Protein AF-A0A495IZD0-F1 (afdb_monomer)

Solvent-accessible surface area (backbone atoms only — not comparable to full-atom values): 25865 Å² total; per-residue (Å²): 133,85,87,83,86,76,89,53,90,85,49,61,50,95,53,58,65,79,74,55,89,54,28,20,37,59,51,45,44,41,54,36,10,54,62,67,74,38,52,48,63,56,41,44,29,72,77,34,78,84,55,86,69,70,80,50,53,38,55,55,67,48,75,68,56,42,47,52,51,11,60,26,43,80,41,53,54,67,60,49,44,50,19,27,56,65,63,36,50,64,36,66,33,86,49,97,50,67,67,80,54,90,55,74,48,48,40,52,71,58,64,52,97,79,83,52,44,48,22,53,32,43,45,42,70,55,36,68,78,46,78,65,49,49,42,66,39,41,29,47,82,51,46,44,32,70,88,76,38,19,39,44,38,43,38,34,86,88,78,61,48,38,43,68,88,81,74,70,67,94,66,69,60,92,82,54,53,73,60,54,69,71,38,28,35,86,89,76,67,48,54,51,44,81,65,84,76,55,74,42,59,68,71,52,26,53,50,39,44,55,54,49,49,32,66,78,70,34,53,78,100,48,104,51,57,37,21,58,51,46,52,50,41,50,52,45,20,50,50,52,55,59,44,56,82,89,41,55,44,50,43,52,34,28,54,50,48,28,54,79,66,75,43,84,82,78,85,59,82,62,94,80,80,51,68,43,77,42,59,62,68,62,33,46,50,27,46,50,47,23,50,55,40,56,78,46,62,60,56,57,44,47,55,48,32,56,76,40,68,51,47,58,62,79,64,41,74,89,38,78,88,56,54,64,89,63,40,53,57,45,59,63,69,56,45,92,85,70,86,78,72,93,71,80,89,61,97,79,78,90,80,81,88,87,80,88,82,88,73,78,86,79,77,81,82,90,75,95,75,88,89,82,87,83,91,78,85,83,89,76,92,80,88,81,88,86,81,90,85,86,86,85,86,84,87,87,88,83,88,83,79,90,82,88,81,85,86,83,87,84,86,85,137

Secondary structure (DSSP, 8-state):
---TT---TTPPPTT--PPPTTB-HHHHHHHHHHHTT--HHHHHHHH-TT----TTHHHH--HHHHHHHHHHTT--HHHHHHHSGGGGBTTTB--S-TTTS--TTBPPSS--TTS------B-HHHHHHS-S-BGGGGBTT--B-TTT-BBPBSB-TTT-PBP-SS------GGG--HHHHHHB-TTT-SBTTSS-PPBPPHHHHHHHHHHHHHHHH--TTS---HHHHHHHHHHHHHHHT---GGGHHHHHHHHHHHHHTT-------SSS--GGGS-HHHHHHHHHHHHHHHHTTTHHHHHHHHHTT--HHHHHTT-TT--HHHHHHHHHHTSS------S---S---SSSS----PPPPPPP------------------------------------------------

Structure (mmCIF, N/CA/C/O backbone):
data_AF-A0A495IZD0-F1
#
_entry.id   AF-A0A495IZD0-F1
#
loop_
_atom_site.group_PDB
_atom_site.id
_atom_site.type_symbol
_atom_site.label_atom_id
_atom_site.label_alt_id
_atom_site.label_comp_id
_atom_site.label_asym_id
_atom_site.label_entity_id
_atom_site.label_seq_id
_atom_site.pdbx_PDB_ins_code
_atom_site.Cartn_x
_atom_site.Cartn_y
_atom_site.Cartn_z
_atom_site.occupancy
_atom_site.B_iso_or_equiv
_atom_site.auth_seq_id
_atom_site.auth_comp_id
_atom_site.auth_asym_id
_atom_site.auth_atom_id
_atom_site.pdbx_PDB_model_num
ATOM 1 N N . MET A 1 1 ? 32.804 5.665 -29.023 1.00 34.16 1 MET A N 1
ATOM 2 C CA . MET A 1 1 ? 31.844 5.917 -30.122 1.00 34.16 1 MET A CA 1
ATOM 3 C C . MET A 1 1 ? 31.108 7.207 -29.805 1.00 34.16 1 MET A C 1
ATOM 5 O O . MET A 1 1 ? 30.704 7.381 -28.666 1.00 34.16 1 MET A O 1
ATOM 9 N N . SER A 1 2 ? 31.042 8.136 -30.759 1.00 30.92 2 SER A N 1
ATOM 10 C CA . SER A 1 2 ? 30.521 9.497 -30.566 1.00 30.92 2 SER A CA 1
ATOM 11 C C . SER A 1 2 ? 29.000 9.501 -30.344 1.00 30.92 2 SER A C 1
ATOM 13 O O . SER A 1 2 ? 28.256 8.994 -31.181 1.00 30.92 2 SER A O 1
ATOM 15 N N . PHE A 1 3 ? 28.541 10.083 -29.231 1.00 41.56 3 PHE A N 1
ATOM 16 C CA . PHE A 1 3 ? 27.135 10.193 -28.796 1.00 41.56 3 PHE A CA 1
ATOM 17 C C . PHE A 1 3 ? 26.315 11.257 -29.569 1.00 41.56 3 PHE A C 1
ATOM 19 O O . PHE A 1 3 ? 25.365 11.831 -29.046 1.00 41.56 3 PHE A O 1
ATOM 26 N N . ALA A 1 4 ? 26.642 11.532 -30.833 1.00 39.19 4 ALA A N 1
ATOM 27 C CA . ALA A 1 4 ? 26.083 12.663 -31.584 1.00 39.19 4 ALA A CA 1
ATOM 28 C C . ALA A 1 4 ? 24.815 12.359 -32.425 1.00 39.19 4 ALA A C 1
ATOM 30 O O . ALA A 1 4 ? 24.493 13.124 -33.327 1.00 39.19 4 ALA A O 1
ATOM 31 N N . VAL A 1 5 ? 24.069 11.271 -32.177 1.00 43.81 5 VAL A N 1
ATOM 32 C CA . VAL A 1 5 ? 22.927 10.853 -33.048 1.00 43.81 5 VAL A CA 1
ATOM 33 C C . VAL A 1 5 ? 21.541 11.024 -32.396 1.00 43.81 5 VAL A C 1
ATOM 35 O O . VAL A 1 5 ? 20.517 10.542 -32.889 1.00 43.81 5 VAL A O 1
ATOM 38 N N . LEU A 1 6 ? 21.465 11.728 -31.272 1.00 47.47 6 LEU A N 1
ATOM 39 C CA . LEU A 1 6 ? 20.338 11.600 -30.349 1.00 47.47 6 LEU A CA 1
ATOM 40 C C . LEU A 1 6 ? 19.683 12.942 -29.963 1.00 47.47 6 LEU A C 1
ATOM 42 O O . LEU A 1 6 ? 19.176 13.082 -28.855 1.00 47.47 6 LEU A O 1
ATOM 46 N N . GLY A 1 7 ? 19.659 13.902 -30.894 1.00 44.44 7 GLY A N 1
ATOM 47 C CA . GLY A 1 7 ? 19.134 15.264 -30.706 1.00 44.44 7 GLY A CA 1
ATOM 48 C C . GLY A 1 7 ? 17.735 15.541 -31.271 1.00 44.44 7 GLY A C 1
ATOM 49 O O . GLY A 1 7 ? 17.506 16.636 -31.763 1.00 44.44 7 GLY A O 1
ATOM 50 N N . ASN A 1 8 ? 16.803 14.583 -31.258 1.00 56.03 8 ASN A N 1
ATOM 51 C CA . ASN A 1 8 ? 15.419 14.872 -31.652 1.00 56.03 8 ASN A CA 1
ATOM 52 C C . ASN A 1 8 ? 14.446 14.358 -30.583 1.00 56.03 8 ASN A C 1
ATOM 54 O O . ASN A 1 8 ? 14.420 13.159 -30.293 1.00 56.03 8 ASN A O 1
ATOM 58 N N . GLU A 1 9 ? 13.669 15.270 -29.993 1.00 54.59 9 GLU A N 1
ATOM 59 C CA . GLU A 1 9 ? 12.729 15.008 -28.890 1.00 54.59 9 GLU A CA 1
ATOM 60 C C . GLU A 1 9 ? 11.652 13.977 -29.271 1.00 54.59 9 GLU A C 1
ATOM 62 O O . GLU A 1 9 ? 11.168 13.236 -28.420 1.00 54.59 9 GLU A O 1
ATOM 67 N N . ASN A 1 10 ? 11.373 13.841 -30.573 1.00 58.25 10 ASN A N 1
ATOM 68 C CA . ASN A 1 10 ? 10.394 12.905 -31.134 1.00 58.25 10 ASN A CA 1
ATOM 69 C C . ASN A 1 10 ? 10.976 11.556 -31.583 1.00 58.25 10 ASN A C 1
ATOM 71 O O . ASN A 1 10 ? 10.277 10.753 -32.203 1.00 58.25 10 ASN A O 1
ATOM 75 N N . LYS A 1 11 ? 12.258 11.282 -31.319 1.00 79.00 11 LYS A N 1
ATOM 76 C CA . LYS A 1 11 ? 12.862 10.004 -31.704 1.00 79.00 11 LYS A CA 1
ATOM 77 C C . LYS A 1 11 ? 12.671 8.967 -30.601 1.00 79.00 11 LYS A C 1
ATOM 79 O O . LYS A 1 11 ? 13.042 9.198 -29.446 1.00 79.00 11 LYS A O 1
ATOM 84 N N . LEU A 1 12 ? 12.135 7.813 -30.997 1.00 89.50 12 LEU A N 1
ATOM 85 C CA . LEU A 1 12 ? 12.075 6.619 -30.160 1.00 89.50 12 LEU A CA 1
ATOM 86 C C . LEU A 1 12 ? 13.469 6.257 -29.641 1.00 89.50 12 LEU A C 1
ATOM 88 O O . LEU A 1 12 ? 14.461 6.328 -30.374 1.00 89.50 12 LEU A O 1
ATOM 92 N N . LEU A 1 13 ? 13.527 5.842 -28.380 1.00 91.06 13 LEU A N 1
ATOM 93 C CA . LEU A 1 13 ? 14.747 5.317 -27.780 1.00 91.06 13 LEU A CA 1
ATOM 94 C C . LEU A 1 13 ? 15.131 3.987 -28.456 1.00 91.06 13 LEU A C 1
ATOM 96 O O . LEU A 1 13 ? 14.278 3.125 -28.637 1.00 91.06 13 LEU A O 1
ATOM 100 N N . PRO A 1 14 ? 16.396 3.766 -28.836 1.00 87.88 14 PRO A N 1
ATOM 101 C CA . PRO A 1 14 ? 16.778 2.593 -29.626 1.00 87.88 14 PRO A CA 1
ATOM 102 C C . PRO A 1 14 ? 16.570 1.249 -28.903 1.00 87.88 14 PRO A C 1
ATOM 104 O O . PRO A 1 14 ? 16.382 0.238 -29.574 1.00 87.88 14 PRO A O 1
ATOM 107 N N . ALA A 1 15 ? 16.573 1.224 -27.564 1.00 88.19 15 ALA A N 1
ATOM 108 C CA . ALA A 1 15 ? 16.415 0.012 -26.754 1.00 88.19 15 ALA A CA 1
ATOM 109 C C . ALA A 1 15 ? 15.301 0.146 -25.692 1.00 88.19 15 ALA A C 1
ATOM 111 O O . ALA A 1 15 ? 15.447 -0.326 -24.557 1.00 88.19 15 ALA A O 1
ATOM 112 N N . PHE A 1 16 ? 14.191 0.827 -26.022 1.00 89.50 16 PHE A N 1
ATOM 113 C CA . PHE A 1 16 ? 13.062 0.938 -25.090 1.00 89.50 16 PHE A CA 1
ATOM 114 C C . PHE A 1 16 ? 12.436 -0.428 -24.783 1.00 89.50 16 PHE A C 1
ATOM 116 O O . PHE A 1 16 ? 12.411 -1.342 -25.605 1.00 89.50 16 PHE A O 1
ATOM 123 N N . CYS A 1 17 ? 11.870 -0.540 -23.587 1.00 92.06 17 CYS A N 1
ATOM 124 C CA . CYS A 1 17 ? 11.004 -1.640 -23.189 1.00 92.06 17 CYS A CA 1
ATOM 125 C C . CYS A 1 17 ? 9.710 -1.066 -22.610 1.00 92.06 17 CYS A C 1
ATOM 127 O O . CYS A 1 17 ? 9.705 0.051 -22.093 1.00 92.06 17 CYS A O 1
ATOM 129 N N . LYS A 1 18 ? 8.614 -1.822 -22.700 1.00 94.38 18 LYS A N 1
ATOM 130 C CA . LYS A 1 18 ? 7.341 -1.445 -22.077 1.00 94.38 18 LYS A CA 1
ATOM 131 C C . LYS A 1 18 ? 7.346 -1.758 -20.574 1.00 94.38 18 LYS A C 1
ATOM 133 O O . LYS A 1 18 ? 8.010 -2.726 -20.180 1.00 94.38 18 LYS A O 1
ATOM 138 N N . PRO A 1 19 ? 6.604 -0.991 -19.755 1.00 95.50 19 PRO A N 1
ATOM 139 C CA . PRO A 1 19 ? 6.399 -1.349 -18.358 1.00 95.50 19 PRO A CA 1
ATOM 140 C C . PRO A 1 19 ? 5.580 -2.642 -18.268 1.00 95.50 19 PRO A C 1
ATOM 142 O O . PRO A 1 19 ? 4.722 -2.902 -19.118 1.00 95.50 19 PRO A O 1
ATOM 145 N N . TYR A 1 20 ? 5.816 -3.457 -17.238 1.00 95.06 20 TYR A N 1
ATOM 146 C CA . TYR A 1 20 ? 4.837 -4.486 -16.874 1.00 95.06 20 TYR A CA 1
ATOM 147 C C . TYR A 1 20 ? 3.613 -3.844 -16.205 1.00 95.06 20 TYR A C 1
ATOM 149 O O . TYR A 1 20 ? 3.701 -2.750 -15.653 1.00 95.06 20 TYR A O 1
ATOM 157 N N . ALA A 1 21 ? 2.471 -4.539 -16.233 1.00 91.75 21 ALA A N 1
ATOM 158 C CA . ALA A 1 21 ? 1.171 -3.986 -15.832 1.00 91.75 21 ALA A CA 1
ATOM 159 C C . ALA A 1 21 ? 1.135 -3.389 -14.411 1.00 91.75 21 ALA A C 1
ATOM 161 O O . ALA A 1 21 ? 0.420 -2.423 -14.164 1.00 91.75 21 ALA A O 1
ATOM 162 N N . ASP A 1 22 ? 1.898 -3.954 -13.477 1.00 93.25 22 ASP A N 1
ATOM 163 C CA . ASP A 1 22 ? 1.957 -3.514 -12.084 1.00 93.25 22 ASP A CA 1
ATOM 164 C C . ASP A 1 22 ? 3.360 -3.075 -11.646 1.00 93.25 22 ASP A C 1
ATOM 166 O O . ASP A 1 22 ? 3.631 -2.960 -10.450 1.00 93.25 22 ASP A O 1
ATOM 170 N N . GLU A 1 23 ? 4.258 -2.830 -12.599 1.00 94.69 23 GLU A N 1
ATOM 171 C CA . GLU A 1 23 ? 5.623 -2.395 -12.330 1.00 94.69 23 GLU A CA 1
ATOM 172 C C . GLU A 1 23 ? 5.684 -0.939 -11.870 1.00 94.69 23 GLU A C 1
ATOM 174 O O . GLU A 1 23 ? 4.953 -0.070 -12.340 1.00 94.69 23 GLU A O 1
ATOM 179 N N . LEU A 1 24 ? 6.585 -0.672 -10.930 1.00 92.75 24 LEU A N 1
ATOM 180 C CA . LEU A 1 24 ? 6.862 0.669 -10.439 1.00 92.75 24 LEU A CA 1
ATOM 181 C C . LEU A 1 24 ? 7.704 1.468 -11.454 1.00 92.75 24 LEU A C 1
ATOM 183 O O . LEU A 1 24 ? 8.683 0.943 -11.986 1.00 92.75 24 LEU A O 1
ATOM 187 N N . LEU A 1 25 ? 7.373 2.744 -11.684 1.00 93.25 25 LEU A N 1
ATOM 188 C CA . LEU A 1 25 ? 8.052 3.618 -12.653 1.00 93.25 25 LEU A CA 1
ATOM 189 C C . LEU A 1 25 ? 9.579 3.632 -12.484 1.00 93.25 25 LEU A C 1
ATOM 191 O O . LEU A 1 25 ? 10.303 3.496 -13.465 1.00 93.25 25 LEU A O 1
ATOM 195 N N . SER A 1 26 ? 10.080 3.771 -11.260 1.00 89.56 26 SER A N 1
ATOM 196 C CA . SER A 1 26 ? 11.508 3.769 -10.952 1.00 89.56 26 SER A CA 1
ATOM 197 C C . SER A 1 26 ? 12.164 2.454 -11.367 1.00 89.56 26 SER A C 1
ATOM 199 O O . SER A 1 26 ? 13.195 2.482 -12.031 1.00 89.56 26 SER A O 1
ATOM 201 N N . CYS A 1 27 ? 11.527 1.312 -11.091 1.00 90.88 27 CYS A N 1
ATOM 202 C CA . CYS A 1 27 ? 11.996 -0.001 -11.537 1.00 90.88 27 CYS A CA 1
ATOM 203 C C . CYS A 1 27 ? 12.019 -0.116 -13.070 1.00 90.88 27 CYS A C 1
ATOM 205 O O . CYS A 1 27 ? 12.989 -0.622 -13.642 1.00 90.88 27 CYS A O 1
ATOM 207 N N . TRP A 1 28 ? 10.976 0.377 -13.741 1.00 94.31 28 TRP A N 1
ATOM 208 C CA . TRP A 1 28 ? 10.907 0.376 -15.201 1.00 94.31 28 TRP A CA 1
ATOM 209 C C . TRP A 1 28 ? 12.011 1.249 -15.819 1.00 94.31 28 TRP A C 1
ATOM 211 O O . TRP A 1 28 ? 12.716 0.805 -16.728 1.00 94.31 28 TRP A O 1
ATOM 221 N N . LEU A 1 29 ? 12.232 2.452 -15.282 1.00 92.06 29 LEU A N 1
ATOM 222 C CA . LEU A 1 29 ? 13.310 3.347 -15.710 1.00 92.06 29 LEU A CA 1
ATOM 223 C C . LEU A 1 29 ? 14.690 2.730 -15.473 1.00 92.06 29 LEU A C 1
ATOM 225 O O . LEU A 1 29 ? 15.549 2.842 -16.339 1.00 92.06 29 LEU A O 1
ATOM 229 N N . THR A 1 30 ? 14.898 2.023 -14.361 1.00 88.88 30 THR A N 1
ATOM 230 C CA . THR A 1 30 ? 16.152 1.305 -14.087 1.00 88.88 30 THR A CA 1
ATOM 231 C C . THR A 1 30 ? 16.415 0.199 -15.111 1.00 88.88 30 THR A C 1
ATOM 233 O O . THR A 1 30 ? 17.532 0.083 -15.616 1.00 88.88 30 THR A O 1
ATOM 236 N N . ARG A 1 31 ? 15.392 -0.575 -15.500 1.00 91.31 31 ARG A N 1
ATOM 237 C CA . ARG A 1 31 ? 15.513 -1.568 -16.584 1.00 91.31 31 ARG A CA 1
ATOM 238 C C . ARG A 1 31 ? 15.829 -0.925 -17.925 1.00 91.31 31 ARG A C 1
ATOM 240 O O . ARG A 1 31 ? 16.663 -1.425 -18.676 1.00 91.31 31 ARG A O 1
ATOM 247 N N . MET A 1 32 ? 15.152 0.175 -18.231 1.00 92.00 32 MET A N 1
ATOM 248 C CA . MET A 1 32 ? 15.373 0.911 -19.467 1.00 92.00 32 MET A CA 1
ATOM 249 C C . MET A 1 32 ? 16.785 1.496 -19.509 1.00 92.00 32 MET A C 1
ATOM 251 O O . MET A 1 32 ? 17.439 1.406 -20.541 1.00 92.00 32 MET A O 1
ATOM 255 N N . ALA A 1 33 ? 17.278 2.035 -18.395 1.00 89.56 33 ALA A N 1
ATOM 256 C CA . ALA A 1 33 ? 18.615 2.608 -18.297 1.00 89.56 33 ALA A CA 1
ATOM 257 C C . ALA A 1 33 ? 19.685 1.532 -18.504 1.00 89.56 33 ALA A C 1
ATOM 259 O O . ALA A 1 33 ? 20.574 1.706 -19.337 1.00 89.56 33 ALA A O 1
ATOM 260 N N . PHE A 1 34 ? 19.505 0.367 -17.873 1.00 89.19 34 PHE A N 1
ATOM 261 C CA . PHE A 1 34 ? 20.362 -0.798 -18.080 1.00 89.19 34 PHE A CA 1
ATOM 262 C C . PHE A 1 34 ? 20.438 -1.209 -19.561 1.00 89.19 34 PHE A C 1
ATOM 264 O O . PHE A 1 34 ? 21.530 -1.415 -20.083 1.00 89.19 34 PHE A O 1
ATOM 271 N N . ASN A 1 35 ? 19.305 -1.251 -20.276 1.00 89.75 35 ASN A N 1
ATOM 272 C CA . ASN A 1 35 ? 19.282 -1.561 -21.714 1.00 89.75 35 ASN A CA 1
ATOM 273 C C . ASN A 1 35 ? 20.049 -0.544 -22.581 1.00 89.75 35 ASN A C 1
ATOM 275 O O . ASN A 1 35 ? 20.450 -0.876 -23.695 1.00 89.75 35 ASN A O 1
ATOM 279 N N . HIS A 1 36 ? 20.242 0.683 -22.090 1.00 89.31 36 HIS A N 1
ATOM 280 C CA . HIS A 1 36 ? 20.999 1.739 -22.768 1.00 89.31 36 HIS A CA 1
ATOM 281 C C . HIS A 1 36 ? 22.446 1.859 -22.263 1.00 89.31 36 HIS A C 1
ATOM 283 O O . HIS A 1 36 ? 23.182 2.708 -22.761 1.00 89.31 36 HIS A O 1
ATOM 289 N N . GLY A 1 37 ? 22.864 1.033 -21.294 1.00 87.62 37 GLY A N 1
ATOM 290 C CA . GLY A 1 37 ? 24.174 1.154 -20.647 1.00 87.62 37 GLY A CA 1
ATOM 291 C C . GLY A 1 37 ? 24.342 2.461 -19.866 1.00 87.62 37 GLY A C 1
ATOM 292 O O . GLY A 1 37 ? 25.453 2.971 -19.771 1.00 87.62 37 GLY A O 1
ATOM 293 N N . LEU A 1 38 ? 23.237 3.018 -19.363 1.00 87.00 38 LEU A N 1
ATOM 294 C CA . LEU A 1 38 ? 23.184 4.265 -18.604 1.00 87.00 38 LEU A CA 1
ATOM 295 C C . LEU A 1 38 ? 22.745 3.986 -17.167 1.00 87.00 38 LEU A C 1
ATOM 297 O O . LEU A 1 38 ? 21.994 3.048 -16.892 1.00 87.00 38 LEU A O 1
ATOM 301 N N . THR A 1 39 ? 23.124 4.864 -16.247 1.00 83.94 39 THR A N 1
ATOM 302 C CA . THR A 1 39 ? 22.463 4.956 -14.943 1.00 83.94 39 THR A CA 1
ATOM 303 C C . THR A 1 39 ? 21.037 5.481 -15.099 1.00 83.94 39 THR A C 1
ATOM 305 O O . THR A 1 39 ? 20.719 6.224 -16.031 1.00 83.94 39 THR A O 1
ATOM 308 N N . THR A 1 40 ? 20.156 5.144 -14.149 1.00 84.69 40 THR A N 1
ATOM 309 C CA . THR A 1 40 ? 18.787 5.689 -14.113 1.00 84.69 40 THR A CA 1
ATOM 310 C C . THR A 1 40 ? 18.803 7.220 -14.161 1.00 84.69 40 THR A C 1
ATOM 312 O O . THR A 1 40 ? 17.993 7.824 -14.857 1.00 84.69 40 THR A O 1
ATOM 315 N N . LYS A 1 41 ? 19.756 7.859 -13.469 1.00 84.25 41 LYS A N 1
ATOM 316 C CA . LYS A 1 41 ? 19.914 9.317 -13.463 1.00 84.25 41 LYS A CA 1
ATOM 317 C C . LYS A 1 41 ? 20.267 9.861 -14.848 1.00 84.25 41 LYS A C 1
ATOM 319 O O . LYS A 1 41 ? 19.600 10.789 -15.295 1.00 84.25 41 LYS A O 1
ATOM 324 N N . GLU A 1 42 ? 21.260 9.282 -15.521 1.00 86.38 42 GLU A N 1
ATOM 325 C CA . GLU A 1 42 ? 21.672 9.699 -16.869 1.00 86.38 42 GLU A CA 1
ATOM 326 C C . GLU A 1 42 ? 20.549 9.502 -17.886 1.00 86.38 42 GLU A C 1
ATOM 328 O O . GLU A 1 42 ? 20.274 10.409 -18.669 1.00 86.38 42 GLU A O 1
ATOM 333 N N . LEU A 1 43 ? 19.843 8.363 -17.843 1.00 89.44 43 LEU A N 1
ATOM 334 C CA . LEU A 1 43 ? 18.681 8.149 -18.705 1.00 89.44 43 LEU A CA 1
ATOM 335 C C . LEU A 1 43 ? 17.609 9.215 -18.441 1.00 89.44 43 LEU A C 1
ATOM 337 O O . LEU A 1 43 ? 17.098 9.813 -19.384 1.00 89.44 43 LEU A O 1
ATOM 341 N N . CYS A 1 44 ? 17.278 9.483 -17.176 1.00 89.12 44 CYS A N 1
ATOM 342 C CA . CYS A 1 44 ? 16.293 10.504 -16.827 1.00 89.12 44 CYS A CA 1
ATOM 343 C C . CYS A 1 44 ? 16.719 11.902 -17.294 1.00 89.12 44 CYS A C 1
ATOM 345 O O . CYS A 1 44 ? 15.880 12.626 -17.812 1.00 89.12 44 CYS A O 1
ATOM 347 N N . GLN A 1 45 ? 17.994 12.277 -17.159 1.00 88.69 45 GLN A N 1
ATOM 348 C CA . GLN A 1 45 ? 18.523 13.554 -17.661 1.00 88.69 45 GLN A CA 1
ATOM 349 C C . GLN A 1 45 ? 18.503 13.624 -19.193 1.00 88.69 45 GLN A C 1
ATOM 351 O O . GLN A 1 45 ? 18.239 14.677 -19.765 1.00 88.69 45 GLN A O 1
ATOM 356 N N . TYR A 1 46 ? 18.726 12.497 -19.868 1.00 89.38 46 TYR A 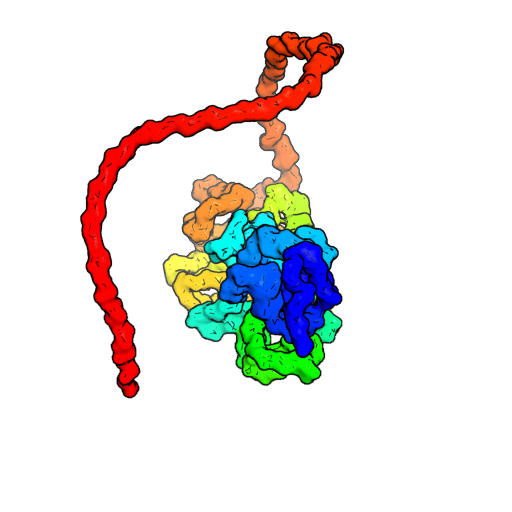N 1
ATOM 357 C CA . TYR A 1 46 ? 18.632 12.406 -21.321 1.00 89.38 46 TYR A CA 1
ATOM 358 C C . TYR A 1 46 ? 17.182 12.512 -21.829 1.00 89.38 46 TYR A C 1
ATOM 360 O O . TYR A 1 46 ? 16.924 13.104 -22.881 1.00 89.38 46 TYR A O 1
ATOM 368 N N . ILE A 1 47 ? 16.218 11.931 -21.106 1.00 90.94 47 ILE A N 1
ATOM 369 C CA . ILE A 1 47 ? 14.787 12.021 -21.434 1.00 90.94 47 ILE A CA 1
ATOM 370 C C . ILE A 1 47 ? 14.230 13.401 -21.071 1.00 90.94 47 ILE A C 1
ATOM 372 O O . ILE A 1 47 ? 13.442 13.960 -21.832 1.00 90.94 47 ILE A O 1
ATOM 376 N N . TRP A 1 48 ? 14.661 13.948 -19.939 1.00 90.88 48 TRP A N 1
ATOM 377 C CA . TRP A 1 48 ? 14.205 15.209 -19.372 1.00 90.88 48 TRP A CA 1
ATOM 378 C C . TRP A 1 48 ? 15.425 16.057 -18.974 1.00 90.88 48 TRP A C 1
ATOM 380 O O . TRP A 1 48 ? 15.918 15.927 -17.851 1.00 90.88 48 TRP A O 1
ATOM 390 N N . PRO A 1 49 ? 15.898 16.965 -19.849 1.00 84.56 49 PRO A N 1
ATOM 391 C CA . PRO A 1 49 ? 17.104 17.767 -19.598 1.00 84.56 49 PRO A CA 1
ATOM 392 C C . PRO A 1 49 ? 17.087 18.552 -18.277 1.00 84.56 49 PRO A C 1
ATOM 394 O O . PRO A 1 49 ? 18.123 18.734 -17.645 1.00 84.56 49 PRO A O 1
ATOM 397 N N . ASN A 1 50 ? 15.900 18.953 -17.811 1.00 80.75 50 ASN A N 1
ATOM 398 C CA . ASN A 1 50 ? 15.709 19.695 -16.560 1.00 80.75 50 ASN A CA 1
ATOM 399 C C . ASN A 1 50 ? 15.500 18.793 -15.325 1.00 80.75 50 ASN A C 1
ATOM 401 O O . ASN A 1 50 ? 15.124 19.279 -14.256 1.00 80.75 50 ASN A O 1
ATOM 405 N N . TYR A 1 51 ? 15.686 17.474 -15.440 1.00 79.06 51 TYR A N 1
ATOM 406 C CA . TYR A 1 51 ? 15.496 16.555 -14.322 1.00 79.06 51 TYR A CA 1
ATOM 407 C C . TYR A 1 51 ? 16.622 16.683 -13.293 1.00 79.06 51 TYR A C 1
ATOM 409 O O . TYR A 1 51 ? 17.767 16.297 -13.521 1.00 79.06 51 TYR A O 1
ATOM 417 N N . SER A 1 52 ? 16.268 17.171 -12.107 1.00 70.44 52 SER A N 1
ATOM 418 C CA . SER A 1 52 ? 17.200 17.441 -11.009 1.00 70.44 52 SER A CA 1
ATOM 419 C C . SER A 1 52 ? 17.517 16.229 -10.120 1.00 70.44 52 SER A C 1
ATOM 421 O O . SER A 1 52 ? 18.162 16.387 -9.085 1.00 70.44 52 SER A O 1
ATOM 423 N N . GLY A 1 53 ? 17.098 15.012 -10.495 1.00 66.75 53 GLY A N 1
ATOM 424 C CA . GLY A 1 53 ? 17.367 13.810 -9.694 1.00 66.75 53 GLY A CA 1
ATOM 425 C C . GLY A 1 53 ? 16.383 13.608 -8.540 1.00 66.75 53 GLY A C 1
ATOM 426 O O . GLY A 1 53 ? 16.799 13.327 -7.418 1.00 66.75 53 GLY A O 1
ATOM 427 N N . ASN A 1 54 ? 15.079 13.770 -8.790 1.00 66.81 54 ASN A N 1
ATOM 428 C CA . ASN A 1 54 ? 14.063 13.615 -7.750 1.00 66.81 54 ASN A CA 1
ATOM 429 C C . ASN A 1 54 ? 14.106 12.201 -7.119 1.00 66.81 54 ASN A C 1
ATOM 431 O O . ASN A 1 54 ? 13.936 11.208 -7.827 1.00 66.81 54 ASN A O 1
ATOM 435 N N . PRO A 1 55 ? 14.286 12.085 -5.791 1.00 64.88 55 PRO A N 1
ATOM 436 C CA . PRO A 1 55 ? 14.422 10.793 -5.127 1.00 64.88 55 PRO A CA 1
ATOM 437 C C . PRO A 1 55 ? 13.125 9.974 -5.032 1.00 64.88 55 PRO A C 1
ATOM 439 O O . PRO A 1 55 ? 13.178 8.847 -4.556 1.00 64.88 55 PRO A O 1
ATOM 442 N N . ASP A 1 56 ? 11.965 10.516 -5.412 1.00 79.25 56 ASP A N 1
ATOM 443 C CA . ASP A 1 56 ? 10.687 9.785 -5.428 1.00 79.25 56 ASP A CA 1
ATOM 444 C C . ASP A 1 56 ? 9.947 10.046 -6.747 1.00 79.25 56 ASP A C 1
ATOM 446 O O . ASP A 1 56 ? 8.846 10.609 -6.785 1.00 79.25 56 ASP A O 1
ATOM 450 N N . ILE A 1 57 ? 10.598 9.701 -7.864 1.00 83.75 57 ILE A N 1
ATOM 451 C CA . ILE A 1 57 ? 10.044 9.898 -9.212 1.00 83.75 57 ILE A CA 1
ATOM 452 C C . ILE A 1 57 ? 8.702 9.177 -9.402 1.00 83.75 57 ILE A C 1
ATOM 454 O O . ILE A 1 57 ? 7.819 9.694 -10.081 1.00 83.75 57 ILE A O 1
ATOM 458 N N . ASP A 1 58 ? 8.512 8.049 -8.713 1.00 87.50 58 ASP A N 1
ATOM 459 C CA . ASP A 1 58 ? 7.275 7.260 -8.702 1.00 87.50 58 ASP A CA 1
ATOM 460 C C . ASP A 1 58 ? 6.052 8.078 -8.300 1.00 87.50 58 ASP A C 1
ATOM 462 O O . ASP A 1 58 ? 4.933 7.811 -8.738 1.00 87.50 58 ASP A O 1
ATOM 466 N N . ARG A 1 59 ? 6.277 9.070 -7.441 1.00 83.56 59 ARG A N 1
ATOM 467 C CA . ARG A 1 59 ? 5.251 9.915 -6.848 1.00 83.56 59 ARG A CA 1
ATOM 468 C C . ARG A 1 59 ? 5.140 11.285 -7.515 1.00 83.56 59 ARG A C 1
ATOM 470 O O . ARG A 1 59 ? 4.066 11.879 -7.513 1.00 83.56 59 ARG A O 1
ATOM 477 N N . THR A 1 60 ? 6.254 11.823 -8.000 1.00 82.88 60 THR A N 1
ATOM 478 C CA . THR A 1 60 ? 6.414 13.264 -8.271 1.00 82.88 60 THR A CA 1
ATOM 479 C C . THR A 1 60 ? 6.552 13.621 -9.748 1.00 82.88 60 THR A C 1
ATOM 481 O O . THR A 1 60 ? 6.655 14.803 -10.081 1.00 82.88 60 THR A O 1
ATOM 484 N N . ILE A 1 61 ? 6.563 12.628 -10.640 1.00 87.56 61 ILE A N 1
ATOM 485 C CA . ILE A 1 61 ? 6.664 12.864 -12.080 1.00 87.56 61 ILE A CA 1
ATOM 486 C C . ILE A 1 61 ? 5.499 13.731 -12.595 1.00 87.56 61 ILE A C 1
ATOM 488 O O . ILE A 1 61 ? 4.339 13.539 -12.231 1.00 87.56 61 ILE A O 1
ATOM 492 N N . SER A 1 62 ? 5.812 14.714 -13.443 1.00 88.44 62 SER A N 1
ATOM 493 C CA . SER A 1 62 ? 4.820 15.628 -14.016 1.00 88.44 62 SER A CA 1
ATOM 494 C C . SER A 1 62 ? 4.111 15.005 -15.224 1.00 88.44 62 SER A C 1
ATOM 496 O O . SER A 1 62 ? 4.681 14.177 -15.935 1.00 88.44 62 SER A O 1
ATOM 498 N N . LYS A 1 63 ? 2.889 15.464 -15.530 1.00 89.62 63 LYS A N 1
ATOM 499 C CA . LYS A 1 63 ? 2.159 15.039 -16.742 1.00 89.62 63 LYS A CA 1
ATOM 500 C C . LYS A 1 63 ? 2.936 15.324 -18.034 1.00 89.62 63 LYS A C 1
ATOM 502 O O . LYS A 1 63 ? 2.895 14.523 -18.961 1.00 89.62 63 LYS A O 1
ATOM 507 N N . ALA A 1 64 ? 3.688 16.427 -18.076 1.00 90.25 64 ALA A N 1
ATOM 508 C CA . ALA A 1 64 ? 4.563 16.746 -19.203 1.00 90.25 64 ALA A CA 1
ATOM 509 C C . ALA A 1 64 ? 5.671 15.691 -19.373 1.00 90.25 64 ALA A C 1
ATOM 511 O O . ALA A 1 64 ? 5.885 15.184 -20.472 1.00 90.25 64 ALA A O 1
ATOM 512 N N . HIS A 1 65 ? 6.323 15.291 -18.276 1.00 91.88 65 HIS A N 1
ATOM 513 C CA . HIS A 1 65 ? 7.344 14.242 -18.302 1.00 91.88 65 HIS A CA 1
ATOM 514 C C . HIS A 1 65 ? 6.778 12.880 -18.718 1.00 91.88 65 HIS A C 1
ATOM 516 O O . HIS A 1 65 ? 7.423 12.169 -19.488 1.00 91.88 65 HIS A O 1
ATOM 522 N N . ILE A 1 66 ? 5.566 12.544 -18.267 1.00 93.50 66 ILE A N 1
ATOM 523 C CA . ILE A 1 66 ? 4.834 11.343 -18.692 1.00 93.50 66 ILE A CA 1
ATOM 524 C C . ILE A 1 66 ? 4.604 11.352 -20.208 1.00 93.50 66 ILE A C 1
ATOM 526 O O . ILE A 1 66 ? 4.883 10.350 -20.863 1.00 93.50 66 ILE A O 1
ATOM 530 N N . GLY A 1 67 ? 4.143 12.473 -20.774 1.00 93.81 67 GLY A N 1
ATOM 531 C CA . GLY A 1 67 ? 3.918 12.612 -22.217 1.00 93.81 67 GLY A CA 1
ATOM 532 C C . GLY A 1 67 ? 5.191 12.399 -23.039 1.00 93.81 67 GLY A C 1
ATOM 533 O O . GLY A 1 67 ? 5.181 11.638 -24.006 1.00 93.81 67 GLY A O 1
ATOM 534 N N . ILE A 1 68 ? 6.307 12.992 -22.602 1.00 93.38 68 ILE A N 1
ATOM 535 C CA . ILE A 1 68 ? 7.620 12.793 -23.231 1.00 93.38 68 ILE A CA 1
ATOM 536 C C . ILE A 1 68 ? 8.033 11.317 -23.150 1.00 93.38 68 ILE A C 1
ATOM 538 O O . ILE A 1 68 ? 8.408 10.721 -24.157 1.00 93.38 68 ILE A O 1
ATOM 542 N N . LEU A 1 69 ? 7.930 10.690 -21.975 1.00 94.44 69 LEU A N 1
ATOM 543 C CA . LEU A 1 69 ? 8.308 9.286 -21.802 1.00 94.44 69 LEU A CA 1
ATOM 544 C C . LEU A 1 69 ? 7.457 8.353 -22.668 1.00 94.44 69 LEU A C 1
ATOM 546 O O . LEU A 1 69 ? 8.001 7.448 -23.300 1.00 94.44 69 LEU A O 1
ATOM 550 N N . ALA A 1 70 ? 6.149 8.601 -22.748 1.00 94.94 70 ALA A N 1
ATOM 551 C CA . ALA A 1 70 ? 5.222 7.860 -23.597 1.00 94.94 70 ALA A CA 1
ATOM 552 C C . ALA A 1 70 ? 5.638 7.934 -25.076 1.00 94.94 70 ALA A C 1
ATOM 554 O O . ALA A 1 70 ? 5.807 6.898 -25.723 1.00 94.94 70 ALA A O 1
ATOM 555 N N . ALA A 1 71 ? 5.915 9.145 -25.574 1.00 92.88 71 ALA A N 1
ATOM 556 C CA . ALA A 1 71 ? 6.369 9.368 -26.945 1.00 92.88 71 ALA A CA 1
ATOM 557 C C . ALA A 1 71 ? 7.702 8.662 -27.242 1.00 92.88 71 ALA A C 1
ATOM 559 O O . ALA A 1 71 ? 7.847 8.028 -28.284 1.00 92.88 71 ALA A O 1
ATOM 560 N N . ARG A 1 72 ? 8.664 8.706 -26.311 1.00 92.50 72 ARG A N 1
ATOM 561 C CA . ARG A 1 72 ? 10.007 8.130 -26.505 1.00 92.50 72 ARG A CA 1
ATOM 562 C C . ARG A 1 72 ? 10.074 6.607 -26.346 1.00 92.50 72 ARG A C 1
ATOM 564 O O . ARG A 1 72 ? 11.050 5.999 -26.786 1.00 92.50 72 ARG A O 1
ATOM 571 N N . THR A 1 73 ? 9.052 5.989 -25.754 1.00 93.56 73 THR A N 1
ATOM 572 C CA . THR A 1 73 ? 8.981 4.536 -25.492 1.00 93.56 73 THR A CA 1
ATOM 573 C C . THR A 1 73 ? 7.881 3.823 -26.278 1.00 93.56 73 THR A C 1
ATOM 575 O O . THR A 1 73 ? 7.612 2.649 -26.024 1.00 93.56 73 THR A O 1
ATOM 578 N N . ASN A 1 74 ? 7.232 4.512 -27.224 1.00 92.50 74 ASN A N 1
ATOM 579 C CA . ASN A 1 74 ? 6.083 3.993 -27.972 1.00 92.50 74 ASN A CA 1
ATOM 580 C C . ASN A 1 74 ? 4.982 3.415 -27.054 1.00 92.50 74 ASN A C 1
ATOM 582 O O . ASN A 1 74 ? 4.395 2.359 -27.320 1.00 92.50 74 ASN A O 1
ATOM 586 N N . CYS A 1 75 ? 4.750 4.089 -25.929 1.00 94.31 75 CYS A N 1
ATOM 587 C CA . CYS A 1 75 ? 3.713 3.750 -24.966 1.00 94.31 75 CYS A CA 1
ATOM 588 C C . CYS A 1 75 ? 2.566 4.756 -25.071 1.00 94.31 75 CYS A C 1
ATOM 590 O O . CYS A 1 75 ? 2.754 5.922 -25.415 1.00 94.31 75 CYS A O 1
ATOM 592 N N . LYS A 1 76 ? 1.358 4.320 -24.729 1.00 94.81 76 LYS A N 1
ATOM 593 C CA . LYS A 1 76 ? 0.246 5.227 -24.453 1.00 94.81 76 LYS A CA 1
ATOM 594 C C . LYS A 1 76 ? 0.535 5.967 -23.148 1.00 94.81 76 LYS A C 1
ATOM 596 O O . LYS A 1 76 ? 1.106 5.391 -22.224 1.00 94.81 76 LYS A O 1
ATOM 601 N N . ILE A 1 77 ? 0.053 7.205 -23.031 1.00 94.94 77 ILE A N 1
ATOM 602 C CA . ILE A 1 77 ? 0.133 7.979 -21.778 1.00 94.94 77 ILE A CA 1
ATOM 603 C C . ILE A 1 77 ? -0.416 7.159 -20.601 1.00 94.94 77 ILE A C 1
ATOM 605 O O . ILE A 1 77 ? 0.247 7.060 -19.576 1.00 94.94 77 ILE A O 1
ATOM 609 N N . ALA A 1 78 ? -1.544 6.468 -20.795 1.00 93.56 78 ALA A N 1
ATOM 610 C CA . ALA A 1 78 ? -2.144 5.606 -19.778 1.00 93.56 78 ALA A CA 1
ATOM 611 C C . ALA A 1 78 ? -1.243 4.430 -19.334 1.00 93.56 78 ALA A C 1
ATOM 613 O O . ALA A 1 78 ? -1.272 4.060 -18.165 1.00 93.56 78 ALA A O 1
ATOM 614 N N . GLU A 1 79 ? -0.423 3.852 -20.226 1.00 94.62 79 GLU A N 1
ATOM 615 C CA . GLU A 1 79 ? 0.536 2.793 -19.856 1.00 94.62 79 GLU A CA 1
ATOM 616 C C . GLU A 1 79 ? 1.625 3.366 -18.931 1.00 94.62 79 GLU A C 1
ATOM 618 O O . GLU A 1 79 ? 1.961 2.759 -17.916 1.00 94.62 79 GLU A O 1
ATOM 623 N N . VAL A 1 80 ? 2.124 4.571 -19.227 1.00 95.25 80 VAL A N 1
ATOM 624 C CA . VAL A 1 80 ? 3.114 5.259 -18.384 1.00 95.25 80 VAL A CA 1
ATOM 625 C C . VAL A 1 80 ? 2.507 5.690 -17.049 1.00 95.25 80 VAL A C 1
ATOM 627 O O . VAL A 1 80 ? 3.100 5.433 -16.005 1.00 95.25 80 VAL A O 1
ATOM 630 N N . GLU A 1 81 ? 1.317 6.297 -17.062 1.00 93.19 81 GLU A N 1
ATOM 631 C CA . GLU A 1 81 ? 0.572 6.677 -15.852 1.00 93.19 81 GLU A CA 1
ATOM 632 C C . GLU A 1 81 ? 0.287 5.466 -14.959 1.00 93.19 81 GLU A C 1
ATOM 634 O O . GLU A 1 81 ? 0.353 5.571 -13.737 1.00 93.19 81 GLU A O 1
ATOM 639 N N . SER A 1 82 ? 0.034 4.293 -15.548 1.00 92.81 82 SER A N 1
ATOM 640 C CA . SER A 1 82 ? -0.183 3.062 -14.789 1.00 92.81 82 SER A CA 1
ATOM 641 C C . SER A 1 82 ? 1.060 2.589 -14.029 1.00 92.81 82 SER A C 1
ATOM 643 O O . SER A 1 82 ? 0.915 1.906 -13.021 1.00 92.81 82 SER A O 1
ATOM 645 N N . ALA A 1 83 ? 2.271 2.982 -14.431 1.00 94.50 83 ALA A N 1
ATOM 646 C CA . ALA A 1 83 ? 3.495 2.656 -13.696 1.00 94.50 83 ALA A CA 1
ATOM 647 C C . ALA A 1 83 ? 3.766 3.623 -12.524 1.00 94.50 83 ALA A C 1
ATOM 649 O O . ALA A 1 83 ? 4.571 3.329 -11.635 1.00 94.50 83 ALA A O 1
ATOM 650 N N . THR A 1 84 ? 3.104 4.785 -12.490 1.00 92.88 84 THR A N 1
ATOM 651 C CA . THR A 1 84 ? 3.294 5.795 -11.439 1.00 92.88 84 THR A CA 1
ATOM 652 C C . THR A 1 84 ? 2.348 5.559 -10.261 1.00 92.88 84 THR A C 1
ATOM 654 O O . THR A 1 84 ? 1.305 4.914 -10.373 1.00 92.88 84 THR A O 1
ATOM 657 N N . LEU A 1 85 ? 2.662 6.150 -9.107 1.00 90.81 85 LEU A N 1
ATOM 658 C CA . LEU A 1 85 ? 1.771 6.144 -7.946 1.00 90.81 85 LEU A CA 1
ATOM 659 C C . LEU A 1 85 ? 0.557 7.069 -8.116 1.00 90.81 85 LEU A C 1
ATOM 661 O O . LEU A 1 85 ? -0.390 6.954 -7.336 1.00 90.81 85 LEU A O 1
ATOM 665 N N . SER A 1 86 ? 0.539 7.948 -9.129 1.00 87.50 86 SER A N 1
ATOM 666 C CA . SER A 1 86 ? -0.635 8.783 -9.409 1.00 87.50 86 SER A CA 1
ATOM 667 C C . SER A 1 86 ? -1.824 7.963 -9.902 1.00 87.50 86 SER A C 1
ATOM 669 O O . SER A 1 86 ? -2.954 8.416 -9.772 1.00 87.50 86 SER A O 1
ATOM 671 N N . SER A 1 87 ? -1.619 6.728 -10.369 1.00 89.19 87 SER A N 1
ATOM 672 C CA . SER A 1 87 ? -2.733 5.832 -10.700 1.00 89.19 87 SER A CA 1
ATOM 673 C C . SER A 1 87 ? -3.608 5.464 -9.490 1.00 89.19 87 SER A C 1
ATOM 675 O O . SER A 1 87 ? -4.694 4.936 -9.674 1.00 89.19 87 SER A O 1
ATOM 677 N N . TYR A 1 88 ? -3.125 5.655 -8.255 1.00 90.62 88 TYR A N 1
ATOM 678 C CA . TYR A 1 88 ? -3.902 5.417 -7.029 1.00 90.62 88 TYR A CA 1
ATOM 679 C C . TYR A 1 88 ? -4.603 6.682 -6.508 1.00 90.62 88 TYR A C 1
ATOM 681 O O . TYR A 1 88 ? -5.195 6.668 -5.420 1.00 90.62 88 TYR A O 1
ATOM 689 N N . GLN A 1 89 ? -4.524 7.789 -7.251 1.00 87.00 89 GLN A N 1
ATOM 690 C CA . GLN A 1 89 ? -5.234 9.024 -6.942 1.00 87.00 89 GLN A CA 1
ATOM 691 C C . GLN A 1 89 ? -6.745 8.778 -6.925 1.00 87.00 89 GLN A C 1
ATOM 693 O O . GLN A 1 89 ? -7.264 8.099 -7.803 1.00 87.00 89 GLN A O 1
ATOM 698 N N . LEU A 1 90 ? -7.444 9.311 -5.917 1.00 84.19 90 LEU A N 1
ATOM 699 C CA . LEU A 1 90 ? -8.882 9.094 -5.687 1.00 84.19 90 LEU A CA 1
ATOM 700 C C . LEU A 1 90 ? -9.293 7.627 -5.436 1.00 84.19 90 LEU A C 1
ATOM 702 O O . LEU A 1 90 ? -10.481 7.345 -5.287 1.00 84.19 90 LEU A O 1
ATOM 706 N N . ILE A 1 91 ? -8.330 6.705 -5.327 1.00 88.06 91 ILE A N 1
ATOM 707 C CA . ILE A 1 91 ? -8.553 5.306 -4.937 1.00 88.06 91 ILE A CA 1
ATOM 708 C C . ILE A 1 91 ? -8.019 5.080 -3.526 1.00 88.06 91 ILE A C 1
ATOM 710 O O . ILE A 1 91 ? -8.773 4.737 -2.628 1.00 88.06 91 ILE A O 1
ATOM 714 N N . VAL A 1 92 ? -6.721 5.303 -3.309 1.00 85.19 92 VAL A N 1
ATOM 715 C CA . VAL A 1 92 ? -6.063 5.144 -1.996 1.00 85.19 92 VAL A CA 1
ATOM 716 C C . VAL A 1 92 ? -5.674 6.502 -1.406 1.00 85.19 92 VAL A C 1
ATOM 718 O O . VAL A 1 92 ? -5.599 6.658 -0.185 1.00 85.19 92 VAL A O 1
ATOM 721 N N . PHE A 1 93 ? -5.430 7.492 -2.268 1.00 82.81 93 PHE A N 1
ATOM 722 C CA . PHE A 1 93 ? -4.989 8.833 -1.891 1.00 82.81 93 PHE A CA 1
ATOM 723 C C . PHE A 1 93 ? -6.125 9.850 -2.010 1.00 82.81 93 PHE A C 1
ATOM 725 O O . PHE A 1 93 ? -6.818 9.899 -3.027 1.00 82.81 93 PHE A O 1
ATOM 732 N N . ASN A 1 94 ? -6.278 10.685 -0.978 1.00 70.50 94 ASN A N 1
ATOM 733 C CA . ASN A 1 94 ? -7.333 11.704 -0.902 1.00 70.50 94 ASN A CA 1
ATOM 734 C C . ASN A 1 94 ? -6.989 12.974 -1.688 1.00 70.50 94 ASN A C 1
ATOM 736 O O . ASN A 1 94 ? -7.873 13.732 -2.076 1.00 70.50 94 ASN A O 1
ATOM 740 N N . SER A 1 95 ? -5.701 13.274 -1.875 1.00 65.06 95 SER A N 1
ATOM 741 C CA . SER A 1 95 ? -5.327 14.543 -2.485 1.00 65.06 95 SER A CA 1
ATOM 742 C C . SER A 1 95 ? -5.369 14.474 -4.009 1.00 65.06 95 SER A C 1
ATOM 744 O O . SER A 1 95 ? -4.922 13.512 -4.633 1.00 65.06 95 SER A O 1
ATOM 746 N N . LEU A 1 96 ? -5.834 15.568 -4.619 1.00 60.28 96 LEU A N 1
ATOM 747 C CA . LEU A 1 96 ? -5.646 15.805 -6.050 1.00 60.28 96 LEU A CA 1
ATOM 748 C C . LEU A 1 96 ? -4.169 16.035 -6.417 1.00 60.28 96 LEU A C 1
ATOM 750 O O . LEU A 1 96 ? -3.830 16.118 -7.595 1.00 60.28 96 LEU A O 1
ATOM 754 N N . ASN A 1 97 ? -3.299 16.172 -5.411 1.00 55.84 97 ASN A N 1
ATOM 755 C CA . ASN A 1 97 ? -1.901 16.505 -5.585 1.00 55.84 97 ASN A CA 1
ATOM 756 C C . ASN A 1 97 ? -1.011 15.679 -4.648 1.00 55.84 97 ASN A C 1
ATOM 758 O O . ASN A 1 97 ? -0.442 16.172 -3.666 1.00 55.84 97 ASN A O 1
ATOM 762 N N . ILE A 1 98 ? -0.875 14.402 -5.013 1.00 59.53 98 ILE A N 1
ATOM 763 C CA . ILE A 1 98 ? -0.035 13.410 -4.333 1.00 59.53 98 ILE A CA 1
ATOM 764 C C . ILE A 1 98 ? 1.406 13.915 -4.183 1.00 59.53 98 ILE A C 1
ATOM 766 O O . ILE A 1 98 ? 2.093 13.499 -3.260 1.00 59.53 98 ILE A O 1
ATOM 770 N N . VAL A 1 99 ? 1.875 14.848 -5.016 1.00 55.00 99 VAL A N 1
ATOM 771 C CA . VAL A 1 99 ? 3.247 15.381 -5.006 1.00 55.00 99 VAL A CA 1
ATOM 772 C C . VAL A 1 99 ? 3.595 16.109 -3.699 1.00 55.00 99 VAL A C 1
ATOM 774 O O . VAL A 1 99 ? 4.709 15.943 -3.207 1.00 55.00 99 VAL A O 1
ATOM 777 N N . TYR A 1 100 ? 2.656 16.837 -3.078 1.00 45.06 100 TYR A N 1
ATOM 778 C CA . TYR A 1 100 ? 2.963 17.739 -1.949 1.00 45.06 100 TYR A CA 1
ATOM 779 C C . TYR A 1 100 ? 2.379 17.310 -0.586 1.00 45.06 100 TYR A C 1
ATOM 781 O O . TYR A 1 100 ? 2.784 17.844 0.445 1.00 45.06 100 TYR A O 1
ATOM 789 N N . GLY A 1 101 ? 1.457 16.339 -0.538 1.00 47.50 101 GLY A N 1
ATOM 790 C CA . GLY A 1 101 ? 0.795 15.905 0.706 1.00 47.50 101 GLY A CA 1
ATOM 791 C C . GLY A 1 101 ? 1.508 14.775 1.465 1.00 47.50 101 GLY A C 1
ATOM 792 O O . GLY A 1 101 ? 2.107 13.891 0.870 1.00 47.50 101 GLY A O 1
ATOM 793 N N . GLN A 1 102 ? 1.438 14.721 2.796 1.00 56.91 102 GLN A N 1
ATOM 794 C CA . GLN A 1 102 ? 1.820 13.501 3.527 1.00 56.91 102 GLN A CA 1
ATOM 795 C C . GLN A 1 102 ? 0.763 12.412 3.267 1.00 56.91 102 GLN A C 1
ATOM 797 O O . GLN A 1 102 ? -0.225 12.319 3.994 1.00 56.91 102 GLN A O 1
ATOM 802 N N . GLU A 1 103 ? 0.935 11.613 2.210 1.00 73.25 103 GLU A N 1
ATOM 803 C CA . GLU A 1 103 ? -0.011 10.538 1.903 1.00 73.25 103 GLU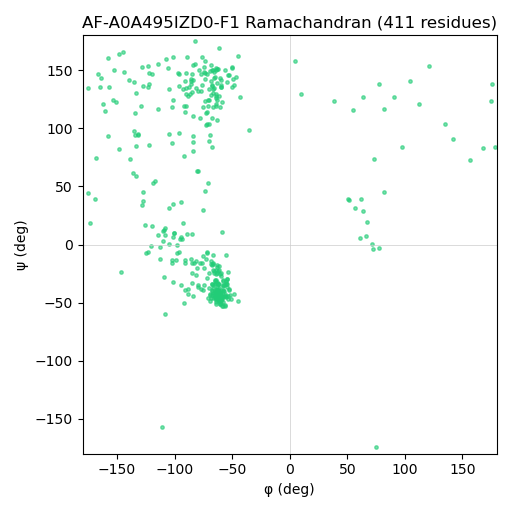 A CA 1
ATOM 804 C C . GLU A 1 103 ? 0.119 9.406 2.924 1.00 73.25 103 GLU A C 1
ATOM 806 O O . GLU A 1 103 ? 1.174 8.789 3.101 1.00 73.25 103 GLU A O 1
ATOM 811 N N . ARG A 1 104 ? -0.991 9.158 3.619 1.00 81.19 104 ARG A N 1
ATOM 812 C CA . ARG A 1 104 ? -1.076 8.313 4.817 1.00 81.19 104 ARG A CA 1
ATOM 813 C C . ARG A 1 104 ? -0.732 6.848 4.547 1.00 81.19 104 ARG A C 1
ATOM 815 O O . ARG A 1 104 ? -0.180 6.163 5.405 1.00 81.19 104 ARG A O 1
ATOM 822 N N . TRP A 1 105 ? -1.025 6.396 3.331 1.00 89.31 105 TRP A N 1
ATOM 823 C CA . TRP A 1 105 ? -0.797 5.031 2.873 1.00 89.31 105 TRP A CA 1
ATOM 824 C C . TRP A 1 105 ? 0.435 4.865 1.992 1.00 89.31 105 TRP A C 1
ATOM 826 O O . TRP A 1 105 ? 0.639 3.780 1.463 1.00 89.31 105 TRP A O 1
ATOM 836 N N . LEU A 1 106 ? 1.265 5.894 1.820 1.00 88.00 106 LEU A N 1
ATOM 837 C CA . LEU A 1 106 ? 2.478 5.784 1.019 1.00 88.00 106 LEU A CA 1
ATOM 838 C C . LEU A 1 106 ? 3.698 5.622 1.922 1.00 88.00 106 LEU A C 1
ATOM 840 O O . LEU A 1 106 ? 3.957 6.474 2.774 1.00 88.00 106 LEU A O 1
ATOM 844 N N . ILE A 1 107 ? 4.470 4.555 1.715 1.00 84.50 107 ILE A N 1
ATOM 845 C CA . ILE A 1 107 ? 5.746 4.379 2.409 1.00 84.50 107 ILE A CA 1
ATOM 846 C C . ILE A 1 107 ? 6.726 5.447 1.895 1.00 84.50 107 ILE A C 1
ATOM 848 O O . ILE A 1 107 ? 6.889 5.588 0.683 1.00 84.50 107 ILE A O 1
ATOM 852 N N . PRO A 1 108 ? 7.392 6.232 2.755 1.00 74.38 108 PRO A N 1
ATOM 853 C CA . PRO A 1 108 ? 8.383 7.205 2.299 1.00 74.38 108 PRO A CA 1
ATOM 854 C C . PRO A 1 108 ? 9.546 6.528 1.558 1.00 74.38 108 PRO A C 1
ATOM 856 O O . PRO A 1 108 ? 9.974 5.448 1.942 1.00 74.38 108 PRO A O 1
ATOM 859 N N . SER A 1 109 ? 10.079 7.156 0.505 1.00 68.31 109 SER A N 1
ATOM 860 C CA . SER A 1 109 ? 11.264 6.634 -0.211 1.00 68.31 109 SER A CA 1
ATOM 861 C C . SER A 1 109 ? 12.581 6.858 0.542 1.00 68.31 109 SER A C 1
ATOM 863 O O . SER A 1 109 ? 13.592 6.238 0.227 1.00 68.31 109 SER A O 1
ATOM 865 N N . LYS A 1 110 ? 12.590 7.747 1.545 1.00 60.94 110 LYS A N 1
ATOM 866 C CA . LYS A 1 110 ? 13.752 8.027 2.399 1.00 60.94 110 LYS A CA 1
ATOM 867 C C . LYS A 1 110 ? 13.446 7.714 3.859 1.00 60.94 110 LYS A C 1
ATOM 869 O O . LYS A 1 110 ? 12.333 7.931 4.334 1.00 60.94 110 LYS A O 1
ATOM 874 N N . LYS A 1 111 ? 14.490 7.268 4.563 1.00 52.31 111 LYS A N 1
ATOM 875 C CA . LYS A 1 111 ? 14.508 6.892 5.981 1.00 52.31 111 LYS A CA 1
ATOM 876 C C . LYS A 1 111 ? 13.741 7.893 6.857 1.00 52.31 111 LYS A C 1
ATOM 878 O O . LYS A 1 111 ? 14.045 9.087 6.861 1.00 52.31 111 LYS A O 1
ATOM 883 N N . ALA A 1 112 ? 12.798 7.398 7.659 1.00 47.41 112 ALA A N 1
ATOM 884 C CA . ALA A 1 112 ? 12.253 8.171 8.769 1.00 47.41 112 ALA A CA 1
ATOM 885 C C . ALA A 1 112 ? 13.359 8.406 9.818 1.00 47.41 112 ALA A C 1
ATOM 887 O O . ALA A 1 112 ? 14.172 7.521 10.085 1.00 47.41 112 ALA A O 1
ATOM 888 N N . ARG A 1 113 ? 13.385 9.587 10.455 1.00 41.12 113 ARG A N 1
ATOM 889 C CA . ARG A 1 113 ? 14.423 10.017 11.426 1.00 41.12 113 ARG A CA 1
ATOM 890 C C . ARG A 1 113 ? 14.649 9.063 12.622 1.00 41.12 113 ARG A C 1
ATOM 892 O O . ARG A 1 113 ? 15.610 9.248 13.356 1.00 41.12 113 ARG A O 1
ATOM 899 N N . ALA A 1 114 ? 13.807 8.046 12.818 1.00 46.03 114 ALA A N 1
ATOM 900 C CA . ALA A 1 114 ? 13.780 7.161 13.985 1.00 46.03 114 ALA A CA 1
ATOM 901 C C . ALA A 1 114 ? 14.361 5.747 13.745 1.00 46.03 114 ALA A C 1
ATOM 903 O O . ALA A 1 114 ? 13.914 4.780 14.352 1.00 46.03 114 ALA A O 1
ATOM 904 N N . GLY A 1 115 ? 15.350 5.595 12.859 1.00 41.59 115 GLY A N 1
ATOM 905 C CA . GLY A 1 115 ? 16.155 4.364 12.786 1.00 41.59 115 GLY A CA 1
ATOM 906 C C . GLY A 1 115 ? 15.506 3.152 12.102 1.00 41.59 115 GLY A C 1
ATOM 907 O O . GLY A 1 115 ? 16.193 2.154 11.909 1.00 41.59 115 GLY A O 1
ATOM 908 N N . HIS A 1 116 ? 14.246 3.238 11.667 1.00 44.44 116 HIS A N 1
ATOM 909 C CA . HIS A 1 116 ? 13.622 2.234 10.800 1.00 44.44 116 HIS A CA 1
ATOM 910 C C . HIS A 1 116 ? 13.805 2.621 9.327 1.00 44.44 116 HIS A C 1
ATOM 912 O O . HIS A 1 116 ? 13.385 3.695 8.891 1.00 44.44 116 HIS A O 1
ATOM 918 N N . CYS A 1 117 ? 14.483 1.761 8.568 1.00 48.62 117 CYS A N 1
ATOM 919 C CA . CYS A 1 117 ? 14.663 1.924 7.131 1.00 48.62 117 CYS A CA 1
ATOM 920 C C . CYS A 1 117 ? 13.435 1.358 6.409 1.00 48.62 117 CYS A C 1
ATOM 922 O O . CYS A 1 117 ? 13.475 0.227 5.939 1.00 48.62 117 CYS A O 1
ATOM 924 N N . SER A 1 118 ? 12.339 2.116 6.338 1.00 52.50 118 SER A N 1
ATOM 925 C CA . SER A 1 118 ? 11.250 1.778 5.422 1.00 52.50 118 SER A CA 1
ATOM 926 C C . SER A 1 118 ? 11.650 2.216 4.011 1.00 52.50 118 SER A C 1
ATOM 928 O O . SER A 1 118 ? 11.819 3.401 3.731 1.00 52.50 118 SER A O 1
ATOM 930 N N . GLY A 1 119 ? 11.923 1.227 3.160 1.00 66.81 119 GLY A N 1
ATOM 931 C CA . GLY A 1 119 ? 12.169 1.399 1.729 1.00 66.81 119 GLY A CA 1
ATOM 932 C C . GLY A 1 119 ? 11.026 0.807 0.906 1.00 66.81 119 GLY A C 1
ATOM 933 O O . GLY A 1 119 ? 9.907 0.635 1.390 1.00 66.81 119 GLY A O 1
ATOM 934 N N . LEU A 1 120 ? 11.305 0.462 -0.348 1.00 82.12 120 LEU A N 1
ATOM 935 C CA . LEU A 1 120 ? 10.379 -0.328 -1.159 1.00 82.12 120 LEU A CA 1
ATOM 936 C C . LEU A 1 120 ? 10.322 -1.770 -0.642 1.00 82.12 120 LEU A C 1
ATOM 938 O O . LEU A 1 120 ? 11.347 -2.457 -0.552 1.00 82.12 120 LEU A O 1
ATOM 942 N N . MET A 1 121 ? 9.110 -2.222 -0.328 1.00 91.06 121 MET A N 1
ATOM 943 C CA . MET A 1 121 ? 8.872 -3.597 0.084 1.00 91.06 121 MET A CA 1
ATOM 944 C C . MET A 1 121 ? 8.912 -4.552 -1.104 1.00 91.06 121 MET A C 1
ATOM 946 O O . MET A 1 121 ? 8.755 -4.141 -2.254 1.00 91.06 121 MET A O 1
ATOM 950 N N . PHE A 1 122 ? 9.092 -5.842 -0.829 1.00 93.56 122 PHE A N 1
ATOM 951 C CA . PHE A 1 122 ? 9.126 -6.850 -1.882 1.00 93.56 122 PHE A CA 1
ATOM 952 C C . PHE A 1 122 ? 8.814 -8.260 -1.401 1.00 93.56 122 PHE A C 1
ATOM 954 O O . PHE A 1 122 ? 8.936 -8.579 -0.222 1.00 93.56 122 PHE A O 1
ATOM 961 N N . CYS A 1 123 ? 8.445 -9.127 -2.341 1.00 96.31 123 CYS A N 1
ATOM 962 C CA . CYS A 1 123 ? 8.403 -10.568 -2.128 1.00 96.31 123 CYS A CA 1
ATOM 963 C C . CYS A 1 123 ? 9.642 -11.220 -2.774 1.00 96.31 123 CYS A C 1
ATOM 965 O O . CYS A 1 123 ? 9.771 -11.153 -4.002 1.00 96.31 123 CYS A O 1
ATOM 967 N N . PRO A 1 124 ? 10.522 -11.892 -2.002 1.00 94.62 124 PRO A N 1
ATOM 968 C CA . PRO A 1 124 ? 11.715 -12.551 -2.544 1.00 94.62 124 PRO A CA 1
ATOM 969 C C . PRO A 1 124 ? 11.389 -13.605 -3.614 1.00 94.62 124 PRO A C 1
ATOM 971 O O . PRO A 1 124 ? 12.060 -13.683 -4.641 1.00 94.62 124 PRO A O 1
ATOM 974 N N . ALA A 1 125 ? 10.321 -14.386 -3.412 1.00 95.75 125 ALA A N 1
ATOM 975 C CA . ALA A 1 125 ? 9.903 -15.435 -4.343 1.00 95.75 125 ALA A CA 1
ATOM 976 C C . ALA A 1 125 ? 9.359 -14.868 -5.669 1.00 95.75 125 ALA A C 1
ATOM 978 O O . ALA A 1 125 ? 9.726 -15.351 -6.744 1.00 95.75 125 ALA A O 1
ATOM 979 N N . CYS A 1 126 ? 8.548 -13.804 -5.613 1.00 95.81 126 CYS A N 1
ATOM 980 C CA . CYS A 1 126 ? 8.098 -13.108 -6.820 1.00 95.81 126 CYS A CA 1
ATOM 981 C C . CYS A 1 126 ? 9.271 -12.489 -7.573 1.00 95.81 126 CYS A C 1
ATOM 983 O O . CYS A 1 126 ? 9.365 -12.689 -8.774 1.00 95.81 126 CYS A O 1
ATOM 985 N N . LEU A 1 127 ? 10.200 -11.814 -6.890 1.00 93.19 127 LEU A N 1
ATOM 986 C CA . LEU A 1 127 ? 11.379 -11.240 -7.549 1.00 93.19 127 LEU A CA 1
ATOM 987 C C . LEU A 1 127 ? 12.288 -12.301 -8.178 1.00 93.19 127 LEU A C 1
ATOM 989 O O . LEU A 1 127 ? 12.908 -12.067 -9.215 1.00 93.19 127 LEU A O 1
ATOM 993 N N . LYS A 1 128 ? 12.361 -13.495 -7.579 1.00 92.50 128 LYS A N 1
ATOM 994 C CA . LYS A 1 128 ? 13.142 -14.599 -8.137 1.00 92.50 128 LYS A CA 1
ATOM 995 C C . LYS A 1 128 ? 12.611 -15.044 -9.500 1.00 92.50 128 LYS A C 1
ATOM 997 O O . LYS A 1 128 ? 13.421 -15.324 -10.378 1.00 92.50 128 LYS A O 1
ATOM 1002 N N . THR A 1 129 ? 11.293 -15.073 -9.681 1.00 92.56 129 THR A N 1
ATOM 1003 C CA . THR A 1 129 ? 10.640 -15.490 -10.936 1.00 92.56 129 THR A CA 1
ATOM 1004 C C . THR A 1 129 ? 10.448 -14.336 -11.919 1.00 92.56 129 THR A C 1
ATOM 1006 O O . THR A 1 129 ? 10.628 -14.511 -13.120 1.00 92.56 129 THR A O 1
ATOM 1009 N N . GLN A 1 130 ? 10.117 -13.152 -11.410 1.00 92.44 130 GLN A N 1
ATOM 1010 C CA . GLN A 1 130 ? 9.826 -11.936 -12.158 1.00 92.44 130 GLN A CA 1
ATOM 1011 C C . GLN A 1 130 ? 10.618 -10.782 -11.526 1.00 92.44 130 GLN A C 1
ATOM 1013 O O . GLN A 1 130 ? 10.162 -10.201 -10.540 1.00 92.44 130 GLN A O 1
ATOM 1018 N N . PRO A 1 131 ? 11.819 -10.458 -12.043 1.00 90.38 131 PRO A N 1
ATOM 1019 C CA . PRO A 1 131 ? 12.742 -9.520 -11.408 1.00 90.38 131 PRO A CA 1
ATOM 1020 C C . PRO A 1 131 ? 12.333 -8.065 -11.677 1.00 90.38 131 PRO A C 1
ATOM 1022 O O . PRO A 1 131 ? 13.052 -7.325 -12.339 1.00 90.38 131 PRO A O 1
ATOM 1025 N N . TYR A 1 132 ? 11.157 -7.664 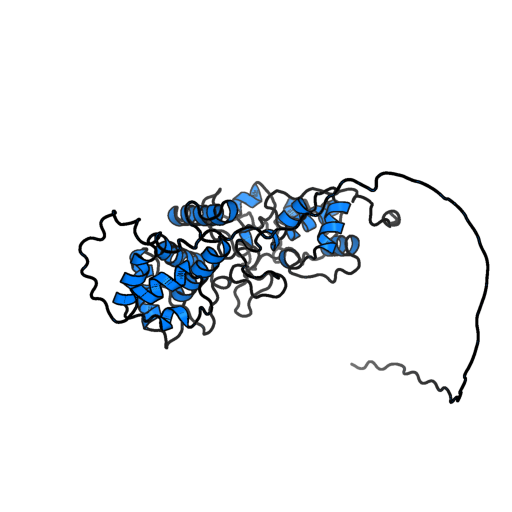-11.199 1.00 92.06 132 TYR A N 1
ATOM 1026 C CA . TYR A 1 132 ? 10.687 -6.283 -11.211 1.00 92.06 132 TYR A CA 1
ATOM 1027 C C . TYR A 1 132 ? 9.874 -5.987 -9.948 1.00 92.06 132 TYR A C 1
ATOM 1029 O O . TYR A 1 132 ? 9.203 -6.860 -9.390 1.00 92.06 132 TYR A O 1
ATOM 1037 N N . PHE A 1 133 ? 9.934 -4.744 -9.484 1.00 92.00 133 PHE A N 1
ATOM 1038 C CA . PHE A 1 133 ? 9.242 -4.328 -8.273 1.00 92.00 133 PHE A CA 1
ATOM 1039 C C . PHE A 1 133 ? 7.843 -3.824 -8.590 1.00 92.00 133 PHE A C 1
ATOM 1041 O O . PHE A 1 133 ? 7.638 -3.034 -9.514 1.00 92.00 133 PHE A O 1
ATOM 1048 N N . ARG A 1 134 ? 6.881 -4.282 -7.789 1.00 93.94 134 ARG A N 1
ATOM 1049 C CA . ARG A 1 134 ? 5.471 -3.961 -7.979 1.00 93.94 134 ARG A CA 1
ATOM 1050 C C . ARG A 1 134 ? 5.118 -2.647 -7.304 1.00 93.94 134 ARG A C 1
ATOM 1052 O O . ARG A 1 134 ? 5.558 -2.349 -6.193 1.00 93.94 134 ARG A O 1
ATOM 1059 N N . LYS A 1 135 ? 4.257 -1.876 -7.951 1.00 92.19 135 LYS A N 1
ATOM 1060 C CA . LYS A 1 135 ? 3.815 -0.562 -7.491 1.00 92.19 135 LYS A CA 1
ATOM 1061 C C . LYS A 1 135 ? 3.031 -0.628 -6.177 1.00 92.19 135 LYS A C 1
ATOM 1063 O O . LYS A 1 135 ? 3.221 0.208 -5.297 1.00 92.19 135 LYS A O 1
ATOM 1068 N N . ASN A 1 136 ? 2.171 -1.634 -6.002 1.00 93.69 136 ASN A N 1
ATOM 1069 C CA . ASN A 1 136 ? 1.417 -1.838 -4.756 1.00 93.69 136 ASN A CA 1
ATOM 1070 C C . ASN A 1 136 ? 2.325 -2.095 -3.538 1.00 93.69 136 ASN A C 1
ATOM 1072 O O . ASN A 1 136 ? 1.926 -1.798 -2.413 1.00 93.69 136 ASN A O 1
ATOM 1076 N N . TRP A 1 137 ? 3.568 -2.549 -3.725 1.00 93.50 137 TRP A N 1
ATOM 1077 C CA . TRP A 1 137 ? 4.538 -2.707 -2.638 1.00 93.50 137 TRP A CA 1
ATOM 1078 C C . TRP A 1 137 ? 5.081 -1.377 -2.086 1.00 93.50 137 TRP A C 1
ATOM 1080 O O . TRP A 1 137 ? 5.769 -1.376 -1.068 1.00 93.50 137 TRP A O 1
ATOM 1090 N N . ARG A 1 138 ? 4.745 -0.230 -2.695 1.00 90.62 138 ARG A N 1
ATOM 1091 C CA . ARG A 1 138 ? 4.952 1.107 -2.102 1.00 90.62 138 ARG A CA 1
ATOM 1092 C C . ARG A 1 138 ? 3.851 1.498 -1.112 1.00 90.62 138 ARG A C 1
ATOM 1094 O O . ARG A 1 138 ? 4.016 2.466 -0.368 1.00 90.62 138 ARG A O 1
ATOM 1101 N N . LEU A 1 139 ? 2.727 0.783 -1.096 1.00 92.12 139 LEU A N 1
ATOM 1102 C CA . LEU A 1 139 ? 1.593 1.111 -0.239 1.00 92.12 139 LEU A CA 1
ATOM 1103 C C . LEU A 1 139 ? 1.775 0.512 1.159 1.00 92.12 139 LEU A C 1
ATOM 1105 O O . LEU A 1 139 ? 2.013 -0.680 1.309 1.00 92.12 139 LEU A O 1
ATOM 1109 N N . ALA A 1 140 ? 1.575 1.313 2.199 1.00 91.81 140 ALA A N 1
ATOM 1110 C CA . ALA A 1 140 ? 1.604 0.883 3.594 1.00 91.81 140 ALA A CA 1
ATOM 1111 C C . ALA A 1 140 ? 0.444 -0.073 3.951 1.00 91.81 140 ALA A C 1
ATOM 1113 O O . ALA A 1 140 ? 0.509 -0.777 4.952 1.00 91.81 140 ALA A O 1
ATOM 1114 N N . ILE A 1 141 ? -0.603 -0.160 3.129 1.00 93.62 141 ILE A N 1
ATOM 1115 C CA . ILE A 1 141 ? -1.620 -1.222 3.249 1.00 93.62 141 ILE A CA 1
ATOM 1116 C C . ILE A 1 141 ? -1.142 -2.587 2.740 1.00 93.62 141 ILE A C 1
ATOM 1118 O O . ILE A 1 141 ? -1.821 -3.584 2.962 1.00 93.62 141 ILE A O 1
ATOM 1122 N N . SER A 1 142 ? 0.012 -2.649 2.074 1.00 95.56 142 SER A N 1
ATOM 1123 C CA . SER A 1 142 ? 0.625 -3.901 1.643 1.00 95.56 142 SER A CA 1
ATOM 1124 C C . SER A 1 142 ? 1.496 -4.476 2.760 1.00 95.56 142 SER A C 1
ATOM 1126 O O . SER A 1 142 ? 2.335 -3.788 3.345 1.00 95.56 142 SER A O 1
ATOM 1128 N N . PHE A 1 143 ? 1.298 -5.748 3.073 1.00 96.00 143 PHE A N 1
ATOM 1129 C CA . PHE A 1 143 ? 2.047 -6.478 4.093 1.00 96.00 143 PHE A CA 1
ATOM 1130 C C . PHE A 1 143 ? 2.247 -7.958 3.752 1.00 96.00 143 PHE A C 1
ATOM 1132 O O . PHE A 1 143 ? 3.216 -8.553 4.219 1.00 96.00 143 PHE A O 1
ATOM 1139 N N . ALA A 1 144 ? 1.393 -8.556 2.919 1.00 97.88 144 ALA A N 1
ATOM 1140 C CA . ALA A 1 144 ? 1.554 -9.930 2.452 1.00 97.88 144 ALA A CA 1
ATOM 1141 C C . ALA A 1 144 ? 1.601 -9.999 0.921 1.00 97.88 144 ALA A C 1
ATOM 1143 O O . ALA A 1 144 ? 1.055 -9.157 0.216 1.00 97.88 144 ALA A O 1
ATOM 1144 N N . CYS A 1 145 ? 2.256 -11.023 0.394 1.00 97.88 145 CYS A N 1
ATOM 1145 C CA . CYS A 1 145 ? 2.175 -11.379 -1.011 1.00 97.88 145 CYS A CA 1
ATOM 1146 C C . CYS A 1 145 ? 1.018 -12.362 -1.209 1.00 97.88 145 CYS A C 1
ATOM 1148 O O . CYS A 1 145 ? 1.038 -13.452 -0.639 1.00 97.88 145 CYS A O 1
ATOM 1150 N N . THR A 1 146 ? 0.023 -12.002 -2.019 1.00 97.50 146 THR A N 1
ATOM 1151 C CA . THR A 1 146 ? -1.161 -12.847 -2.250 1.00 97.50 146 THR A CA 1
ATOM 1152 C C . THR A 1 146 ? -0.859 -14.078 -3.104 1.00 97.50 146 THR A C 1
ATOM 1154 O O . THR A 1 146 ? -1.474 -15.118 -2.900 1.00 97.50 146 THR A O 1
ATOM 1157 N N . SER A 1 147 ? 0.137 -14.008 -3.993 1.00 96.62 147 SER A N 1
ATOM 1158 C CA . SER A 1 147 ? 0.557 -15.143 -4.825 1.00 96.62 147 SER A CA 1
ATOM 1159 C C . SER A 1 147 ? 1.448 -16.145 -4.086 1.00 96.62 147 SER A C 1
ATOM 1161 O O . SER A 1 147 ? 1.345 -17.344 -4.322 1.00 96.62 147 SER A O 1
ATOM 1163 N N . CYS A 1 148 ? 2.335 -15.673 -3.203 1.00 97.56 148 CYS A N 1
ATOM 1164 C CA . CYS A 1 148 ? 3.300 -16.530 -2.501 1.00 97.56 148 CYS A CA 1
ATOM 1165 C C . CYS A 1 148 ? 2.912 -16.854 -1.051 1.00 97.56 148 CYS A C 1
ATOM 1167 O O . CYS A 1 148 ? 3.532 -17.724 -0.447 1.00 97.56 148 CYS A O 1
ATOM 1169 N N . GLY A 1 149 ? 1.937 -16.152 -0.467 1.00 97.94 149 GLY A N 1
ATOM 1170 C CA . GLY A 1 149 ? 1.489 -16.377 0.911 1.00 97.94 149 GLY A CA 1
ATOM 1171 C C . GLY A 1 149 ? 2.522 -16.021 1.987 1.00 97.94 149 GLY A C 1
ATOM 1172 O O . GLY A 1 149 ? 2.425 -16.497 3.114 1.00 97.94 149 GLY A O 1
ATOM 1173 N N . CYS A 1 150 ? 3.527 -15.207 1.662 1.00 97.62 150 CYS A N 1
ATOM 1174 C CA . CYS A 1 150 ? 4.560 -14.760 2.596 1.00 97.62 150 CYS A CA 1
ATOM 1175 C C . CYS A 1 150 ? 4.370 -13.289 2.977 1.00 97.62 150 CYS A C 1
ATOM 1177 O O . CYS A 1 150 ? 3.740 -12.526 2.240 1.00 97.62 150 CYS A O 1
ATOM 1179 N N . TYR A 1 151 ? 4.943 -12.866 4.100 1.00 97.62 151 TYR A N 1
ATOM 1180 C CA . TYR A 1 151 ? 5.083 -11.442 4.385 1.00 97.62 151 TYR A CA 1
ATOM 1181 C C . TYR A 1 151 ? 6.001 -10.780 3.353 1.00 97.62 151 TYR A C 1
ATOM 1183 O O . TYR A 1 151 ? 6.910 -11.414 2.808 1.00 97.62 151 TYR A O 1
ATOM 1191 N N . LEU A 1 152 ? 5.757 -9.500 3.079 1.00 95.88 152 LEU A N 1
ATOM 1192 C CA . LEU A 1 152 ? 6.698 -8.691 2.312 1.00 95.88 152 LEU A CA 1
ATOM 1193 C C . LEU A 1 152 ? 7.920 -8.357 3.181 1.00 95.88 152 LEU A C 1
ATOM 1195 O O . LEU A 1 152 ? 7.818 -8.200 4.396 1.00 95.88 152 LEU A O 1
ATOM 1199 N N . CYS A 1 153 ? 9.084 -8.240 2.557 1.00 92.69 153 CYS A N 1
ATOM 1200 C CA . CYS A 1 153 ? 10.312 -7.795 3.200 1.00 92.69 153 CYS A CA 1
ATOM 1201 C C . CYS A 1 153 ? 10.426 -6.270 3.081 1.00 92.69 153 CYS A C 1
ATOM 1203 O O . CYS A 1 153 ? 10.302 -5.737 1.981 1.00 92.69 153 CYS A O 1
ATOM 1205 N N . GLU A 1 154 ? 10.674 -5.568 4.192 1.00 87.69 154 GLU A N 1
ATOM 1206 C CA . GLU A 1 154 ? 10.867 -4.101 4.214 1.00 87.69 154 GLU A CA 1
ATOM 1207 C C . GLU A 1 154 ? 12.340 -3.687 4.043 1.00 87.69 154 GLU A C 1
ATOM 1209 O O . GLU A 1 154 ? 12.639 -2.533 3.734 1.00 87.69 154 GLU A O 1
ATOM 1214 N N . SER A 1 155 ? 13.262 -4.633 4.229 1.00 87.19 155 SER A N 1
ATOM 1215 C CA . SER A 1 155 ? 14.706 -4.418 4.184 1.00 87.19 155 SER A CA 1
ATOM 1216 C C . SER A 1 155 ? 15.442 -5.615 3.587 1.00 87.19 155 SER A C 1
ATOM 1218 O O . SER A 1 155 ? 14.891 -6.709 3.437 1.00 87.19 155 SER A O 1
ATOM 1220 N N . CYS A 1 156 ? 16.706 -5.396 3.228 1.00 88.50 156 CYS A N 1
ATOM 1221 C CA . CYS A 1 156 ? 17.597 -6.445 2.763 1.00 88.50 156 CYS A CA 1
ATOM 1222 C C . CYS A 1 156 ? 17.789 -7.507 3.864 1.00 88.50 156 CYS A C 1
ATOM 1224 O O . CYS A 1 156 ? 18.199 -7.155 4.976 1.00 88.50 156 CYS A O 1
ATOM 1226 N N . PRO A 1 157 ? 17.583 -8.804 3.565 1.00 89.94 157 PRO A N 1
ATOM 1227 C CA . PRO A 1 157 ? 17.706 -9.880 4.550 1.00 89.94 157 PRO A CA 1
ATOM 1228 C C . PRO A 1 157 ? 19.144 -10.083 5.053 1.00 89.94 157 PRO A C 1
ATOM 1230 O O . PRO A 1 157 ? 19.347 -10.710 6.087 1.00 89.94 157 PRO A O 1
ATOM 1233 N N . HIS A 1 158 ? 20.142 -9.550 4.341 1.00 90.69 158 HIS A N 1
ATOM 1234 C CA . HIS A 1 158 ? 21.558 -9.745 4.662 1.00 90.69 158 HIS A CA 1
ATOM 1235 C C . HIS A 1 158 ? 22.162 -8.633 5.522 1.00 90.69 158 HIS A C 1
ATOM 1237 O O . HIS A 1 158 ? 23.046 -8.906 6.328 1.00 90.69 158 HIS A O 1
ATOM 1243 N N . CYS A 1 159 ? 21.737 -7.380 5.327 1.00 87.44 159 CYS A N 1
ATOM 1244 C CA . CYS A 1 159 ? 22.321 -6.214 6.006 1.00 87.44 159 CYS A CA 1
ATOM 1245 C C . CYS A 1 159 ? 21.302 -5.361 6.776 1.00 87.44 159 CYS A C 1
ATOM 1247 O O . CYS A 1 159 ? 21.694 -4.426 7.471 1.00 87.44 159 CYS A O 1
ATOM 1249 N N . GLY A 1 160 ? 20.002 -5.643 6.643 1.00 85.69 160 GLY A N 1
ATOM 1250 C CA . GLY A 1 160 ? 18.929 -4.924 7.332 1.00 85.69 160 GLY A CA 1
ATOM 1251 C C . GLY A 1 160 ? 18.673 -3.496 6.837 1.00 85.69 160 GLY A C 1
ATOM 1252 O O . GLY A 1 160 ? 17.780 -2.832 7.363 1.00 85.69 160 GLY A O 1
ATOM 1253 N N . GLN A 1 161 ? 19.409 -3.008 5.832 1.00 82.19 161 GLN A N 1
ATOM 1254 C CA . GLN A 1 161 ? 19.145 -1.701 5.223 1.00 82.19 161 GLN A CA 1
ATOM 1255 C C . GLN A 1 161 ? 17.942 -1.759 4.279 1.00 82.19 161 GLN A C 1
ATOM 1257 O O . GLN A 1 161 ? 17.695 -2.776 3.631 1.00 82.19 161 GLN A O 1
ATOM 1262 N N . GLY A 1 162 ? 17.188 -0.662 4.210 1.00 75.00 162 GLY A N 1
ATOM 1263 C CA . GLY A 1 162 ? 16.038 -0.536 3.312 1.00 75.00 162 GLY A CA 1
ATOM 1264 C C . GLY A 1 162 ? 16.467 -0.519 1.844 1.00 75.00 162 GLY A C 1
ATOM 1265 O O . GLY A 1 162 ? 17.556 -0.044 1.518 1.00 75.00 162 GLY A O 1
ATOM 1266 N N . ASN A 1 163 ? 15.606 -1.016 0.959 1.00 65.81 163 ASN A N 1
ATOM 1267 C CA . ASN A 1 163 ? 15.870 -0.986 -0.479 1.00 65.81 163 ASN A CA 1
ATOM 1268 C C . ASN A 1 163 ? 15.567 0.400 -1.062 1.00 65.81 163 ASN A C 1
ATOM 1270 O O . ASN A 1 163 ? 14.486 0.946 -0.824 1.00 65.81 163 ASN A O 1
ATOM 1274 N N . SER A 1 164 ? 16.490 0.934 -1.862 1.00 61.62 164 SER A N 1
ATOM 1275 C CA . SER A 1 164 ? 16.315 2.158 -2.653 1.00 61.62 164 SER A CA 1
ATOM 1276 C C . SER A 1 164 ? 16.822 1.916 -4.072 1.00 61.62 164 SER A C 1
ATOM 1278 O O . SER A 1 164 ? 17.935 1.436 -4.216 1.00 61.62 164 SER A O 1
ATOM 1280 N N . PHE A 1 165 ? 16.031 2.256 -5.094 1.00 57.34 165 PHE A N 1
ATOM 1281 C CA . PHE A 1 165 ? 16.359 2.036 -6.519 1.00 57.34 165 PHE A CA 1
ATOM 1282 C C . PHE A 1 165 ? 17.087 3.211 -7.167 1.00 57.34 165 PHE A C 1
ATOM 1284 O O . PHE A 1 165 ? 17.577 3.099 -8.286 1.00 57.34 165 PHE A O 1
ATOM 1291 N N . ILE A 1 166 ? 17.103 4.369 -6.504 1.00 51.59 166 ILE A N 1
ATOM 1292 C CA . ILE A 1 166 ? 17.400 5.637 -7.182 1.00 51.59 166 ILE A CA 1
ATOM 1293 C C . ILE A 1 166 ? 18.858 6.084 -6.992 1.00 51.59 166 ILE A C 1
ATOM 1295 O O . ILE A 1 166 ? 19.341 6.889 -7.778 1.00 51.59 166 ILE A O 1
ATOM 1299 N N . ASP A 1 167 ? 19.597 5.478 -6.060 1.00 49.25 167 ASP A N 1
ATOM 1300 C CA . ASP A 1 167 ? 21.021 5.768 -5.831 1.00 49.25 167 ASP A CA 1
ATOM 1301 C C . ASP A 1 167 ? 21.886 4.522 -6.063 1.00 49.25 167 ASP A C 1
ATOM 1303 O O . ASP A 1 167 ? 22.661 4.095 -5.204 1.00 49.25 167 ASP A O 1
ATOM 1307 N N . VAL A 1 168 ? 21.738 3.902 -7.236 1.00 50.94 168 VAL A N 1
ATOM 1308 C CA . VAL A 1 168 ? 22.706 2.895 -7.675 1.00 50.94 168 VAL A CA 1
ATOM 1309 C C . VAL A 1 168 ? 23.984 3.641 -8.049 1.00 50.94 168 VAL A C 1
ATOM 1311 O O . VAL A 1 168 ? 24.031 4.304 -9.085 1.00 50.94 168 VAL A O 1
ATOM 1314 N N . ALA A 1 169 ? 24.992 3.578 -7.175 1.00 46.28 169 ALA A N 1
ATOM 1315 C CA . ALA A 1 169 ? 26.342 4.047 -7.471 1.00 46.28 169 ALA A CA 1
ATOM 1316 C C . ALA A 1 169 ? 26.833 3.458 -8.804 1.00 46.28 169 ALA A C 1
ATOM 1318 O O . ALA A 1 169 ? 26.386 2.375 -9.188 1.00 46.28 169 ALA A O 1
ATOM 1319 N N . GLU A 1 170 ? 27.730 4.182 -9.482 1.00 52.78 170 GLU A N 1
ATOM 1320 C CA . GLU A 1 170 ? 28.365 3.825 -10.759 1.00 52.78 170 GLU A CA 1
ATOM 1321 C C . GLU A 1 170 ? 28.615 2.313 -10.857 1.00 52.78 170 GLU A C 1
ATOM 1323 O O . GLU A 1 170 ? 29.551 1.766 -10.275 1.00 52.78 170 GLU A O 1
ATOM 1328 N N . CYS A 1 171 ? 27.718 1.607 -11.543 1.00 52.22 171 CYS A N 1
ATOM 1329 C CA . CYS A 1 171 ? 27.860 0.177 -11.747 1.00 52.22 171 CYS A CA 1
ATOM 1330 C C . CYS A 1 171 ? 28.582 -0.039 -13.064 1.00 52.22 171 CYS A C 1
ATOM 1332 O O . CYS A 1 171 ? 28.217 0.537 -14.087 1.00 52.22 171 CYS A O 1
ATOM 1334 N N . ASN A 1 172 ? 29.576 -0.921 -13.047 1.00 60.69 172 ASN A N 1
ATOM 1335 C CA . ASN A 1 172 ? 30.194 -1.431 -14.259 1.00 60.69 172 ASN A CA 1
ATOM 1336 C C . ASN A 1 172 ? 29.169 -2.303 -15.014 1.00 60.69 172 ASN A C 1
ATOM 1338 O O . ASN A 1 172 ? 29.117 -3.520 -14.827 1.00 60.69 172 ASN A O 1
ATOM 1342 N N . PHE A 1 173 ? 28.299 -1.671 -15.814 1.00 66.00 173 PHE A N 1
ATOM 1343 C CA . PHE A 1 173 ? 27.200 -2.322 -16.545 1.00 66.00 173 PHE A CA 1
ATOM 1344 C C . PHE A 1 173 ? 27.678 -3.486 -17.418 1.00 66.00 173 PHE A C 1
ATOM 1346 O O . PHE A 1 173 ? 26.943 -4.449 -17.615 1.00 66.00 173 PHE A O 1
ATOM 1353 N N . ALA A 1 174 ? 28.917 -3.410 -17.910 1.00 64.06 174 ALA A N 1
ATOM 1354 C CA . ALA A 1 174 ? 29.519 -4.414 -18.778 1.00 64.06 174 ALA A CA 1
ATOM 1355 C C . ALA A 1 174 ? 29.698 -5.788 -18.105 1.00 64.06 174 ALA A C 1
ATOM 1357 O O . ALA A 1 174 ? 29.776 -6.797 -18.801 1.00 64.06 174 ALA A O 1
ATOM 1358 N N . GLU A 1 175 ? 29.743 -5.845 -16.771 1.00 74.81 175 GLU A N 1
ATOM 1359 C CA . GLU A 1 175 ? 30.055 -7.065 -16.013 1.00 74.81 175 GLU A CA 1
ATOM 1360 C C . GLU A 1 175 ? 28.852 -7.636 -15.248 1.00 74.81 175 GLU A C 1
ATOM 1362 O O . GLU A 1 175 ? 28.981 -8.628 -14.530 1.00 74.81 175 GLU A O 1
ATOM 1367 N N . GLN A 1 176 ? 27.665 -7.036 -15.385 1.00 80.62 176 GLN A N 1
ATOM 1368 C CA . GLN A 1 176 ? 26.481 -7.422 -14.617 1.00 80.62 176 GLN A CA 1
ATOM 1369 C C . GLN A 1 176 ? 25.320 -7.832 -15.521 1.00 80.62 176 GLN A C 1
ATOM 1371 O O . GLN A 1 176 ? 25.126 -7.305 -16.609 1.00 80.62 176 GLN A O 1
ATOM 1376 N N . THR A 1 177 ? 24.501 -8.772 -15.048 1.00 88.38 177 THR A N 1
ATOM 1377 C CA . THR A 1 177 ? 23.204 -9.063 -15.676 1.00 88.38 177 THR A CA 1
ATOM 1378 C C . THR A 1 177 ? 22.147 -8.086 -15.162 1.00 88.38 177 THR A C 1
ATOM 1380 O O . THR A 1 177 ? 22.234 -7.637 -14.019 1.00 88.38 177 THR A O 1
ATOM 1383 N N . LEU A 1 178 ? 21.091 -7.826 -15.945 1.00 85.88 178 LEU A N 1
ATOM 1384 C CA . LEU A 1 178 ? 19.957 -6.999 -15.498 1.00 85.88 178 LEU A CA 1
ATOM 1385 C C . LEU A 1 178 ? 19.373 -7.502 -14.169 1.00 85.88 178 LEU A C 1
ATOM 1387 O O . LEU A 1 178 ? 19.001 -6.721 -13.299 1.00 85.88 178 LEU A O 1
ATOM 1391 N N . ARG A 1 179 ? 19.318 -8.828 -14.004 1.00 88.75 179 ARG A N 1
ATOM 1392 C CA . ARG A 1 179 ? 18.854 -9.462 -12.770 1.00 88.75 179 ARG A CA 1
ATOM 1393 C C . ARG A 1 179 ? 19.726 -9.062 -11.579 1.00 88.75 179 ARG A C 1
ATOM 1395 O O . ARG A 1 179 ? 19.183 -8.630 -10.571 1.00 88.75 179 ARG A O 1
ATOM 1402 N N . ALA A 1 180 ? 21.047 -9.200 -11.692 1.00 87.44 180 ALA A N 1
ATOM 1403 C CA . ALA A 1 180 ? 21.967 -8.809 -10.626 1.00 87.44 180 ALA A CA 1
ATOM 1404 C C . ALA A 1 180 ? 21.854 -7.307 -10.323 1.00 87.44 180 ALA A C 1
ATOM 1406 O O . ALA A 1 180 ? 21.792 -6.921 -9.161 1.00 87.44 180 ALA A O 1
ATOM 1407 N N . TYR A 1 181 ? 21.724 -6.480 -11.363 1.00 84.31 181 TYR A N 1
ATOM 1408 C CA . TYR A 1 181 ? 21.583 -5.031 -11.228 1.00 84.31 181 TYR A CA 1
ATOM 1409 C C . TYR A 1 181 ? 20.324 -4.611 -10.448 1.00 84.31 181 TYR A C 1
ATOM 1411 O O . TYR A 1 181 ? 20.374 -3.672 -9.660 1.00 84.31 181 TYR A O 1
ATOM 1419 N N . LEU A 1 182 ? 19.203 -5.319 -10.631 1.00 85.75 182 LEU A N 1
ATOM 1420 C CA . LEU A 1 182 ? 17.938 -5.023 -9.944 1.00 85.75 182 LEU A CA 1
ATOM 1421 C C . LEU A 1 182 ? 17.814 -5.657 -8.556 1.00 85.75 182 LEU A C 1
ATOM 1423 O O . LEU A 1 182 ? 17.113 -5.120 -7.700 1.00 85.75 182 LEU A O 1
ATOM 1427 N N . LEU A 1 183 ? 18.402 -6.839 -8.359 1.00 88.94 183 LEU A N 1
ATOM 1428 C CA . LEU A 1 183 ? 18.158 -7.657 -7.169 1.00 88.94 183 LEU A CA 1
ATOM 1429 C C . LEU A 1 183 ? 19.286 -7.588 -6.142 1.00 88.94 183 LEU A C 1
ATOM 1431 O O . LEU A 1 183 ? 19.070 -7.961 -4.991 1.00 88.94 183 LEU A O 1
ATOM 1435 N N . ASN A 1 184 ? 20.475 -7.109 -6.503 1.00 88.06 184 ASN A N 1
ATOM 1436 C CA . ASN A 1 184 ? 21.545 -6.952 -5.530 1.00 88.06 184 ASN A CA 1
ATOM 1437 C C . ASN A 1 184 ? 21.310 -5.713 -4.668 1.00 88.06 184 ASN A C 1
ATOM 1439 O O . ASN A 1 184 ? 21.051 -4.614 -5.152 1.00 88.06 184 ASN A O 1
ATOM 1443 N N . CYS A 1 185 ? 21.441 -5.880 -3.356 1.00 85.56 185 CYS A N 1
ATOM 1444 C CA . CYS A 1 185 ? 21.331 -4.776 -2.419 1.00 85.56 185 CYS A CA 1
ATOM 1445 C C . CYS A 1 185 ? 22.445 -3.748 -2.665 1.00 85.56 185 CYS A C 1
ATOM 1447 O O . CYS A 1 185 ? 23.621 -4.073 -2.528 1.00 85.56 185 CYS A O 1
ATOM 1449 N N . HIS A 1 186 ? 22.090 -2.485 -2.899 1.00 78.69 186 HIS A N 1
ATOM 1450 C CA . HIS A 1 186 ? 23.064 -1.403 -3.113 1.00 78.69 186 HIS A CA 1
ATOM 1451 C C . HIS A 1 186 ? 24.005 -1.149 -1.925 1.00 78.69 186 HIS A C 1
ATOM 1453 O O . HIS A 1 186 ? 25.054 -0.540 -2.094 1.00 78.69 186 HIS A O 1
ATOM 1459 N N . HIS A 1 187 ? 23.650 -1.613 -0.722 1.00 82.06 187 HIS A N 1
ATOM 1460 C CA . HIS A 1 187 ? 24.497 -1.460 0.459 1.00 82.06 187 HIS A CA 1
ATOM 1461 C C . HIS A 1 187 ? 25.506 -2.601 0.640 1.00 82.06 187 HIS A C 1
ATOM 1463 O O . HIS A 1 187 ? 26.645 -2.349 1.014 1.00 82.06 187 HIS A O 1
ATOM 1469 N N . CYS A 1 188 ? 25.100 -3.859 0.424 1.00 86.19 188 CYS A N 1
ATOM 1470 C CA . CYS A 1 188 ? 25.947 -5.024 0.722 1.00 86.19 188 CYS A CA 1
ATOM 1471 C C . CYS A 1 188 ? 26.262 -5.920 -0.485 1.00 86.19 188 CYS A C 1
ATOM 1473 O O . CYS A 1 188 ? 26.928 -6.935 -0.312 1.00 86.19 188 CYS A O 1
ATOM 1475 N N . GLY A 1 189 ? 25.743 -5.608 -1.675 1.00 85.56 189 GLY A N 1
ATOM 1476 C CA . GLY A 1 189 ? 26.001 -6.313 -2.936 1.00 85.56 189 GLY A CA 1
ATOM 1477 C C . GLY A 1 189 ? 25.368 -7.702 -3.088 1.00 85.56 189 GLY A C 1
ATOM 1478 O O . GLY A 1 189 ? 25.486 -8.300 -4.150 1.00 85.56 189 GLY A O 1
ATOM 1479 N N . LYS A 1 190 ? 24.697 -8.228 -2.057 1.00 89.88 190 LYS A N 1
ATOM 1480 C CA . LYS A 1 190 ? 24.076 -9.567 -2.070 1.00 89.88 190 LYS A CA 1
ATOM 1481 C C . LYS A 1 190 ? 22.675 -9.538 -2.685 1.00 89.88 190 LYS A C 1
ATOM 1483 O O . LYS A 1 190 ? 21.952 -8.562 -2.474 1.00 89.88 190 LYS A O 1
ATOM 1488 N N . ASP A 1 191 ? 22.282 -10.616 -3.366 1.00 90.75 191 ASP A N 1
ATOM 1489 C CA . ASP A 1 191 ? 20.942 -10.780 -3.950 1.00 90.75 191 ASP A CA 1
ATOM 1490 C C . ASP A 1 191 ? 19.881 -10.816 -2.828 1.00 90.75 191 ASP A C 1
ATOM 1492 O O . ASP A 1 191 ? 19.914 -11.657 -1.921 1.00 90.75 191 ASP A O 1
ATOM 1496 N N . VAL A 1 192 ? 18.929 -9.878 -2.866 1.00 90.25 192 VAL A N 1
ATOM 1497 C CA . VAL A 1 192 ? 17.854 -9.750 -1.864 1.00 90.25 192 VAL A CA 1
ATOM 1498 C C . VAL A 1 192 ? 16.848 -10.902 -1.913 1.00 90.25 192 VAL A C 1
ATOM 1500 O O . VAL A 1 192 ? 16.058 -11.066 -0.983 1.00 90.25 192 VAL A O 1
ATOM 1503 N N . THR A 1 193 ? 16.867 -11.702 -2.982 1.00 92.62 193 THR A N 1
ATOM 1504 C CA . THR A 1 193 ? 16.027 -12.893 -3.158 1.00 92.62 193 THR A CA 1
ATOM 1505 C C . THR A 1 193 ? 16.626 -14.154 -2.542 1.00 92.62 193 THR A C 1
ATOM 1507 O O . THR A 1 193 ? 15.916 -15.148 -2.376 1.00 92.62 193 THR A O 1
ATOM 1510 N N . GLU A 1 194 ? 17.902 -14.120 -2.148 1.00 93.75 194 GLU A N 1
ATOM 1511 C CA . GLU A 1 194 ? 18.590 -15.212 -1.453 1.00 93.75 194 GLU A CA 1
ATOM 1512 C C . GLU A 1 194 ? 18.255 -15.223 0.042 1.00 93.75 194 GLU A C 1
ATOM 1514 O O . GLU A 1 194 ? 19.098 -15.029 0.917 1.00 93.75 194 GLU A O 1
ATOM 1519 N N . CYS A 1 195 ? 16.982 -15.445 0.347 1.00 92.38 195 CYS A N 1
ATOM 1520 C CA . CYS A 1 195 ? 16.494 -15.632 1.703 1.00 92.38 195 CYS A CA 1
ATOM 1521 C C . CYS A 1 195 ? 15.301 -16.589 1.715 1.00 92.38 195 CYS A C 1
ATOM 1523 O O . CYS A 1 195 ? 14.695 -16.876 0.682 1.00 92.38 195 CYS A O 1
ATOM 1525 N N . THR A 1 196 ? 14.963 -17.097 2.898 1.00 94.12 196 THR A N 1
ATOM 1526 C CA . THR A 1 196 ? 13.728 -17.865 3.089 1.00 94.12 196 THR A CA 1
ATOM 1527 C C . THR A 1 196 ? 12.620 -16.893 3.498 1.00 94.12 196 THR A C 1
ATOM 1529 O O . THR A 1 196 ? 12.733 -16.303 4.575 1.00 94.12 196 THR A O 1
ATOM 1532 N N . PRO A 1 197 ? 11.572 -16.683 2.676 1.00 93.31 197 PRO A N 1
ATOM 1533 C CA . PRO A 1 197 ? 10.479 -15.782 3.027 1.00 93.31 197 PRO A CA 1
ATOM 1534 C C . PRO A 1 197 ? 9.726 -16.274 4.264 1.00 93.31 197 PRO A C 1
ATOM 1536 O O . PRO A 1 197 ? 9.427 -17.463 4.385 1.00 93.31 197 PRO A O 1
ATOM 1539 N N . GLU A 1 198 ? 9.362 -15.357 5.160 1.00 95.94 198 GLU A N 1
ATOM 1540 C CA . GLU A 1 198 ? 8.502 -15.692 6.295 1.00 95.94 198 GLU A CA 1
ATOM 1541 C C . GLU A 1 198 ? 7.059 -15.901 5.816 1.00 95.94 198 GLU A C 1
ATOM 1543 O O . GLU A 1 198 ? 6.458 -15.005 5.219 1.00 95.94 198 GLU A O 1
ATOM 1548 N N . ILE A 1 199 ? 6.486 -17.075 6.089 1.00 97.88 199 ILE A N 1
ATOM 1549 C CA . ILE A 1 199 ? 5.102 -17.400 5.722 1.00 97.88 199 ILE A CA 1
ATOM 1550 C C . ILE A 1 199 ? 4.136 -16.515 6.520 1.00 97.88 199 ILE A C 1
ATOM 1552 O O . ILE A 1 199 ? 4.216 -16.432 7.747 1.00 97.88 199 ILE A O 1
ATOM 1556 N N . ALA A 1 200 ? 3.193 -15.880 5.825 1.00 97.62 200 ALA A N 1
ATOM 1557 C CA . ALA A 1 200 ? 2.138 -15.105 6.456 1.00 97.62 200 ALA A CA 1
ATOM 1558 C C . ALA A 1 200 ? 0.958 -16.024 6.826 1.00 97.62 200 ALA A C 1
ATOM 1560 O O . ALA A 1 200 ? 0.547 -16.861 6.020 1.00 97.62 200 ALA A O 1
ATOM 1561 N N . PRO A 1 201 ? 0.353 -15.863 8.016 1.00 97.38 201 PRO A N 1
ATOM 1562 C CA . PRO A 1 201 ? -0.906 -16.509 8.363 1.00 97.38 201 PRO A CA 1
ATOM 1563 C C . PRO A 1 201 ? -1.982 -16.352 7.270 1.00 97.38 201 PRO A C 1
ATOM 1565 O O . PRO A 1 201 ? -2.183 -15.234 6.783 1.00 97.38 201 PRO A O 1
ATOM 1568 N N . PRO A 1 202 ? -2.754 -17.409 6.938 1.00 97.50 202 PRO A N 1
ATOM 1569 C CA . PRO A 1 202 ? -3.756 -17.361 5.866 1.00 97.50 202 PRO A CA 1
ATOM 1570 C C . PRO A 1 202 ? -4.783 -16.232 6.015 1.00 97.50 202 PRO A C 1
ATOM 1572 O O . PRO A 1 202 ? -5.207 -15.638 5.028 1.00 97.50 202 PRO A O 1
ATOM 1575 N N . ALA A 1 203 ? -5.150 -15.883 7.253 1.00 96.44 203 ALA A N 1
ATOM 1576 C CA . ALA A 1 203 ? -6.056 -14.770 7.531 1.00 96.44 203 ALA A CA 1
ATOM 1577 C C . ALA A 1 203 ? -5.497 -13.410 7.069 1.00 96.44 203 ALA A C 1
ATOM 1579 O O . ALA A 1 203 ? -6.265 -12.557 6.633 1.00 96.44 203 ALA A O 1
ATOM 1580 N N . PHE A 1 204 ? -4.178 -13.202 7.141 1.00 97.75 204 PHE A N 1
ATOM 1581 C CA . PHE A 1 204 ? -3.541 -11.981 6.645 1.00 97.75 204 PHE A CA 1
ATOM 1582 C C . PHE A 1 204 ? -3.420 -11.989 5.123 1.00 97.75 204 PHE A C 1
ATOM 1584 O O . PHE A 1 204 ? -3.676 -10.967 4.501 1.00 97.75 204 PHE A O 1
ATOM 1591 N N . VAL A 1 205 ? -3.115 -13.135 4.509 1.00 98.38 205 VAL A N 1
ATOM 1592 C CA . VAL A 1 205 ? -3.114 -13.260 3.040 1.00 98.38 205 VAL A CA 1
ATOM 1593 C C . VAL A 1 205 ? -4.508 -12.964 2.476 1.00 98.38 205 VAL A C 1
ATOM 1595 O O . VAL A 1 205 ? -4.639 -12.186 1.535 1.00 98.38 205 VAL A O 1
ATOM 1598 N N . LYS A 1 206 ? -5.561 -13.501 3.108 1.00 97.81 206 LYS A N 1
ATOM 1599 C CA . LYS A 1 206 ? -6.954 -13.209 2.750 1.00 97.81 206 LYS A CA 1
ATOM 1600 C C . LYS A 1 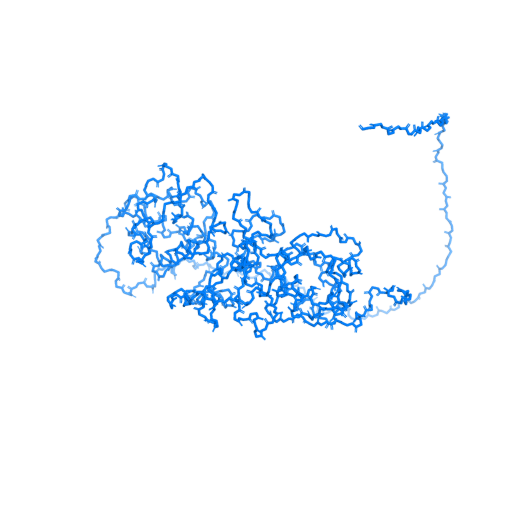206 ? -7.286 -11.724 2.906 1.00 97.81 206 LYS A C 1
ATOM 1602 O O . LYS A 1 206 ? -7.855 -11.142 1.993 1.00 97.81 206 LYS A O 1
ATOM 1607 N N . LEU A 1 207 ? -6.907 -11.111 4.030 1.00 97.44 207 LEU A N 1
ATOM 1608 C CA . LEU A 1 207 ? -7.105 -9.676 4.244 1.00 97.44 207 LEU A CA 1
ATOM 1609 C C . LEU A 1 207 ? -6.388 -8.843 3.175 1.00 97.44 207 LEU A C 1
ATOM 1611 O O . LEU A 1 207 ? -6.963 -7.899 2.647 1.00 97.44 207 LEU A O 1
ATOM 1615 N N . GLN A 1 208 ? -5.147 -9.192 2.836 1.00 98.25 208 GLN A N 1
ATOM 1616 C CA . GLN A 1 208 ? -4.402 -8.506 1.786 1.00 98.25 208 GLN A CA 1
ATOM 1617 C C . GLN A 1 208 ? -5.124 -8.585 0.440 1.00 98.25 208 GLN A C 1
ATOM 1619 O O . GLN A 1 208 ? -5.218 -7.568 -0.243 1.00 98.25 208 GLN A O 1
ATOM 1624 N N . GLN A 1 209 ? -5.633 -9.770 0.083 1.00 97.62 209 GLN A N 1
ATOM 1625 C CA . GLN A 1 209 ? -6.399 -9.961 -1.145 1.00 97.62 209 GLN A CA 1
ATOM 1626 C C . GLN A 1 209 ? -7.647 -9.077 -1.147 1.00 97.62 209 GLN A C 1
ATOM 1628 O O . GLN A 1 209 ? -7.832 -8.318 -2.085 1.00 97.62 209 GLN A O 1
ATOM 1633 N N . GLN A 1 210 ? -8.418 -9.066 -0.055 1.00 96.00 210 GLN A N 1
ATOM 1634 C CA . GLN A 1 210 ? -9.598 -8.203 0.075 1.00 96.00 210 GLN A CA 1
ATOM 1635 C C . GLN A 1 210 ? -9.258 -6.716 -0.096 1.00 96.00 210 GLN A C 1
ATOM 1637 O O . GLN A 1 210 ? -10.009 -5.979 -0.724 1.00 96.00 210 GLN A O 1
ATOM 1642 N N . LEU A 1 211 ? -8.129 -6.256 0.453 1.00 95.88 211 LEU A N 1
ATOM 1643 C CA . LEU A 1 211 ? -7.700 -4.867 0.288 1.00 95.88 211 LEU A CA 1
ATOM 1644 C C . LEU A 1 211 ? -7.303 -4.557 -1.159 1.00 95.88 211 LEU A C 1
ATOM 1646 O O . LEU A 1 211 ? -7.624 -3.472 -1.630 1.00 95.88 211 LEU A O 1
ATOM 1650 N N . TYR A 1 212 ? -6.636 -5.477 -1.860 1.00 95.94 212 TYR A N 1
ATOM 1651 C CA . TYR A 1 212 ? -6.332 -5.312 -3.286 1.00 95.94 212 TYR A CA 1
ATOM 1652 C C . TYR A 1 212 ? -7.593 -5.352 -4.149 1.00 95.94 212 TYR A C 1
ATOM 1654 O O . TYR A 1 212 ? -7.753 -4.483 -4.997 1.00 95.94 212 TYR A O 1
ATOM 1662 N N . ASP A 1 213 ? -8.544 -6.236 -3.853 1.00 94.69 213 ASP A N 1
ATOM 1663 C CA . ASP A 1 213 ? -9.820 -6.288 -4.567 1.00 94.69 213 ASP A CA 1
ATOM 1664 C C . ASP A 1 213 ? -10.580 -4.956 -4.451 1.00 94.69 213 ASP A C 1
ATOM 1666 O O . ASP A 1 213 ? -11.144 -4.489 -5.437 1.00 94.69 213 ASP A O 1
ATOM 1670 N N . VAL A 1 214 ? -10.542 -4.306 -3.278 1.00 93.38 214 VAL A N 1
ATOM 1671 C CA . VAL A 1 214 ? -11.133 -2.972 -3.070 1.00 93.38 214 VAL A CA 1
ATOM 1672 C C . VAL A 1 214 ? -10.393 -1.880 -3.851 1.00 93.38 214 VAL A C 1
ATOM 1674 O O . VAL A 1 214 ? -11.031 -0.938 -4.312 1.00 93.38 214 VAL A O 1
ATOM 1677 N N . ILE A 1 215 ? -9.070 -1.975 -4.025 1.00 92.25 215 ILE A N 1
ATOM 1678 C CA . ILE A 1 215 ? -8.309 -1.032 -4.869 1.00 92.25 215 ILE A CA 1
ATOM 1679 C C . ILE A 1 215 ? -8.705 -1.194 -6.336 1.00 92.25 215 ILE A C 1
ATOM 1681 O O . ILE A 1 215 ? -8.937 -0.195 -7.013 1.00 92.25 215 ILE A O 1
ATOM 1685 N N . ASP A 1 216 ? -8.777 -2.439 -6.805 1.00 91.62 216 ASP A N 1
ATOM 1686 C CA . ASP A 1 216 ? -8.929 -2.757 -8.224 1.00 91.62 216 ASP A CA 1
ATOM 1687 C C . ASP A 1 216 ? -10.381 -2.612 -8.704 1.00 91.62 216 ASP A C 1
ATOM 1689 O O . ASP A 1 216 ? -10.623 -2.181 -9.830 1.00 91.62 216 ASP A O 1
ATOM 1693 N N . HIS A 1 217 ? -11.352 -2.934 -7.846 1.00 90.88 217 HIS A N 1
ATOM 1694 C CA . HIS A 1 217 ? -12.769 -3.020 -8.216 1.00 90.88 217 HIS A CA 1
ATOM 1695 C C . HIS A 1 217 ? -13.680 -2.107 -7.382 1.00 90.88 217 HIS A C 1
ATOM 1697 O O . HIS A 1 217 ? -14.868 -1.985 -7.676 1.00 90.88 217 HIS A O 1
ATOM 1703 N N . GLY A 1 218 ? -13.148 -1.452 -6.347 1.00 87.38 218 GLY A N 1
ATOM 1704 C CA . GLY A 1 218 ? -13.944 -0.681 -5.396 1.00 87.38 218 GLY A CA 1
ATOM 1705 C C . GLY A 1 218 ? -14.723 -1.547 -4.402 1.00 87.38 218 GLY A C 1
ATOM 1706 O O . GLY A 1 218 ? -14.566 -2.768 -4.318 1.00 87.38 218 GLY A O 1
ATOM 1707 N N . LEU A 1 219 ? -15.562 -0.892 -3.598 1.00 82.94 219 LEU A N 1
ATOM 1708 C CA . LEU A 1 219 ? -16.491 -1.577 -2.703 1.00 82.94 219 LEU A CA 1
ATOM 1709 C C . LEU A 1 219 ? -17.755 -1.958 -3.474 1.00 82.94 219 LEU A C 1
ATOM 1711 O O . LEU A 1 219 ? -18.545 -1.096 -3.852 1.00 82.94 219 LEU A O 1
ATOM 1715 N N . HIS A 1 220 ? -17.942 -3.257 -3.687 1.00 66.19 220 HIS A N 1
ATOM 1716 C CA . HIS A 1 220 ? -19.165 -3.794 -4.273 1.00 66.19 220 HIS A CA 1
ATOM 1717 C C . HIS A 1 220 ? -20.351 -3.541 -3.324 1.00 66.19 220 HIS A C 1
ATOM 1719 O O . HIS A 1 220 ? -20.197 -3.580 -2.102 1.00 66.19 220 HIS A O 1
ATOM 1725 N N . ASP A 1 221 ? -21.526 -3.264 -3.891 1.00 64.38 221 ASP A N 1
ATOM 1726 C CA . ASP A 1 221 ? -22.816 -3.148 -3.188 1.00 64.38 221 ASP A CA 1
ATOM 1727 C C . ASP A 1 221 ? -22.977 -1.976 -2.198 1.00 64.38 221 ASP A C 1
ATOM 1729 O O . ASP A 1 221 ? -23.999 -1.875 -1.517 1.00 64.38 221 ASP A O 1
ATOM 1733 N N . GLN A 1 222 ? -22.019 -1.043 -2.129 1.00 63.28 222 GLN A N 1
ATOM 1734 C CA . GLN A 1 222 ? -22.097 0.134 -1.257 1.00 63.28 222 GLN A CA 1
ATOM 1735 C C . GLN A 1 222 ? -21.848 1.426 -2.042 1.00 63.28 222 GLN A C 1
ATOM 1737 O O . GLN A 1 222 ? -20.891 1.525 -2.804 1.00 63.28 222 GLN A O 1
ATOM 1742 N N . MET A 1 223 ? -22.654 2.471 -1.803 1.00 71.00 223 MET A N 1
ATOM 1743 C CA . MET A 1 223 ? -22.404 3.835 -2.310 1.00 71.00 223 MET A CA 1
ATOM 1744 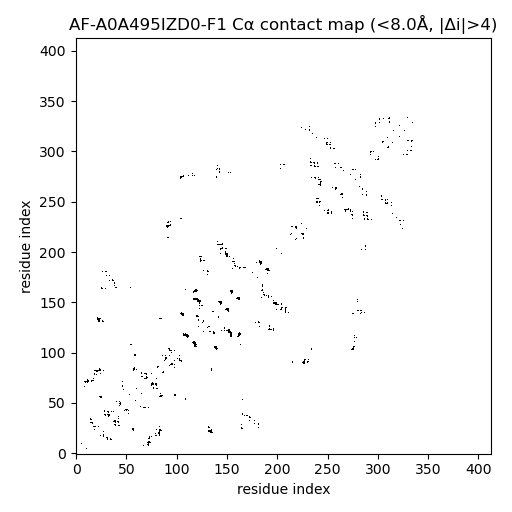C C . MET A 1 223 ? -21.252 4.525 -1.547 1.00 71.00 223 MET A C 1
ATOM 1746 O O . MET A 1 223 ? -21.365 5.665 -1.097 1.00 71.00 223 MET A O 1
ATOM 1750 N N . VAL A 1 224 ? -20.141 3.815 -1.346 1.00 80.06 224 VAL A N 1
ATOM 1751 C CA . VAL A 1 224 ? -18.962 4.293 -0.625 1.00 80.06 224 VAL A CA 1
ATOM 1752 C C . VAL A 1 224 ? -17.801 4.389 -1.603 1.00 80.06 224 VAL A C 1
ATOM 1754 O O . VAL A 1 224 ? -17.328 3.389 -2.132 1.00 80.06 224 VAL A O 1
ATOM 1757 N N . TYR A 1 225 ? -17.310 5.610 -1.815 1.00 85.88 225 TYR A N 1
ATOM 1758 C CA . TYR A 1 225 ? -16.111 5.840 -2.617 1.00 85.88 225 TYR A CA 1
ATOM 1759 C C . TYR A 1 225 ? -14.897 5.112 -2.022 1.00 85.88 225 TYR A C 1
ATOM 1761 O O . TYR A 1 225 ? -14.658 5.178 -0.813 1.00 85.88 225 TYR A O 1
ATOM 1769 N N . THR A 1 226 ? -14.088 4.481 -2.875 1.00 88.44 226 THR A N 1
ATOM 1770 C CA . THR A 1 226 ? -12.909 3.697 -2.471 1.00 88.44 226 THR A CA 1
ATOM 1771 C C . THR A 1 226 ? -11.921 4.499 -1.617 1.00 88.44 226 THR A C 1
ATOM 1773 O O . THR A 1 226 ? -11.506 4.036 -0.555 1.00 88.44 226 THR A O 1
ATOM 1776 N N . GLU A 1 227 ? -11.617 5.744 -2.001 1.00 89.50 227 GLU A N 1
ATOM 1777 C CA . GLU A 1 227 ? -10.772 6.647 -1.199 1.00 89.50 227 GLU A CA 1
ATOM 1778 C C . GLU A 1 227 ? -11.326 6.842 0.209 1.00 89.50 227 GLU A C 1
ATOM 1780 O O . GLU A 1 227 ? -10.592 6.760 1.194 1.00 89.50 227 GLU A O 1
ATOM 1785 N N . SER A 1 228 ? -12.637 7.042 0.303 1.00 89.62 228 SER A N 1
ATOM 1786 C CA . SER A 1 228 ? -13.339 7.304 1.552 1.00 89.62 228 SER A CA 1
ATOM 1787 C C . SER A 1 228 ? -13.226 6.115 2.508 1.00 89.62 228 SER A C 1
ATOM 1789 O O . SER A 1 228 ? -12.976 6.294 3.705 1.00 89.62 228 SER A O 1
ATOM 1791 N N . TYR A 1 229 ? -13.311 4.894 1.972 1.00 92.38 229 TYR A N 1
ATOM 1792 C CA . TYR A 1 229 ? -13.039 3.664 2.713 1.00 92.38 229 TYR A CA 1
ATOM 1793 C C . TYR A 1 229 ? -11.608 3.616 3.247 1.00 92.38 229 TYR A C 1
ATOM 1795 O O . TYR A 1 229 ? -11.411 3.436 4.449 1.00 92.38 229 TYR A O 1
ATOM 1803 N N . PHE A 1 230 ? -10.598 3.843 2.401 1.00 92.94 230 PHE A N 1
ATOM 1804 C CA . PHE A 1 230 ? -9.202 3.832 2.846 1.00 92.94 230 PHE A CA 1
ATOM 1805 C C . PHE A 1 230 ? -8.891 4.954 3.838 1.00 92.94 230 PHE A C 1
ATOM 1807 O O . PHE A 1 230 ? -8.057 4.775 4.733 1.00 92.94 230 PHE A O 1
ATOM 1814 N N . ARG A 1 231 ? -9.579 6.093 3.737 1.00 91.88 231 ARG A N 1
ATOM 1815 C CA . ARG A 1 231 ? -9.479 7.194 4.693 1.00 91.88 231 ARG A CA 1
ATOM 1816 C C . ARG A 1 231 ? -10.000 6.795 6.073 1.00 91.88 231 ARG A C 1
ATOM 1818 O O . ARG A 1 231 ? -9.329 7.055 7.072 1.00 91.88 231 ARG A O 1
ATOM 1825 N N . VAL A 1 232 ? -11.152 6.129 6.130 1.00 93.44 232 VAL A N 1
ATOM 1826 C CA . VAL A 1 232 ? -11.728 5.612 7.380 1.00 93.44 232 VAL A CA 1
ATOM 1827 C C . VAL A 1 232 ? -10.906 4.461 7.943 1.00 93.44 232 VAL A C 1
ATOM 1829 O O . VAL A 1 232 ? -10.605 4.462 9.135 1.00 93.44 232 VAL A O 1
ATOM 1832 N N . LEU A 1 233 ? -10.469 3.523 7.101 1.00 95.06 233 LEU A N 1
ATOM 1833 C CA . LEU A 1 233 ? -9.598 2.425 7.513 1.00 95.06 233 LEU A CA 1
ATOM 1834 C C . LEU A 1 233 ? -8.319 2.961 8.168 1.00 95.06 233 LEU A C 1
ATOM 1836 O O . LEU A 1 233 ? -7.912 2.463 9.216 1.00 95.06 233 LEU A O 1
ATOM 1840 N N . HIS A 1 234 ? -7.716 4.012 7.600 1.00 93.88 234 HIS A N 1
ATOM 1841 C CA . HIS A 1 234 ? -6.531 4.641 8.181 1.00 93.88 234 HIS A CA 1
ATOM 1842 C C . HIS A 1 234 ? -6.836 5.249 9.546 1.00 93.88 234 HIS A C 1
ATOM 1844 O O . HIS A 1 234 ? -6.053 5.107 10.485 1.00 93.88 234 HIS A O 1
ATOM 1850 N N . HIS A 1 235 ? -7.957 5.960 9.655 1.00 93.19 235 HIS A N 1
ATOM 1851 C CA . HIS A 1 235 ? -8.368 6.582 10.904 1.00 93.19 235 HIS A CA 1
ATOM 1852 C C . HIS A 1 235 ? -8.595 5.531 12.002 1.00 93.19 235 HIS A C 1
ATOM 1854 O O . HIS A 1 235 ? -8.007 5.635 13.076 1.00 93.19 235 HIS A O 1
ATOM 1860 N N . LEU A 1 236 ? -9.343 4.465 11.707 1.00 95.31 236 LEU A N 1
ATOM 1861 C CA . LEU A 1 236 ? -9.558 3.358 12.637 1.00 95.31 236 LEU A CA 1
ATOM 1862 C C . LEU A 1 236 ? -8.248 2.659 13.017 1.00 95.31 236 LEU A C 1
ATOM 1864 O O . LEU A 1 236 ? -8.019 2.394 14.195 1.00 95.31 236 LEU A O 1
ATOM 1868 N N . ALA A 1 237 ? -7.350 2.423 12.057 1.00 95.00 237 ALA A N 1
ATOM 1869 C CA . ALA A 1 237 ? -6.033 1.858 12.343 1.00 95.00 237 ALA A CA 1
ATOM 1870 C C . ALA A 1 237 ? -5.193 2.803 13.221 1.00 95.00 237 ALA A C 1
ATOM 1872 O O . ALA A 1 237 ? -4.453 2.349 14.087 1.00 95.00 237 ALA A O 1
ATOM 1873 N N . SER A 1 238 ? -5.356 4.119 13.070 1.00 92.62 238 SER A N 1
ATOM 1874 C CA . SER A 1 238 ? -4.682 5.123 13.901 1.00 92.62 238 SER A CA 1
ATOM 1875 C C . SER A 1 238 ? -5.175 5.095 15.358 1.00 92.62 238 SER A C 1
ATOM 1877 O O . SER A 1 238 ? -4.374 5.253 16.280 1.00 92.62 238 SER A O 1
ATOM 1879 N N . LEU A 1 239 ? -6.460 4.790 15.595 1.00 92.69 239 LEU A N 1
ATOM 1880 C CA . LEU A 1 239 ? -6.990 4.535 16.945 1.00 92.69 239 LEU A CA 1
ATOM 1881 C C . LEU A 1 239 ? -6.370 3.281 17.585 1.00 92.69 239 LEU A C 1
ATOM 1883 O O . LEU A 1 239 ? -6.194 3.244 18.803 1.00 92.69 239 LEU A O 1
ATOM 1887 N N . MET A 1 240 ? -6.002 2.276 16.781 1.00 94.44 240 MET A N 1
ATOM 1888 C CA . MET A 1 240 ? -5.378 1.027 17.252 1.00 94.44 240 MET A CA 1
ATOM 1889 C C . MET A 1 240 ? -3.950 1.220 17.768 1.00 94.44 240 MET A C 1
ATOM 1891 O O . MET A 1 240 ? -3.487 0.439 18.595 1.00 94.44 240 MET A O 1
ATOM 1895 N N . ILE A 1 241 ? -3.265 2.270 17.313 1.00 91.94 241 ILE A N 1
ATOM 1896 C CA . ILE A 1 241 ? -1.843 2.498 17.601 1.00 91.94 241 ILE A CA 1
ATOM 1897 C C . ILE A 1 241 ? -1.601 3.658 18.569 1.00 91.94 241 ILE A C 1
ATOM 1899 O O . ILE A 1 241 ? -0.461 4.073 18.765 1.00 91.94 241 ILE A O 1
ATOM 1903 N N . THR A 1 242 ? -2.648 4.229 19.171 1.00 84.81 242 THR A N 1
ATOM 1904 C CA . THR A 1 242 ? -2.489 5.438 19.986 1.00 84.81 242 THR A CA 1
ATOM 1905 C C . THR A 1 242 ? -1.614 5.202 21.223 1.00 84.81 242 THR A C 1
ATOM 1907 O O . THR A 1 242 ? -1.871 4.334 22.060 1.00 84.81 242 THR A O 1
ATOM 1910 N N . ALA A 1 243 ? -0.581 6.031 21.376 1.00 78.81 243 ALA A N 1
ATOM 1911 C CA . ALA A 1 243 ? 0.318 6.011 22.530 1.00 78.81 243 ALA A CA 1
ATOM 1912 C C . ALA A 1 243 ? 0.069 7.166 23.512 1.00 78.81 243 ALA A C 1
ATOM 1914 O O . ALA A 1 243 ? 0.725 7.241 24.551 1.00 78.81 243 ALA A O 1
ATOM 1915 N N . LYS A 1 244 ? -0.909 8.050 23.265 1.00 77.38 244 LYS A N 1
ATOM 1916 C CA . LYS A 1 244 ? -1.161 9.220 24.127 1.00 77.38 244 LYS A CA 1
ATOM 1917 C C . LYS A 1 244 ? -1.599 8.804 25.531 1.00 77.38 244 LYS A C 1
ATOM 1919 O O . LYS A 1 244 ? -2.540 8.027 25.682 1.00 77.38 244 LYS A O 1
ATOM 1924 N N . HIS A 1 245 ? -0.934 9.325 26.567 1.00 62.78 245 HIS A N 1
ATOM 1925 C CA . HIS A 1 245 ? -1.276 9.041 27.974 1.00 62.78 245 HIS A CA 1
ATOM 1926 C C . HIS A 1 245 ? -2.682 9.507 28.347 1.00 62.78 245 HIS A C 1
ATOM 1928 O O . HIS A 1 245 ? -3.381 8.816 29.084 1.00 62.78 245 HIS A O 1
ATOM 1934 N N . SER A 1 246 ? -3.129 10.617 27.763 1.00 72.56 246 SER A N 1
ATOM 1935 C CA . SER A 1 246 ? -4.489 11.137 27.914 1.00 72.56 246 SER A CA 1
ATOM 1936 C C . SER A 1 246 ? -5.564 10.265 27.248 1.00 72.56 246 SER A C 1
ATOM 1938 O O . SER A 1 246 ? -6.735 10.372 27.600 1.00 72.56 246 SER A O 1
ATOM 1940 N N . ALA A 1 247 ? -5.194 9.359 26.335 1.00 82.75 247 ALA A N 1
ATOM 1941 C CA . ALA A 1 247 ? -6.121 8.550 25.543 1.00 82.75 247 ALA A CA 1
ATOM 1942 C C . ALA A 1 247 ? -6.404 7.162 26.153 1.00 82.75 247 ALA A C 1
ATOM 1944 O O . ALA A 1 247 ? -6.564 6.178 25.430 1.00 82.75 247 ALA A O 1
ATOM 1945 N N . LEU A 1 248 ? -6.480 7.049 27.487 1.00 89.00 248 LEU A N 1
ATOM 1946 C CA . LEU A 1 248 ? -6.663 5.760 28.178 1.00 89.00 248 LEU A CA 1
ATOM 1947 C C . LEU A 1 248 ? -7.893 4.977 27.684 1.00 89.00 248 LEU A C 1
ATOM 1949 O O . LEU A 1 248 ? -7.839 3.755 27.574 1.00 89.00 248 LEU A O 1
ATOM 1953 N N . LYS A 1 249 ? -8.987 5.674 27.360 1.00 92.81 249 LYS A N 1
ATOM 1954 C CA . LYS A 1 249 ? -10.211 5.064 26.820 1.00 92.81 249 LYS A CA 1
ATOM 1955 C C . LYS A 1 249 ? -9.977 4.412 25.461 1.00 92.81 249 LYS A C 1
ATOM 1957 O O . LYS A 1 249 ? -10.325 3.252 25.280 1.00 92.81 249 LYS A O 1
ATOM 1962 N N . ILE A 1 250 ? -9.324 5.132 24.548 1.00 92.25 250 ILE A N 1
ATOM 1963 C CA . ILE A 1 250 ? -8.994 4.633 23.208 1.00 92.25 250 ILE A CA 1
ATOM 1964 C C . ILE A 1 250 ? -8.052 3.430 23.315 1.00 92.25 250 ILE A C 1
ATOM 1966 O O . ILE A 1 250 ? -8.255 2.437 22.630 1.00 92.25 250 ILE A O 1
ATOM 1970 N N . ARG A 1 251 ? -7.084 3.456 24.243 1.00 91.94 251 ARG A N 1
ATOM 1971 C CA . ARG A 1 251 ? -6.217 2.294 24.500 1.00 91.94 251 ARG A CA 1
ATOM 1972 C C . ARG A 1 251 ? -6.992 1.071 24.986 1.00 91.94 251 ARG A C 1
ATOM 1974 O O . ARG A 1 251 ? -6.712 -0.026 24.531 1.00 91.94 251 ARG A O 1
ATOM 1981 N N . ARG A 1 252 ? -7.959 1.231 25.899 1.00 93.69 252 ARG A N 1
ATOM 1982 C CA . ARG A 1 252 ? -8.796 0.108 26.369 1.00 93.69 252 ARG A CA 1
ATOM 1983 C C . ARG A 1 252 ? -9.663 -0.459 25.246 1.00 93.69 252 ARG A C 1
ATOM 1985 O O . ARG A 1 252 ? -9.750 -1.677 25.112 1.00 93.69 252 ARG A O 1
ATOM 1992 N N . PHE A 1 253 ? -10.224 0.424 24.420 1.00 95.31 253 PHE A N 1
ATOM 1993 C CA . PHE A 1 253 ? -10.932 0.055 23.199 1.00 95.31 253 PHE A CA 1
ATOM 1994 C C . PHE A 1 253 ? -10.038 -0.749 22.254 1.00 95.31 253 PHE A C 1
ATOM 1996 O O . PHE A 1 253 ? -10.389 -1.875 21.916 1.00 95.31 253 PHE A O 1
ATOM 2003 N N . ALA A 1 254 ? -8.849 -0.243 21.916 1.00 95.25 254 ALA A N 1
ATOM 2004 C CA . ALA A 1 254 ? -7.876 -0.971 21.108 1.00 95.25 254 ALA A CA 1
ATOM 2005 C C . ALA A 1 254 ? -7.523 -2.327 21.749 1.00 95.25 254 ALA A C 1
ATOM 2007 O O . ALA A 1 254 ? -7.710 -3.361 21.118 1.00 95.25 254 ALA A O 1
ATOM 2008 N N . ASP A 1 255 ? -7.132 -2.368 23.027 1.00 94.94 255 ASP A N 1
ATOM 2009 C CA . ASP A 1 255 ? -6.798 -3.607 23.746 1.00 94.94 255 ASP A CA 1
ATOM 2010 C C . ASP A 1 255 ? -7.947 -4.643 23.702 1.00 94.94 255 ASP A C 1
ATOM 2012 O O . ASP A 1 255 ? -7.697 -5.850 23.691 1.00 94.94 255 ASP A O 1
ATOM 2016 N N . GLN A 1 256 ? -9.217 -4.216 23.703 1.00 95.94 256 GLN A N 1
ATOM 2017 C CA . GLN A 1 256 ? -10.364 -5.113 23.516 1.00 95.94 256 GLN A CA 1
ATOM 2018 C C . GLN A 1 256 ? -10.465 -5.633 22.075 1.00 95.94 256 GLN A C 1
ATOM 2020 O O . GLN A 1 256 ? -10.613 -6.842 21.889 1.00 95.94 256 GLN A O 1
ATOM 2025 N N . VAL A 1 257 ? -10.327 -4.762 21.073 1.00 96.94 257 VAL A N 1
ATOM 2026 C CA . VAL A 1 257 ? -10.360 -5.146 19.651 1.00 96.94 257 VAL A CA 1
ATOM 2027 C C . VAL A 1 257 ? -9.228 -6.126 19.317 1.00 96.94 257 VAL A C 1
ATOM 2029 O O . VAL A 1 257 ? -9.465 -7.146 18.666 1.00 96.94 257 VAL A O 1
ATOM 2032 N N . TYR A 1 258 ? -8.011 -5.880 19.812 1.00 96.69 258 TYR A N 1
ATOM 2033 C CA . TYR A 1 258 ? -6.876 -6.793 19.640 1.00 96.69 258 TYR A CA 1
ATOM 2034 C C . TYR A 1 258 ? -7.163 -8.172 20.250 1.00 96.69 258 TYR A C 1
ATOM 2036 O O . TYR A 1 258 ? -6.936 -9.189 19.592 1.00 96.69 258 TYR A O 1
ATOM 2044 N N . ARG A 1 259 ? -7.735 -8.227 21.464 1.00 96.38 259 ARG A N 1
ATOM 2045 C CA . ARG A 1 259 ? -8.116 -9.493 22.118 1.00 96.38 259 ARG A CA 1
ATOM 2046 C C . ARG A 1 259 ? -9.158 -10.273 21.319 1.00 96.38 259 ARG A C 1
ATOM 2048 O O . ARG A 1 259 ? -8.978 -11.469 21.116 1.00 96.38 259 ARG A O 1
ATOM 2055 N N . GLN A 1 260 ? -10.198 -9.609 20.817 1.00 96.31 260 GLN A N 1
ATOM 2056 C CA . GLN A 1 260 ? -11.236 -10.252 19.998 1.00 96.31 260 GLN A CA 1
ATOM 2057 C C . GLN A 1 260 ? -10.688 -10.815 18.678 1.00 96.31 260 GLN A C 1
ATOM 2059 O O . GLN A 1 260 ? -11.226 -11.781 18.148 1.00 96.31 260 GLN A O 1
ATOM 2064 N N . ASN A 1 261 ? -9.578 -10.266 18.179 1.00 94.81 261 ASN A N 1
ATOM 2065 C CA . ASN A 1 261 ? -8.913 -10.724 16.959 1.00 94.81 261 ASN A CA 1
ATOM 2066 C C . ASN A 1 261 ? -7.757 -11.709 17.203 1.00 94.81 261 ASN A C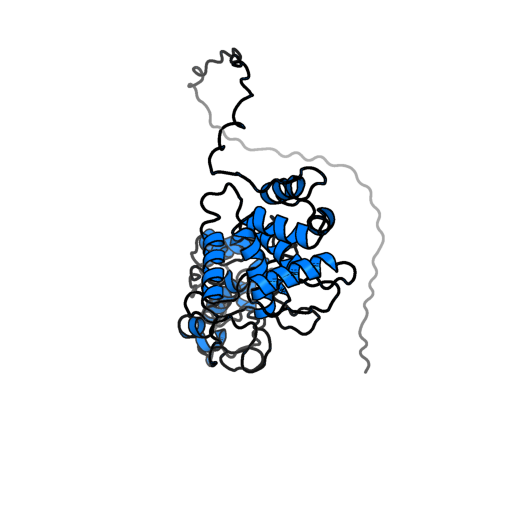 1
ATOM 2068 O O . ASN A 1 261 ? -7.073 -12.082 16.242 1.00 94.81 261 ASN A O 1
ATOM 2072 N N . SER A 1 262 ? -7.526 -12.119 18.459 1.00 95.56 262 SER A N 1
ATOM 2073 C CA . SER A 1 262 ? -6.364 -12.925 18.870 1.00 95.56 262 SER A CA 1
ATOM 2074 C C . SER A 1 262 ? -5.030 -12.321 18.405 1.00 95.56 262 SER A C 1
ATOM 2076 O O . SER A 1 262 ? -4.129 -13.028 17.958 1.00 95.56 262 SER A O 1
ATOM 2078 N N . LEU A 1 263 ? -4.927 -10.990 18.457 1.00 95.12 263 LEU A N 1
ATOM 2079 C CA . LEU A 1 263 ? -3.736 -10.237 18.075 1.00 95.12 263 LEU A CA 1
ATOM 2080 C C . LEU A 1 263 ? -2.887 -9.902 19.307 1.00 95.12 263 LEU A C 1
ATOM 2082 O O . LEU A 1 263 ? -3.441 -9.667 20.386 1.00 95.12 263 LEU A O 1
ATOM 2086 N N . PRO A 1 264 ? -1.550 -9.840 19.168 1.00 93.44 264 PRO A N 1
ATOM 2087 C CA . PRO A 1 264 ? -0.688 -9.431 20.267 1.00 93.44 264 PRO A CA 1
ATOM 2088 C C . PRO A 1 264 ? -0.982 -7.976 20.641 1.00 93.44 264 PRO A C 1
ATOM 2090 O O . PRO A 1 264 ? -1.009 -7.103 19.776 1.00 93.44 264 PRO A O 1
ATOM 2093 N N . ILE A 1 265 ? -1.198 -7.710 21.931 1.00 87.88 265 ILE A N 1
ATOM 2094 C CA . ILE A 1 265 ? -1.372 -6.339 22.420 1.00 87.88 265 ILE A CA 1
ATOM 2095 C C . ILE A 1 265 ? -0.016 -5.644 22.366 1.00 87.88 265 ILE A C 1
ATOM 2097 O O . ILE A 1 265 ? 0.911 -5.992 23.100 1.00 87.88 265 ILE A O 1
ATOM 2101 N N . GLU A 1 266 ? 0.084 -4.636 21.512 1.00 80.56 266 GLU A N 1
ATOM 2102 C CA . GLU A 1 266 ? 1.298 -3.856 21.337 1.00 80.56 266 GLU A CA 1
ATOM 2103 C C . GLU A 1 266 ? 1.239 -2.573 22.171 1.00 80.56 266 GLU A C 1
ATOM 2105 O O . GLU A 1 266 ? 0.225 -1.878 22.245 1.00 80.56 266 GLU A O 1
ATOM 2110 N N . ARG A 1 267 ? 2.348 -2.246 22.839 1.00 83.38 267 ARG A N 1
ATOM 2111 C CA . ARG A 1 267 ? 2.502 -0.981 23.564 1.00 83.38 267 ARG A CA 1
ATOM 2112 C C . ARG A 1 267 ? 3.408 -0.067 22.759 1.00 83.38 267 ARG A C 1
ATOM 2114 O O . ARG A 1 267 ? 4.632 -0.147 22.854 1.00 83.38 267 ARG A O 1
ATOM 2121 N N . PHE A 1 268 ? 2.789 0.797 21.969 1.00 84.44 268 PHE A N 1
ATOM 2122 C CA . PHE A 1 268 ? 3.508 1.773 21.165 1.00 84.44 268 PHE A CA 1
ATOM 2123 C C . PHE A 1 268 ? 4.115 2.881 22.036 1.00 84.44 268 PHE A C 1
ATOM 2125 O O . PHE A 1 268 ? 3.556 3.268 23.065 1.00 84.44 268 PHE A O 1
ATOM 2132 N N . LYS A 1 269 ? 5.274 3.394 21.616 1.00 78.06 269 LYS A N 1
ATOM 2133 C CA . LYS A 1 269 ? 5.987 4.502 22.265 1.00 78.06 269 LYS A CA 1
ATOM 2134 C C . LYS A 1 269 ? 6.184 5.633 21.259 1.00 78.06 269 LYS A C 1
ATOM 2136 O O . LYS A 1 269 ? 6.559 5.367 20.123 1.00 78.06 269 LYS A O 1
ATOM 2141 N N . GLY A 1 270 ? 5.993 6.875 21.696 1.00 72.25 270 GLY A N 1
ATOM 2142 C CA . GLY A 1 270 ? 6.186 8.075 20.876 1.00 72.25 270 GLY A CA 1
ATOM 2143 C C . GLY A 1 270 ? 4.921 8.924 20.757 1.00 72.25 270 GLY A C 1
ATOM 2144 O O . GLY A 1 270 ? 3.808 8.429 20.894 1.00 72.25 270 GLY A O 1
ATOM 2145 N N . GLU A 1 271 ? 5.096 10.225 20.528 1.00 63.88 271 GLU A N 1
ATOM 2146 C CA . GLU A 1 271 ? 3.986 11.191 20.532 1.00 63.88 271 GLU A CA 1
ATOM 2147 C C . GLU A 1 271 ? 3.242 11.288 19.192 1.00 63.88 271 GLU A C 1
ATOM 2149 O O . GLU A 1 271 ? 2.073 11.673 19.165 1.00 63.88 271 GLU A O 1
ATOM 2154 N N . ARG A 1 272 ? 3.900 10.937 18.079 1.00 72.00 272 ARG A N 1
ATOM 2155 C CA . ARG A 1 272 ? 3.349 11.013 16.716 1.00 72.00 272 ARG A CA 1
ATOM 2156 C C . ARG A 1 272 ? 3.637 9.726 15.958 1.00 72.00 272 ARG A C 1
ATOM 2158 O O . ARG A 1 272 ? 4.642 9.613 15.260 1.00 72.00 272 ARG A O 1
ATOM 2165 N N . LEU A 1 273 ? 2.768 8.743 16.151 1.00 84.31 273 LEU A N 1
ATOM 2166 C CA . LEU A 1 273 ? 2.843 7.472 15.446 1.00 84.31 273 LEU A CA 1
ATOM 2167 C C . LEU A 1 273 ? 2.088 7.580 14.125 1.00 84.31 273 LEU A C 1
ATOM 2169 O O . LEU A 1 273 ? 0.975 8.096 14.078 1.00 84.31 273 LEU A O 1
ATOM 2173 N N . GLU A 1 274 ? 2.695 7.072 13.061 1.00 86.25 274 GLU A N 1
ATOM 2174 C CA . GLU A 1 274 ? 2.067 6.970 11.748 1.00 86.25 274 GLU A CA 1
ATOM 2175 C C . GLU A 1 274 ? 2.099 5.511 11.311 1.00 86.25 274 GLU A C 1
ATOM 2177 O O . GLU A 1 274 ? 3.142 4.861 11.402 1.00 86.25 274 GLU A O 1
ATOM 2182 N N . ILE A 1 275 ? 0.979 5.017 10.785 1.00 88.75 275 ILE A N 1
ATOM 2183 C CA . ILE A 1 275 ? 0.810 3.617 10.376 1.00 88.75 275 ILE A CA 1
ATOM 2184 C C . ILE A 1 275 ? 1.913 3.169 9.410 1.00 88.75 275 ILE A C 1
ATOM 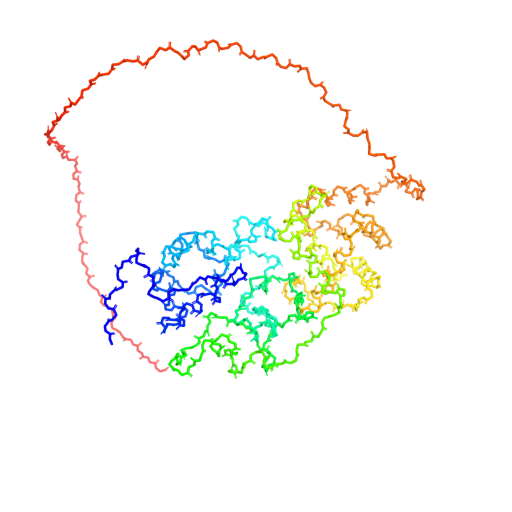2186 O O . ILE A 1 275 ? 2.514 2.115 9.597 1.00 88.75 275 ILE A O 1
ATOM 2190 N N . ARG A 1 276 ? 2.237 4.000 8.416 1.00 87.56 276 ARG A N 1
ATOM 2191 C CA . ARG A 1 276 ? 3.290 3.742 7.419 1.00 87.56 276 ARG A CA 1
ATOM 2192 C C . ARG A 1 276 ? 4.715 3.634 7.979 1.00 87.56 276 ARG A C 1
ATOM 2194 O O . ARG A 1 276 ? 5.578 3.107 7.288 1.00 87.56 276 ARG A O 1
ATOM 2201 N N . ASN A 1 277 ? 4.966 4.142 9.189 1.00 85.25 277 ASN A N 1
ATOM 2202 C CA . ASN A 1 277 ? 6.288 4.116 9.825 1.00 85.25 277 ASN A CA 1
ATOM 2203 C C . ASN A 1 277 ? 6.438 2.949 10.813 1.00 85.25 277 ASN A C 1
ATOM 2205 O O . ASN A 1 277 ? 7.529 2.741 11.344 1.00 85.25 277 ASN A O 1
ATOM 2209 N N . LEU A 1 278 ? 5.356 2.217 11.093 1.00 87.75 278 LEU A N 1
ATOM 2210 C CA . LEU A 1 278 ? 5.406 1.033 11.940 1.00 87.75 278 LEU A CA 1
ATOM 2211 C C . LEU A 1 278 ? 6.045 -0.148 11.192 1.00 87.75 278 LEU A C 1
ATOM 2213 O O . LEU A 1 278 ? 5.825 -0.275 9.982 1.00 87.75 278 LEU A O 1
ATOM 2217 N N . PRO A 1 279 ? 6.754 -1.045 11.905 1.00 89.19 279 PRO A N 1
ATOM 2218 C CA . PRO A 1 279 ? 7.190 -2.321 11.353 1.00 89.19 279 PRO A CA 1
ATOM 2219 C C . PRO A 1 279 ? 6.019 -3.094 10.739 1.00 89.19 279 PRO A C 1
ATOM 2221 O O . PRO A 1 279 ? 4.906 -3.079 11.278 1.00 89.19 279 PRO A O 1
ATOM 2224 N N . LEU A 1 280 ? 6.285 -3.839 9.6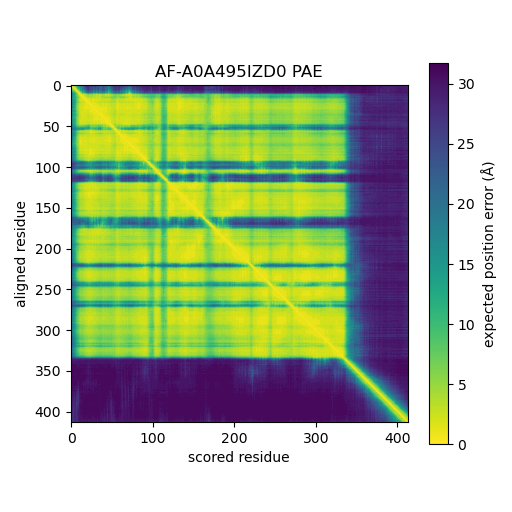66 1.00 91.56 280 LEU A N 1
ATOM 2225 C CA . LEU A 1 280 ? 5.277 -4.538 8.865 1.00 91.56 280 LEU A CA 1
ATOM 2226 C C . LEU A 1 280 ? 4.225 -5.293 9.685 1.00 91.56 280 LEU A C 1
ATOM 2228 O O . LEU A 1 280 ? 3.028 -5.145 9.442 1.00 91.56 280 LEU A O 1
ATOM 2232 N N . LYS A 1 281 ? 4.644 -6.089 10.674 1.00 93.31 281 LYS A N 1
ATOM 2233 C CA . LYS A 1 281 ? 3.719 -6.897 11.491 1.00 93.31 281 LYS A CA 1
ATOM 2234 C C . LYS A 1 281 ? 2.817 -6.033 12.372 1.00 93.31 281 LYS A C 1
ATOM 2236 O O . LYS A 1 281 ? 1.612 -6.258 12.408 1.00 93.31 281 LYS A O 1
ATOM 2241 N N . GLN A 1 282 ? 3.378 -5.005 13.004 1.00 93.38 282 GLN A N 1
ATOM 2242 C CA . GLN A 1 282 ? 2.623 -4.063 13.838 1.00 93.38 282 GLN A CA 1
ATOM 2243 C C . GLN A 1 282 ? 1.559 -3.336 13.012 1.00 93.38 282 GLN A C 1
ATOM 2245 O O . GLN A 1 282 ? 0.382 -3.273 13.375 1.00 93.38 282 GLN A O 1
ATOM 2250 N N . ARG A 1 283 ? 1.966 -2.872 11.824 1.00 92.50 283 ARG A N 1
ATOM 2251 C CA . ARG A 1 283 ? 1.081 -2.273 10.827 1.00 92.50 283 ARG A CA 1
ATOM 2252 C C . ARG A 1 283 ? -0.025 -3.237 10.391 1.00 92.50 283 ARG A C 1
ATOM 2254 O O . ARG A 1 283 ? -1.193 -2.858 10.370 1.00 92.50 283 ARG A O 1
ATOM 2261 N N . THR A 1 284 ? 0.326 -4.492 10.113 1.00 95.62 284 THR A N 1
ATOM 2262 C CA . THR A 1 284 ? -0.620 -5.558 9.738 1.00 95.62 284 THR A CA 1
ATOM 2263 C C . THR A 1 284 ? -1.681 -5.773 10.815 1.00 95.62 284 THR A C 1
ATOM 2265 O O . THR A 1 284 ? -2.867 -5.865 10.504 1.00 95.62 284 THR A O 1
ATOM 2268 N N . HIS A 1 285 ? -1.282 -5.824 12.089 1.00 96.62 285 HIS A N 1
ATOM 2269 C CA . HIS A 1 285 ? -2.209 -6.019 13.203 1.00 96.62 285 HIS A CA 1
ATOM 2270 C C . HIS A 1 285 ? -3.195 -4.857 13.338 1.00 96.62 285 HIS A C 1
ATOM 2272 O O . HIS A 1 285 ? -4.399 -5.095 13.441 1.00 96.62 285 HIS A O 1
ATOM 2278 N N . ALA A 1 286 ? -2.706 -3.615 13.271 1.00 96.06 286 ALA A N 1
ATOM 2279 C CA . ALA A 1 286 ? -3.553 -2.426 13.329 1.00 96.06 286 ALA A CA 1
ATOM 2280 C C . ALA A 1 286 ? -4.558 -2.381 12.165 1.00 96.06 286 ALA A C 1
ATOM 2282 O O . ALA A 1 286 ? -5.741 -2.116 12.380 1.00 96.06 286 ALA A O 1
ATOM 2283 N N . ILE A 1 287 ? -4.111 -2.701 10.944 1.00 96.75 287 ILE A N 1
ATOM 2284 C CA . ILE A 1 287 ? -4.976 -2.755 9.757 1.00 96.75 287 ILE A CA 1
ATOM 2285 C C . ILE A 1 287 ? -6.009 -3.877 9.883 1.00 96.75 287 ILE A C 1
ATOM 2287 O O . ILE A 1 287 ? -7.180 -3.644 9.595 1.00 96.75 287 ILE A O 1
ATOM 2291 N N . LYS A 1 288 ? -5.626 -5.074 10.350 1.00 97.31 288 LYS A N 1
ATOM 2292 C CA . LYS A 1 288 ? -6.579 -6.171 10.574 1.00 97.31 288 LYS A CA 1
ATOM 2293 C C . LYS A 1 288 ? -7.641 -5.790 11.599 1.00 97.31 288 LYS A C 1
ATOM 2295 O O . LYS A 1 288 ? -8.819 -6.012 11.343 1.00 97.31 288 LYS A O 1
ATOM 2300 N N . ALA A 1 289 ? -7.237 -5.223 12.734 1.00 97.31 289 ALA A N 1
ATOM 2301 C CA . ALA A 1 289 ? -8.157 -4.779 13.776 1.00 97.31 289 ALA A CA 1
ATOM 2302 C C . ALA A 1 289 ? -9.140 -3.718 13.247 1.00 97.31 289 ALA A C 1
ATOM 2304 O O . ALA A 1 289 ? -10.347 -3.826 13.462 1.00 97.31 289 ALA A O 1
ATOM 2305 N N . ALA A 1 290 ? -8.638 -2.738 12.491 1.00 97.12 290 ALA A N 1
ATOM 2306 C CA . ALA A 1 290 ? -9.454 -1.704 11.864 1.00 97.12 290 ALA A CA 1
ATOM 2307 C C . ALA A 1 290 ? -10.416 -2.261 10.804 1.00 97.12 290 ALA A C 1
ATOM 2309 O O . ALA A 1 290 ? -11.599 -1.933 10.819 1.00 97.12 290 ALA A O 1
ATOM 2310 N N . HIS A 1 291 ? -9.939 -3.135 9.914 1.00 96.31 291 HIS A N 1
ATOM 2311 C CA . HIS A 1 291 ? -10.781 -3.777 8.905 1.00 96.31 291 HIS A CA 1
ATOM 2312 C C . HIS A 1 291 ? -11.855 -4.657 9.548 1.00 96.31 291 HIS A C 1
ATOM 2314 O O . HIS A 1 291 ? -13.006 -4.629 9.126 1.00 96.31 291 HIS A O 1
ATOM 2320 N N . TRP A 1 292 ? -11.512 -5.390 10.610 1.00 97.25 292 TRP A N 1
ATOM 2321 C CA . TRP A 1 292 ? -12.482 -6.171 11.367 1.00 97.25 292 TRP A CA 1
ATOM 2322 C C . TRP A 1 292 ? -13.603 -5.279 11.912 1.00 97.25 292 TRP A C 1
ATOM 2324 O O . TRP A 1 292 ? -14.765 -5.620 11.751 1.00 97.25 292 TRP A O 1
ATOM 2334 N N . LEU A 1 293 ? -13.320 -4.095 12.459 1.00 97.19 293 LEU A N 1
ATOM 2335 C CA . LEU A 1 293 ? -14.386 -3.172 12.886 1.00 97.19 293 LEU A CA 1
ATOM 2336 C C . LEU A 1 293 ? -15.343 -2.773 11.744 1.00 97.19 293 LEU A C 1
ATOM 2338 O O . LEU A 1 293 ? -16.525 -2.554 12.000 1.00 97.19 293 LEU A O 1
ATOM 2342 N N . LEU A 1 294 ? -14.855 -2.713 10.501 1.00 94.62 294 LEU A N 1
ATOM 2343 C CA . LEU A 1 294 ? -15.646 -2.340 9.323 1.00 94.62 294 LEU A CA 1
ATOM 2344 C C . LEU A 1 294 ? -16.499 -3.480 8.747 1.00 94.62 294 LEU A C 1
ATOM 2346 O O . LEU A 1 294 ? -17.474 -3.203 8.059 1.00 94.62 294 LEU A O 1
ATOM 2350 N N . GLN A 1 295 ? -16.183 -4.745 9.038 1.00 92.44 295 GLN A N 1
ATOM 2351 C CA . GLN A 1 295 ? -16.941 -5.893 8.514 1.00 92.44 295 GLN A CA 1
ATOM 2352 C C . GLN A 1 295 ? -18.387 -5.969 9.037 1.00 92.44 295 GLN A C 1
ATOM 2354 O O . GLN A 1 295 ? -19.240 -6.542 8.371 1.00 92.44 295 GLN A O 1
ATOM 2359 N N . GLU A 1 296 ? -18.665 -5.387 10.206 1.00 93.25 296 GLU A N 1
ATOM 2360 C CA . GLU A 1 296 ? -20.014 -5.248 10.786 1.00 93.25 296 GLU A CA 1
ATOM 2361 C C . GLU A 1 296 ? -20.284 -3.781 11.154 1.00 93.25 296 GLU A C 1
ATOM 2363 O O . GLU A 1 296 ? -20.730 -3.445 12.258 1.00 93.25 296 GLU A O 1
ATOM 2368 N N . TRP A 1 297 ? -19.933 -2.878 10.237 1.00 92.56 297 TRP A N 1
ATOM 2369 C CA . TRP A 1 297 ? -20.171 -1.452 10.417 1.00 92.56 297 TRP A CA 1
ATOM 2370 C C . TRP A 1 297 ? -21.678 -1.142 10.434 1.00 92.56 297 TRP A C 1
ATOM 2372 O O . TRP A 1 297 ? -22.393 -1.636 9.563 1.00 92.56 297 TRP A O 1
ATOM 2382 N N . PRO A 1 298 ? -22.183 -0.308 11.367 1.00 95.31 298 PRO A N 1
ATOM 2383 C CA . PRO A 1 298 ? -21.481 0.401 12.449 1.00 95.31 298 PRO A CA 1
ATOM 2384 C C . PRO A 1 298 ? -21.530 -0.317 13.813 1.00 95.31 298 PRO A C 1
ATOM 2386 O O . PRO A 1 298 ? -20.914 0.138 14.780 1.00 95.31 298 PRO A O 1
ATOM 2389 N N . HIS A 1 299 ? -22.288 -1.411 13.911 1.00 95.62 299 HIS A N 1
ATOM 2390 C CA . HIS A 1 299 ? -22.727 -2.019 15.168 1.00 95.62 299 HIS A CA 1
ATOM 2391 C C . HIS A 1 299 ? -21.565 -2.456 16.059 1.00 95.62 299 HIS A C 1
ATOM 2393 O O . HIS A 1 299 ? -21.489 -2.051 17.220 1.00 95.62 299 HIS A O 1
ATOM 2399 N N . ARG A 1 300 ? -20.619 -3.209 15.490 1.00 95.88 300 ARG A N 1
ATOM 2400 C CA . ARG A 1 300 ? -19.466 -3.749 16.220 1.00 95.88 300 ARG A CA 1
ATOM 2401 C C . ARG A 1 300 ? -18.596 -2.642 16.810 1.00 95.88 300 ARG A C 1
ATOM 2403 O O . ARG A 1 300 ? -18.141 -2.740 17.948 1.00 95.88 300 ARG A O 1
ATOM 2410 N N . PHE A 1 301 ? -18.381 -1.564 16.054 1.00 97.00 301 PHE A N 1
ATOM 2411 C CA . PHE A 1 301 ? -17.635 -0.412 16.549 1.00 97.00 301 PHE A CA 1
ATOM 2412 C C . PHE A 1 301 ? -18.363 0.259 17.715 1.00 97.00 301 PHE A C 1
ATOM 2414 O O . PHE A 1 301 ? -17.754 0.473 18.762 1.00 97.00 301 PHE A O 1
ATOM 2421 N N . ILE A 1 302 ? -19.651 0.578 17.541 1.00 96.12 302 ILE A N 1
ATOM 2422 C CA . ILE A 1 302 ? -20.449 1.293 18.546 1.00 96.12 302 ILE A CA 1
ATOM 2423 C C . ILE A 1 302 ? -20.500 0.501 19.853 1.00 96.12 302 ILE A C 1
ATOM 2425 O O . ILE A 1 302 ? -20.236 1.066 20.912 1.00 96.12 302 ILE A O 1
ATOM 2429 N N . GLU A 1 303 ? -20.769 -0.802 19.788 1.00 95.69 303 GLU A N 1
ATOM 2430 C CA . GLU A 1 303 ? -20.840 -1.670 20.965 1.00 95.69 303 GLU A CA 1
ATOM 2431 C C . GLU A 1 303 ? -19.538 -1.624 21.782 1.00 95.69 303 GLU A C 1
ATOM 2433 O O . GLU A 1 303 ? -19.541 -1.321 22.979 1.00 95.69 303 GLU A O 1
ATOM 2438 N N . ILE A 1 304 ? -18.396 -1.862 21.131 1.00 96.31 304 ILE A N 1
ATOM 2439 C CA . ILE A 1 304 ? -17.090 -1.873 21.802 1.00 96.31 304 ILE A CA 1
ATOM 2440 C C . ILE A 1 304 ? -16.731 -0.466 22.305 1.00 96.31 304 ILE A C 1
ATOM 2442 O O . ILE A 1 304 ? -16.167 -0.322 23.395 1.00 96.31 304 ILE A O 1
ATOM 2446 N N . ALA A 1 305 ? -17.067 0.581 21.549 1.00 95.38 305 ALA A N 1
ATOM 2447 C CA . ALA A 1 305 ? -16.814 1.964 21.931 1.00 95.38 305 ALA A CA 1
ATOM 2448 C C . ALA A 1 305 ? -17.592 2.354 23.201 1.00 95.38 305 ALA A C 1
ATOM 2450 O O . ALA A 1 305 ? -16.998 2.896 24.138 1.00 95.38 305 ALA A O 1
ATOM 2451 N N . LEU A 1 306 ? -18.884 2.020 23.276 1.00 93.56 306 LEU A N 1
ATOM 2452 C CA . LEU A 1 306 ? -19.730 2.283 24.442 1.00 93.56 306 LEU A CA 1
ATOM 2453 C C . LEU A 1 306 ? -19.265 1.496 25.676 1.00 93.56 306 LEU A C 1
ATOM 2455 O O . LEU A 1 306 ? -19.139 2.083 26.754 1.00 93.56 306 LEU A O 1
ATOM 2459 N N . ASN A 1 307 ? -18.900 0.220 25.505 1.00 94.50 307 ASN A N 1
ATOM 2460 C CA . ASN A 1 307 ? -18.348 -0.629 26.571 1.00 94.50 307 ASN A CA 1
ATOM 2461 C C . ASN A 1 307 ? -17.041 -0.077 27.167 1.00 94.50 307 ASN A C 1
ATOM 2463 O O . ASN A 1 307 ? -16.738 -0.308 28.335 1.00 94.50 307 ASN A O 1
ATOM 2467 N N . ASN A 1 308 ? -16.275 0.690 26.386 1.00 94.12 308 ASN A N 1
ATOM 2468 C CA . ASN A 1 308 ? -15.046 1.353 26.834 1.00 94.12 308 ASN A CA 1
ATOM 2469 C C . ASN A 1 308 ? -15.241 2.844 27.162 1.00 94.12 308 ASN A C 1
ATOM 2471 O O . ASN A 1 308 ? -14.268 3.566 27.406 1.00 94.12 308 ASN A O 1
ATOM 2475 N N . HIS A 1 309 ? -16.492 3.312 27.199 1.00 93.12 309 HIS A N 1
ATOM 2476 C CA . HIS A 1 309 ? -16.878 4.694 27.485 1.00 93.12 309 HIS A CA 1
ATOM 2477 C C . HIS A 1 309 ? -16.242 5.738 26.549 1.00 93.12 309 HIS A C 1
ATOM 2479 O O . HIS A 1 309 ? -15.970 6.875 26.980 1.00 93.12 309 HIS A O 1
ATOM 2485 N N . LEU A 1 310 ? -15.985 5.363 25.290 1.00 93.06 310 LEU A N 1
ATOM 2486 C CA . LEU A 1 310 ? -15.584 6.303 24.248 1.00 93.06 310 LEU A CA 1
ATOM 2487 C C . LEU A 1 310 ? -16.755 7.229 23.944 1.00 93.06 310 LEU A C 1
ATOM 2489 O O . LEU A 1 310 ? -17.905 6.812 23.826 1.00 93.06 310 LEU A O 1
ATOM 2493 N N . LYS A 1 311 ? -16.446 8.512 23.816 1.00 90.94 311 LYS A N 1
ATOM 2494 C CA . LYS A 1 311 ? -17.376 9.534 23.348 1.00 90.94 311 LYS A CA 1
ATOM 2495 C C . LYS A 1 311 ? -17.068 9.854 21.892 1.00 90.94 311 LYS A C 1
ATOM 2497 O O . LYS A 1 311 ? -15.945 9.665 21.440 1.00 90.94 311 LYS A O 1
ATOM 2502 N N . ARG A 1 312 ? -18.032 10.456 21.192 1.00 90.94 312 ARG A N 1
ATOM 2503 C CA . ARG A 1 312 ? -17.863 10.939 19.808 1.00 90.94 312 ARG A CA 1
ATOM 2504 C C . ARG A 1 312 ? -16.589 11.769 19.613 1.00 90.94 312 ARG A C 1
ATOM 2506 O O . ARG A 1 312 ? -15.866 11.544 18.655 1.00 90.94 312 ARG A O 1
ATOM 2513 N N . LYS A 1 313 ? -16.276 12.665 20.558 1.00 90.19 313 LYS A N 1
ATOM 2514 C CA . LYS A 1 313 ? -15.039 13.463 20.529 1.00 90.19 313 LYS A CA 1
ATOM 2515 C C . LYS A 1 313 ? -13.768 12.603 20.497 1.00 90.19 313 LYS A C 1
ATOM 2517 O O . LYS A 1 313 ? -12.863 12.879 19.731 1.00 90.19 313 LYS A O 1
ATOM 2522 N N . ASP A 1 314 ? -13.743 11.494 21.241 1.00 90.81 314 ASP A N 1
ATOM 2523 C CA . ASP A 1 314 ? -12.562 10.629 21.331 1.00 90.81 314 ASP A CA 1
ATOM 2524 C C . ASP A 1 314 ? -12.269 9.949 19.975 1.00 90.81 314 ASP A C 1
ATOM 2526 O O . ASP A 1 314 ? -11.140 9.538 19.726 1.00 90.81 314 ASP A O 1
ATOM 2530 N N . VAL A 1 315 ? -13.280 9.844 19.103 1.00 90.88 315 VAL A N 1
ATOM 2531 C CA . VAL A 1 315 ? -13.165 9.319 17.737 1.00 90.88 315 VAL A CA 1
ATOM 2532 C C . VAL A 1 315 ? -12.878 10.450 16.743 1.00 90.88 315 VAL A C 1
ATOM 2534 O O . VAL A 1 315 ? -11.936 10.365 15.966 1.00 90.88 315 VAL A O 1
ATOM 2537 N N . PHE A 1 316 ? -13.651 11.538 16.775 1.00 90.25 316 PHE A N 1
ATOM 2538 C CA . PHE A 1 316 ? -13.600 12.574 15.738 1.00 90.25 316 PHE A CA 1
ATOM 2539 C C . PHE A 1 316 ? -12.525 13.652 15.928 1.00 90.25 316 PHE A C 1
ATOM 2541 O O . PHE A 1 316 ? -12.216 14.336 14.954 1.00 90.25 316 PHE A O 1
ATOM 2548 N N . ASP A 1 317 ? -11.929 13.805 17.118 1.00 87.19 317 ASP A N 1
ATOM 2549 C CA . ASP A 1 317 ? -10.951 14.875 17.396 1.00 87.19 317 ASP A CA 1
ATOM 2550 C C . ASP A 1 317 ? -9.753 14.845 16.421 1.00 87.19 317 ASP A C 1
ATOM 2552 O O . ASP A 1 317 ? -9.251 15.892 16.017 1.00 87.19 317 ASP A O 1
ATOM 2556 N N . GLU A 1 318 ? -9.314 13.654 15.992 1.00 83.94 318 GLU A N 1
ATOM 2557 C CA . GLU A 1 318 ? -8.222 13.478 15.015 1.00 83.94 318 GLU A CA 1
ATOM 2558 C C . GLU A 1 318 ? -8.712 13.176 13.591 1.00 83.94 318 GLU A C 1
ATOM 2560 O O . GLU A 1 318 ? -7.920 12.822 12.713 1.00 83.94 318 GLU A O 1
ATOM 2565 N N . PHE A 1 319 ? -10.016 13.313 13.342 1.00 88.62 319 PHE A N 1
ATOM 2566 C CA . PHE A 1 319 ? -10.618 13.064 12.036 1.00 88.62 319 PHE A CA 1
ATOM 2567 C C . PHE A 1 319 ? -11.639 14.135 11.643 1.00 88.62 319 PHE A C 1
ATOM 2569 O O . PHE A 1 319 ? -12.818 13.834 11.418 1.00 88.62 319 PHE A O 1
ATOM 2576 N N . PRO A 1 320 ? -11.191 15.402 11.526 1.00 80.69 320 PRO A N 1
ATOM 2577 C CA . PRO A 1 320 ? -12.030 16.454 10.975 1.00 80.69 320 PRO A CA 1
ATOM 2578 C C . PRO A 1 320 ? -12.430 16.086 9.539 1.00 80.69 320 PRO A C 1
ATOM 2580 O O . PRO A 1 320 ? -11.623 15.548 8.778 1.00 80.69 320 PRO A O 1
ATOM 2583 N N . ASN A 1 321 ? -13.674 16.384 9.160 1.00 86.62 321 ASN A N 1
ATOM 2584 C CA . ASN A 1 321 ? -14.248 16.046 7.848 1.00 86.62 321 ASN A CA 1
ATOM 2585 C C . ASN A 1 321 ? -14.321 14.530 7.570 1.00 86.62 321 ASN A C 1
ATOM 2587 O O . ASN A 1 321 ? -14.074 14.052 6.452 1.00 86.62 321 ASN A O 1
ATOM 2591 N N . ALA A 1 322 ? -14.660 13.760 8.606 1.00 89.38 322 ALA A N 1
ATOM 2592 C CA . ALA A 1 322 ? -15.032 12.361 8.467 1.00 89.38 322 ALA A CA 1
ATOM 2593 C C . ALA A 1 322 ? -16.103 12.185 7.365 1.00 89.38 322 ALA A C 1
ATOM 2595 O O . ALA A 1 322 ? -17.048 12.977 7.314 1.00 89.38 322 ALA A O 1
ATOM 2596 N N . PRO A 1 323 ? -15.975 11.182 6.472 1.00 91.44 323 PRO A N 1
ATOM 2597 C CA . PRO A 1 323 ? -17.005 10.900 5.478 1.00 91.44 323 PRO A CA 1
ATOM 2598 C C . PRO A 1 323 ? -18.381 10.705 6.105 1.00 91.44 323 PRO A C 1
ATOM 2600 O O . PRO A 1 323 ? -18.483 10.102 7.171 1.00 91.44 323 PRO A O 1
ATOM 2603 N N . PHE A 1 324 ? -19.433 11.133 5.405 1.00 91.88 324 PHE A N 1
ATOM 2604 C CA . PHE A 1 324 ? -20.806 11.061 5.908 1.00 91.88 324 PHE A CA 1
ATOM 2605 C C . PHE A 1 324 ? -21.206 9.646 6.359 1.00 91.88 324 PHE A C 1
ATOM 2607 O O . PHE A 1 324 ? -21.661 9.484 7.485 1.00 91.88 324 PHE A O 1
ATOM 2614 N N . TRP A 1 325 ? -20.913 8.618 5.552 1.00 93.06 325 TRP A N 1
ATOM 2615 C CA . TRP A 1 325 ? -21.231 7.213 5.863 1.00 93.06 325 TRP A CA 1
ATOM 2616 C C . TRP A 1 325 ? -20.561 6.684 7.148 1.00 93.06 325 TRP A C 1
ATOM 2618 O O . TRP A 1 325 ? -21.048 5.743 7.774 1.00 93.06 325 TRP A O 1
ATOM 2628 N N . PHE A 1 326 ? -19.434 7.278 7.550 1.00 93.56 326 PHE A N 1
ATOM 2629 C CA . PHE A 1 326 ? -18.758 6.962 8.807 1.00 93.56 326 PHE A CA 1
ATOM 2630 C C . PHE A 1 326 ? -19.249 7.857 9.947 1.00 93.56 326 PHE A C 1
ATOM 2632 O O . PHE A 1 326 ? -19.418 7.410 11.079 1.00 93.56 326 PHE A O 1
ATOM 2639 N N . TRP A 1 327 ? -19.474 9.136 9.657 1.00 94.25 327 TRP A N 1
ATOM 2640 C CA . TRP A 1 327 ? -19.872 10.126 10.646 1.00 94.25 327 TRP A CA 1
ATOM 2641 C C . TRP A 1 327 ? -21.292 9.894 11.169 1.00 94.25 327 TRP A C 1
ATOM 2643 O O . TRP A 1 327 ? -21.489 9.877 12.384 1.00 94.25 327 TRP A O 1
ATOM 2653 N N . GLU A 1 328 ? -22.262 9.691 10.275 1.00 93.88 328 GLU A N 1
ATOM 2654 C CA . GLU A 1 328 ? -23.691 9.635 10.601 1.00 93.88 328 GLU A CA 1
ATOM 2655 C C . GLU A 1 328 ? -24.013 8.533 11.625 1.00 93.88 328 GLU A C 1
ATOM 2657 O O . GLU A 1 328 ? -24.558 8.860 12.688 1.00 93.88 328 GLU A O 1
ATOM 2662 N N . PRO A 1 329 ? -23.614 7.259 11.423 1.00 93.56 329 PRO A N 1
ATOM 2663 C CA . PRO A 1 329 ? -23.982 6.209 12.365 1.00 93.56 329 PRO A CA 1
ATOM 2664 C C . PRO A 1 329 ? -23.368 6.399 13.751 1.00 93.56 329 PRO A C 1
ATOM 2666 O O . PRO A 1 329 ? -23.998 6.086 14.759 1.00 93.56 329 PRO A O 1
ATOM 2669 N N . LEU A 1 330 ? -22.154 6.949 13.831 1.00 93.44 330 LEU A N 1
ATOM 2670 C CA . LEU A 1 330 ? -21.511 7.254 15.109 1.00 93.44 330 LEU A CA 1
ATOM 2671 C C . LEU A 1 330 ? -22.125 8.477 15.787 1.00 93.44 330 LEU A C 1
ATOM 2673 O O . LEU A 1 330 ? -22.203 8.527 17.018 1.00 93.44 330 LEU A O 1
ATOM 2677 N N . TYR A 1 331 ? -22.553 9.472 15.008 1.00 90.62 331 TYR A N 1
ATOM 2678 C CA . TYR A 1 331 ? -23.177 10.670 15.547 1.00 90.62 331 TYR A CA 1
ATOM 2679 C C . TYR A 1 331 ? -24.454 10.326 16.314 1.00 90.62 331 TYR A C 1
ATOM 2681 O O . TYR A 1 331 ? -24.630 10.832 17.428 1.00 90.62 331 TYR A O 1
ATOM 2689 N N . TYR A 1 332 ? -25.283 9.443 15.752 1.00 90.19 332 TYR A N 1
ATOM 2690 C CA . TYR A 1 332 ? -26.529 8.982 16.365 1.00 90.19 332 TYR A CA 1
ATOM 2691 C C . TYR A 1 332 ? -26.315 7.827 17.352 1.00 90.19 332 TYR A C 1
ATOM 2693 O O . TYR A 1 332 ? -26.832 7.870 18.466 1.00 90.19 332 TYR A O 1
ATOM 2701 N N . GLY A 1 333 ? -25.499 6.831 17.002 1.00 88.50 333 GLY A N 1
ATOM 2702 C CA . GLY A 1 333 ? -25.308 5.615 17.800 1.00 88.50 333 GLY A CA 1
ATOM 2703 C C . GLY A 1 333 ? -24.468 5.787 19.069 1.00 88.50 333 GLY A C 1
ATOM 2704 O O . GLY A 1 333 ? -24.581 4.984 19.990 1.00 88.50 333 GLY A O 1
ATOM 2705 N N . MET A 1 334 ? -23.646 6.839 19.156 1.00 86.69 334 MET A N 1
ATOM 2706 C CA . MET A 1 334 ? -22.873 7.180 20.363 1.00 86.69 334 MET A CA 1
ATOM 2707 C C . MET A 1 334 ? -23.404 8.437 21.083 1.00 86.69 334 MET A C 1
ATOM 2709 O O . MET A 1 334 ? -22.699 9.035 21.905 1.00 86.69 334 MET A O 1
ATOM 2713 N N . GLY A 1 335 ? -24.614 8.891 20.741 1.00 73.06 335 GLY A N 1
ATOM 2714 C CA . GLY A 1 335 ? -25.284 10.027 21.375 1.00 73.06 335 GLY A CA 1
ATOM 2715 C C . GLY A 1 335 ? -25.827 9.700 22.772 1.00 73.06 335 GLY A C 1
ATOM 2716 O O . GLY A 1 335 ? -26.155 8.559 23.083 1.00 73.06 335 GLY A O 1
ATOM 2717 N N . ALA A 1 336 ? -25.936 10.715 23.635 1.00 55.69 336 ALA A N 1
ATOM 2718 C CA . ALA A 1 336 ? -26.703 10.588 24.871 1.00 55.69 336 ALA A CA 1
ATOM 2719 C C . ALA A 1 336 ? -28.196 10.640 24.506 1.00 55.69 336 ALA A C 1
ATOM 2721 O O . ALA A 1 336 ? -28.631 11.658 23.972 1.00 55.69 336 ALA A O 1
ATOM 2722 N N . SER A 1 337 ? -28.929 9.562 24.804 1.00 47.97 337 SER A N 1
ATOM 2723 C CA . SER A 1 337 ? -30.378 9.352 24.596 1.00 47.97 337 SER A CA 1
ATOM 2724 C C . SER A 1 337 ? -30.778 8.584 23.330 1.00 47.97 337 SER A C 1
ATOM 2726 O O . SER A 1 337 ? -31.211 9.161 22.341 1.00 47.97 337 SER A O 1
ATOM 2728 N N . LEU A 1 338 ? -30.740 7.255 23.431 1.00 37.44 338 LEU A N 1
ATOM 2729 C CA . LEU A 1 338 ? -31.935 6.396 23.466 1.00 37.44 338 LEU A CA 1
ATOM 2730 C C . LEU A 1 338 ? -31.525 5.073 24.143 1.00 37.44 338 LEU A C 1
ATOM 2732 O O . LEU A 1 338 ? -30.436 4.571 23.859 1.00 37.44 338 LEU A O 1
ATOM 2736 N N . PRO A 1 339 ? -32.323 4.511 25.070 1.00 38.94 339 PRO A N 1
ATOM 2737 C CA . PRO A 1 339 ? -32.040 3.190 25.604 1.00 38.94 339 PRO A CA 1
ATOM 2738 C C . PRO A 1 339 ? -32.247 2.201 24.459 1.00 38.94 339 PRO A C 1
ATOM 2740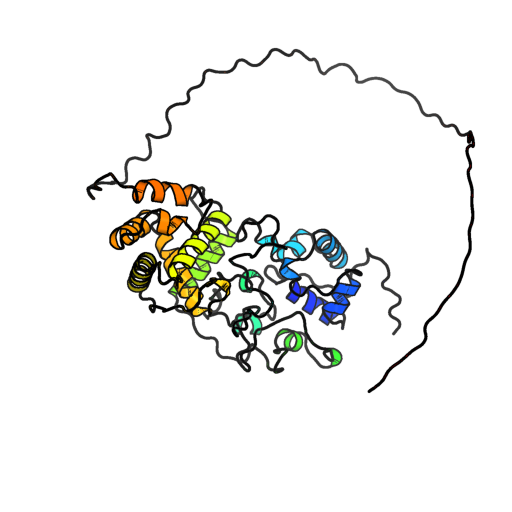 O O . PRO A 1 339 ? -33.373 1.987 24.016 1.00 38.94 339 PRO A O 1
ATOM 2743 N N . VAL A 1 340 ? -31.163 1.628 23.940 1.00 38.75 340 VAL A N 1
ATOM 2744 C CA . VAL A 1 340 ? -31.271 0.523 22.990 1.00 38.75 340 VAL A CA 1
ATOM 2745 C C . VAL A 1 340 ? -31.800 -0.670 23.781 1.00 38.75 340 VAL A C 1
ATOM 2747 O O . VAL A 1 340 ? -31.043 -1.381 24.437 1.00 38.75 340 VAL A O 1
ATOM 2750 N N . GLN A 1 341 ? -33.120 -0.863 23.761 1.00 36.69 341 GLN A N 1
ATOM 2751 C CA . GLN A 1 341 ? -33.683 -2.192 23.938 1.00 36.69 341 GLN A CA 1
ATOM 2752 C C . GLN A 1 341 ? -33.189 -3.013 22.749 1.00 36.69 341 GLN A C 1
ATOM 2754 O O . GLN A 1 341 ? -33.590 -2.798 21.608 1.00 36.69 341 GLN A O 1
ATOM 2759 N N . THR A 1 342 ? -32.252 -3.914 23.017 1.00 38.88 342 THR A N 1
ATOM 2760 C CA . THR A 1 342 ? -31.706 -4.905 22.087 1.00 38.88 342 THR A CA 1
ATOM 2761 C C . THR A 1 342 ? -32.728 -6.003 21.787 1.00 38.88 342 THR A C 1
ATOM 2763 O O . THR A 1 342 ? -32.439 -7.187 21.915 1.00 38.88 342 THR A O 1
ATOM 2766 N N . GLU A 1 343 ? -33.936 -5.633 21.365 1.00 37.31 343 GLU A N 1
ATOM 2767 C CA . GLU A 1 343 ? -34.922 -6.582 20.857 1.00 37.31 343 GLU A CA 1
ATOM 2768 C C . GLU A 1 343 ? -35.556 -6.040 19.571 1.00 37.31 343 GLU A C 1
ATOM 2770 O O . GLU A 1 343 ? -36.301 -5.067 19.578 1.00 37.31 343 GLU A O 1
ATOM 2775 N N . ARG A 1 344 ? -35.261 -6.742 18.467 1.00 37.34 344 ARG A N 1
ATOM 2776 C CA . ARG A 1 344 ? -35.873 -6.629 17.130 1.00 37.34 344 ARG A CA 1
ATOM 2777 C C . ARG A 1 344 ? -35.510 -5.388 16.309 1.00 37.34 344 ARG A C 1
ATOM 2779 O O . ARG A 1 344 ? -36.357 -4.570 15.976 1.00 37.34 344 ARG A O 1
ATOM 2786 N N . LEU A 1 345 ? -34.280 -5.371 15.801 1.00 37.28 345 LEU A N 1
ATOM 2787 C CA . LEU A 1 345 ? -34.081 -4.991 14.399 1.00 37.28 345 LEU A CA 1
ATOM 2788 C C . LEU A 1 345 ? -34.109 -6.282 13.574 1.00 37.28 345 LEU A C 1
ATOM 2790 O O . LEU A 1 345 ? -33.078 -6.853 13.231 1.00 37.28 345 LEU A O 1
ATOM 2794 N N . SER A 1 346 ? -35.320 -6.804 13.365 1.00 31.89 346 SER A N 1
ATOM 2795 C CA . SER A 1 346 ? -35.577 -7.771 12.301 1.00 31.89 346 SER A CA 1
ATOM 2796 C C . SER A 1 346 ? -35.390 -7.080 10.951 1.00 31.89 346 SER A C 1
ATOM 2798 O O . SER A 1 346 ? -35.635 -5.883 10.829 1.00 31.89 346 SER A O 1
ATOM 2800 N N . PHE A 1 347 ? -34.976 -7.859 9.956 1.00 37.44 347 PHE A N 1
ATOM 2801 C CA . PHE A 1 347 ? -34.562 -7.482 8.599 1.00 37.44 347 PHE A CA 1
ATOM 2802 C C . PHE A 1 347 ? -35.596 -6.735 7.724 1.00 37.44 347 PHE A C 1
ATOM 2804 O O . PHE A 1 347 ? -35.345 -6.533 6.542 1.00 37.44 347 PHE A O 1
ATOM 2811 N N . ASP A 1 348 ? -36.710 -6.270 8.284 1.00 33.88 348 ASP A N 1
ATOM 2812 C CA . ASP A 1 348 ? -37.824 -5.680 7.546 1.00 33.88 348 ASP A CA 1
ATOM 2813 C C . ASP A 1 348 ? -38.081 -4.256 8.048 1.00 33.88 348 ASP A C 1
ATOM 2815 O O . ASP A 1 348 ? -38.870 -4.061 8.968 1.00 33.88 348 ASP A O 1
ATOM 2819 N N . ASN A 1 349 ? -37.361 -3.268 7.504 1.00 32.44 349 ASN A N 1
ATOM 2820 C CA . ASN A 1 349 ? -37.789 -1.855 7.467 1.00 32.44 349 ASN A CA 1
ATOM 2821 C C . ASN A 1 349 ? -36.896 -0.987 6.556 1.00 32.44 349 ASN A C 1
ATOM 2823 O O . ASN A 1 349 ? -36.614 0.177 6.844 1.00 32.44 349 ASN A O 1
ATOM 2827 N N . PHE A 1 350 ? -36.470 -1.531 5.415 1.00 37.53 350 PHE A N 1
ATOM 2828 C CA . PHE A 1 350 ? -36.109 -0.704 4.264 1.00 37.53 350 PHE A CA 1
ATOM 2829 C C . PHE A 1 350 ? -37.406 -0.397 3.511 1.00 37.53 350 PHE A C 1
ATOM 2831 O O . PHE A 1 350 ? -37.778 -1.201 2.673 1.00 37.53 350 PHE A O 1
ATOM 2838 N N . ASP A 1 351 ? -38.127 0.681 3.864 1.00 40.62 351 ASP A N 1
ATOM 2839 C CA . ASP A 1 351 ? -39.070 1.331 2.918 1.00 40.62 351 ASP A CA 1
ATOM 2840 C C . ASP A 1 351 ? -39.751 2.650 3.357 1.00 40.62 351 ASP A C 1
ATOM 2842 O O . ASP A 1 351 ? -40.741 3.058 2.756 1.00 40.62 351 ASP A O 1
ATOM 2846 N N . LEU A 1 352 ? -39.261 3.395 4.361 1.00 33.19 352 LEU A N 1
ATOM 2847 C CA . LEU A 1 352 ? -39.961 4.632 4.786 1.00 33.19 352 LEU A CA 1
ATOM 2848 C C . LEU A 1 352 ? -39.145 5.934 4.810 1.00 33.19 352 LEU A C 1
ATOM 2850 O O . LEU A 1 352 ? -39.626 6.934 5.335 1.00 33.19 352 LEU A O 1
ATOM 2854 N N . CYS A 1 353 ? -37.987 5.992 4.145 1.00 32.31 353 CYS A N 1
ATOM 2855 C CA . CYS A 1 353 ? -37.263 7.261 3.930 1.00 32.31 353 CYS A CA 1
ATOM 2856 C C . CYS A 1 353 ? -37.279 7.772 2.475 1.00 32.31 353 CYS A C 1
ATOM 2858 O O . CYS A 1 353 ? -36.581 8.726 2.148 1.00 32.31 353 CYS A O 1
ATOM 2860 N N . THR A 1 354 ? -38.119 7.202 1.611 1.00 35.12 354 THR A N 1
ATOM 2861 C CA . THR A 1 354 ? -38.337 7.633 0.217 1.00 35.12 354 THR A CA 1
ATOM 2862 C C . THR A 1 354 ? -39.776 8.101 0.005 1.00 35.12 354 THR A C 1
ATOM 2864 O O . THR A 1 354 ? -40.484 7.633 -0.877 1.00 35.12 354 THR A O 1
ATOM 2867 N N . ALA A 1 355 ? -40.244 9.056 0.811 1.00 31.58 355 ALA A N 1
ATOM 2868 C CA . ALA A 1 355 ? -41.476 9.780 0.500 1.00 31.58 355 ALA A CA 1
ATOM 2869 C C . ALA A 1 355 ? -41.528 11.136 1.210 1.00 31.58 355 ALA A C 1
ATOM 2871 O O . ALA A 1 355 ? -41.999 11.219 2.341 1.00 31.58 355 ALA A O 1
ATOM 2872 N N . ARG A 1 356 ? -41.077 12.195 0.520 1.00 32.53 356 ARG A N 1
ATOM 2873 C CA . ARG A 1 356 ? -41.731 13.523 0.430 1.00 32.53 356 ARG A CA 1
ATOM 2874 C C . ARG A 1 356 ? -40.789 14.559 -0.190 1.00 32.53 356 ARG A C 1
ATOM 2876 O O . ARG A 1 356 ? -40.200 15.353 0.522 1.00 32.53 356 ARG A O 1
ATOM 2883 N N . LEU A 1 357 ? -40.740 14.573 -1.519 1.00 30.38 357 LEU A N 1
ATOM 2884 C CA . LEU A 1 357 ? -40.727 15.790 -2.338 1.00 30.38 357 LEU A CA 1
ATOM 2885 C C . LEU A 1 357 ? -41.444 15.429 -3.650 1.00 30.38 357 LEU A C 1
ATOM 2887 O O . LEU A 1 357 ? -40.829 15.034 -4.633 1.00 30.38 357 LEU A O 1
ATOM 2891 N N . LYS A 1 358 ? -42.783 15.460 -3.631 1.00 33.47 358 LYS A N 1
ATOM 2892 C CA . LYS A 1 358 ? -43.549 15.711 -4.857 1.00 33.47 358 LYS A CA 1
ATOM 2893 C C . LYS A 1 358 ? -43.582 17.228 -4.991 1.00 33.47 358 LYS A C 1
ATOM 2895 O O . LYS A 1 358 ? -44.413 17.861 -4.349 1.00 33.47 358 LYS A O 1
ATOM 2900 N N . GLU A 1 359 ? -42.642 17.786 -5.737 1.00 37.19 359 GLU A N 1
ATOM 2901 C CA . GLU A 1 359 ? -42.770 19.152 -6.241 1.00 37.19 359 GLU A CA 1
ATOM 2902 C C . GLU A 1 359 ? -43.556 19.110 -7.560 1.00 37.19 359 GLU A C 1
ATOM 2904 O O . GLU A 1 359 ? -43.456 18.153 -8.332 1.00 37.19 359 GLU A O 1
ATOM 2909 N N . GLU A 1 360 ? -44.431 20.099 -7.743 1.00 37.72 360 GLU A N 1
ATOM 2910 C CA . GLU A 1 360 ? -45.334 20.254 -8.887 1.00 37.72 360 GLU A CA 1
ATOM 2911 C C . GLU A 1 360 ? -44.558 20.433 -10.208 1.00 37.72 360 GLU A C 1
ATOM 2913 O O . GLU A 1 360 ? -43.437 20.946 -10.200 1.00 37.72 360 GLU A O 1
ATOM 2918 N N . PRO A 1 361 ? -45.118 20.014 -11.359 1.00 34.34 361 PRO A N 1
ATOM 2919 C CA . PRO A 1 361 ? -44.411 20.076 -12.632 1.00 34.34 361 PRO A CA 1
ATOM 2920 C C . PRO A 1 361 ? -44.172 21.532 -13.050 1.00 34.34 361 PRO A C 1
ATOM 2922 O O . PRO A 1 361 ? -45.112 22.289 -13.292 1.00 34.34 361 PRO A O 1
ATOM 2925 N N . ILE A 1 362 ? -42.898 21.906 -13.172 1.00 38.34 362 ILE A N 1
ATOM 2926 C CA . ILE A 1 362 ? -42.465 23.176 -13.758 1.00 38.34 362 ILE A CA 1
ATOM 2927 C C . ILE A 1 362 ? -42.888 23.180 -15.234 1.00 38.34 362 ILE A C 1
ATOM 2929 O O . ILE A 1 362 ? -42.468 22.313 -16.003 1.00 38.34 362 ILE A O 1
ATOM 2933 N N . GLN A 1 363 ? -43.732 24.136 -15.631 1.00 38.16 363 GLN A N 1
ATOM 2934 C CA . GLN A 1 363 ? -44.048 24.356 -17.042 1.00 38.16 363 GLN A CA 1
ATOM 2935 C C . GLN A 1 363 ? -42.810 24.885 -17.787 1.00 38.16 363 GLN A C 1
ATOM 2937 O O . GLN A 1 363 ? -42.107 25.746 -17.252 1.00 38.16 363 GLN A O 1
ATOM 2942 N N . PRO A 1 364 ? -42.523 24.387 -19.003 1.00 34.72 364 PRO A N 1
ATOM 2943 C CA . PRO A 1 364 ? -41.383 24.850 -19.783 1.00 34.72 364 PRO A CA 1
ATOM 2944 C C . PRO A 1 364 ? -41.599 26.301 -20.250 1.00 34.72 364 PRO A C 1
ATOM 2946 O O . PRO A 1 364 ? -42.719 26.651 -20.626 1.00 34.72 364 PRO A O 1
ATOM 2949 N N . PRO A 1 365 ? -40.558 27.153 -20.237 1.00 35.53 365 PRO A N 1
ATOM 2950 C CA . PRO A 1 365 ? -40.652 28.500 -20.780 1.00 35.53 365 PRO A CA 1
ATOM 2951 C C . PRO A 1 365 ? -40.766 28.469 -22.309 1.00 35.53 365 PRO A C 1
ATOM 2953 O O . PRO A 1 365 ? -40.024 27.767 -22.996 1.00 35.53 365 PRO A O 1
ATOM 2956 N N . ASP A 1 366 ? -41.707 29.265 -22.802 1.00 37.00 366 ASP A N 1
ATOM 2957 C CA . ASP A 1 366 ? -42.028 29.505 -24.205 1.00 37.00 366 ASP A CA 1
ATOM 2958 C C . ASP A 1 366 ? -40.892 30.316 -24.861 1.00 37.00 366 ASP A C 1
ATOM 2960 O O . ASP A 1 366 ? -40.738 31.510 -24.598 1.00 37.00 366 ASP A O 1
ATOM 2964 N N . TYR A 1 367 ? -40.048 29.659 -25.659 1.00 39.59 367 TYR A N 1
ATOM 2965 C CA . TYR A 1 367 ? -39.081 30.319 -26.540 1.00 39.59 367 TYR A CA 1
ATOM 2966 C C . TYR A 1 367 ? -39.115 29.660 -27.914 1.00 39.59 367 TYR A C 1
ATOM 2968 O O . TYR A 1 367 ? -38.442 28.667 -28.187 1.00 39.59 367 TYR A O 1
ATOM 2976 N N . ASP A 1 368 ? -39.926 30.265 -28.770 1.00 38.91 368 ASP A N 1
ATOM 2977 C CA . ASP A 1 368 ? -39.970 30.063 -30.207 1.00 38.91 368 ASP A CA 1
ATOM 2978 C C . ASP A 1 368 ? -38.721 30.726 -30.826 1.00 38.91 368 ASP A C 1
ATOM 2980 O O . ASP A 1 368 ? -38.620 31.951 -30.905 1.00 38.91 368 ASP A O 1
ATOM 2984 N N . PHE A 1 369 ? -37.717 29.926 -31.191 1.00 36.12 369 PHE A N 1
ATOM 2985 C CA . PHE A 1 369 ? -36.582 30.360 -32.011 1.00 36.12 369 PHE A CA 1
ATOM 2986 C C . PHE A 1 369 ? -36.318 29.303 -33.087 1.00 36.12 369 PHE A C 1
ATOM 2988 O O . PHE A 1 369 ? -35.679 28.277 -32.854 1.00 36.12 369 PHE A O 1
ATOM 2995 N N . ASN A 1 370 ? -36.862 29.579 -34.272 1.00 35.31 370 ASN A N 1
ATOM 2996 C CA . ASN A 1 370 ? -36.673 28.837 -35.514 1.00 35.31 370 ASN A CA 1
ATOM 2997 C C . ASN A 1 370 ? -35.188 28.826 -35.921 1.00 35.31 370 ASN A C 1
ATOM 2999 O O . ASN A 1 370 ? -34.614 29.876 -36.211 1.00 35.31 370 ASN A O 1
ATOM 3003 N N . ILE A 1 371 ? -34.581 27.640 -35.986 1.00 35.00 371 ILE A N 1
ATOM 3004 C CA . ILE A 1 371 ? -33.324 27.396 -36.704 1.00 35.00 371 ILE A CA 1
ATOM 3005 C C . ILE A 1 371 ? -33.716 26.722 -38.011 1.00 35.00 371 ILE A C 1
ATOM 3007 O O . ILE A 1 371 ? -33.801 25.505 -38.064 1.00 35.00 371 ILE A O 1
ATOM 3011 N N . ASP A 1 372 ? -34.013 27.533 -39.019 1.00 39.00 372 ASP A N 1
ATOM 3012 C CA . ASP A 1 372 ? -34.057 27.147 -40.431 1.00 39.00 372 ASP A CA 1
ATOM 3013 C C . ASP A 1 372 ? -34.148 28.437 -41.257 1.00 39.00 372 ASP A C 1
ATOM 3015 O O . ASP A 1 372 ? -35.221 28.811 -41.703 1.00 39.00 372 ASP A O 1
ATOM 3019 N N . GLU A 1 373 ? -33.035 29.173 -41.376 1.00 36.78 373 GLU A N 1
ATOM 3020 C CA . GLU A 1 373 ? -32.769 30.149 -42.453 1.00 36.78 373 GLU A CA 1
ATOM 3021 C C . GLU A 1 373 ? -31.401 30.825 -42.229 1.00 36.78 373 GLU A C 1
ATOM 3023 O O . GLU A 1 373 ? -31.309 31.888 -41.627 1.00 36.78 373 GLU A O 1
ATOM 3028 N N . ALA A 1 374 ? -30.314 30.182 -42.671 1.00 35.84 374 ALA A N 1
ATOM 3029 C CA . ALA A 1 374 ? -29.069 30.845 -43.109 1.00 35.84 374 ALA A CA 1
ATOM 3030 C C . ALA A 1 374 ? -28.065 29.820 -43.677 1.00 35.84 374 ALA A C 1
ATOM 3032 O O . ALA A 1 374 ? -26.874 29.836 -43.379 1.00 35.84 374 ALA A O 1
ATOM 3033 N N . PHE A 1 375 ? -28.551 28.898 -44.506 1.00 35.56 375 PHE A N 1
ATOM 3034 C CA . PHE A 1 375 ? -27.736 28.273 -45.542 1.00 35.56 375 PHE A CA 1
ATOM 3035 C C . PHE A 1 375 ? -28.029 29.066 -46.816 1.00 35.56 375 PHE A C 1
ATOM 3037 O O . PHE A 1 375 ? -29.070 28.833 -47.411 1.00 35.56 375 PHE A O 1
ATOM 3044 N N . TYR A 1 376 ? -27.202 30.058 -47.158 1.00 33.03 376 TYR A N 1
ATOM 3045 C CA . TYR A 1 376 ? -26.775 30.389 -48.527 1.00 33.03 376 TYR A CA 1
ATOM 3046 C C . TYR A 1 376 ? -25.913 31.663 -48.557 1.00 33.03 376 TYR A C 1
ATOM 3048 O O . TYR A 1 376 ? -26.259 32.686 -47.974 1.00 33.03 376 TYR A O 1
ATOM 3056 N N . ASN A 1 377 ? -24.866 31.547 -49.374 1.00 31.36 377 ASN A N 1
ATOM 3057 C CA . ASN A 1 377 ? -24.008 32.547 -50.010 1.00 31.36 377 ASN A CA 1
ATOM 3058 C C . ASN A 1 377 ? -22.863 33.146 -49.188 1.00 31.36 377 ASN A C 1
ATOM 3060 O O . ASN A 1 377 ? -23.090 33.724 -48.134 1.00 31.36 377 ASN A O 1
ATOM 3064 N N . ASP A 1 378 ? -21.586 32.963 -49.534 1.00 32.38 378 ASP A N 1
ATOM 3065 C CA . ASP A 1 378 ? -20.788 33.017 -50.789 1.00 32.38 378 ASP A CA 1
ATOM 3066 C C . ASP A 1 378 ? -19.954 34.305 -50.822 1.00 32.38 378 ASP A C 1
ATOM 3068 O O . ASP A 1 378 ? -20.446 35.372 -50.467 1.00 32.38 378 ASP A O 1
ATOM 3072 N N . GLU A 1 379 ? -18.720 34.163 -51.321 1.00 32.31 379 GLU A N 1
ATOM 3073 C CA . GLU A 1 379 ? -17.741 35.221 -51.640 1.00 32.31 379 GLU A CA 1
ATOM 3074 C C . GLU A 1 379 ? -16.986 35.840 -50.434 1.00 32.31 379 GLU A C 1
ATOM 3076 O O . GLU A 1 379 ? -17.545 36.117 -49.387 1.00 32.31 379 GLU A O 1
ATOM 3081 N N . MET A 1 380 ? -15.678 36.113 -50.462 1.00 31.06 380 MET A N 1
ATOM 3082 C CA . MET A 1 380 ? -14.719 36.163 -51.558 1.00 31.06 380 MET A CA 1
ATOM 3083 C C . MET A 1 380 ? -13.288 36.134 -50.987 1.00 31.06 380 MET A C 1
ATOM 3085 O O . MET A 1 380 ? -12.990 36.779 -49.983 1.00 31.06 380 MET A O 1
ATOM 3089 N N . TYR A 1 381 ? -12.389 35.443 -51.688 1.00 35.84 381 TYR A N 1
ATOM 3090 C CA . TYR A 1 381 ? -10.952 35.726 -51.694 1.00 35.84 381 TYR A CA 1
ATOM 3091 C C . TYR A 1 381 ? -10.688 37.219 -51.946 1.00 35.84 381 TYR A C 1
ATOM 3093 O O . TYR A 1 381 ? -11.323 37.778 -52.843 1.00 35.84 381 TYR A O 1
ATOM 3101 N N . LYS A 1 382 ? -9.682 37.804 -51.277 1.00 33.06 382 LYS A N 1
ATOM 3102 C CA . LYS A 1 382 ? -8.645 38.638 -51.922 1.00 33.06 382 LYS A CA 1
ATOM 3103 C C . LYS A 1 382 ? -7.546 39.103 -50.962 1.00 33.06 382 LYS A C 1
ATOM 3105 O O . LYS A 1 382 ? -7.816 39.582 -49.866 1.00 33.06 382 LYS A O 1
ATOM 3110 N N . ASP A 1 383 ? -6.328 38.957 -51.471 1.00 33.84 383 ASP A N 1
ATOM 3111 C CA . ASP A 1 383 ? -5.069 39.570 -51.060 1.00 33.84 383 ASP A CA 1
ATOM 3112 C C . ASP A 1 383 ? -5.155 41.101 -50.909 1.00 33.84 383 ASP A C 1
ATOM 3114 O O . ASP A 1 383 ? -5.934 41.747 -51.615 1.00 33.84 383 ASP A O 1
ATOM 3118 N N . ASN A 1 384 ? -4.306 41.683 -50.052 1.00 31.59 384 ASN A N 1
ATOM 3119 C CA . ASN A 1 384 ? -3.229 42.594 -50.477 1.00 31.59 384 ASN A CA 1
ATOM 3120 C C . ASN A 1 384 ? -2.480 43.215 -49.281 1.00 31.59 384 ASN A C 1
ATOM 3122 O O . ASN A 1 384 ? -3.072 43.827 -48.397 1.00 31.59 384 ASN A O 1
ATOM 3126 N N . ASP A 1 385 ? -1.171 42.978 -49.312 1.00 32.41 385 ASP A N 1
ATOM 3127 C CA . ASP A 1 385 ? -0.016 43.861 -49.101 1.00 32.41 385 ASP A CA 1
ATOM 3128 C C . ASP A 1 385 ? -0.164 45.342 -48.666 1.00 32.41 385 ASP A C 1
ATOM 3130 O O . ASP A 1 385 ? -1.122 46.036 -48.996 1.00 32.41 385 ASP A O 1
ATOM 3134 N N . GLU A 1 386 ? 0.955 45.801 -48.081 1.00 31.62 386 GLU A N 1
ATOM 3135 C CA . GLU A 1 386 ? 1.458 47.175 -47.855 1.00 31.62 386 GLU A CA 1
ATOM 3136 C C . GLU A 1 386 ? 1.115 47.935 -46.554 1.00 31.62 386 GLU A C 1
ATOM 3138 O O . GLU A 1 386 ? -0.036 48.220 -46.232 1.00 31.62 386 GLU A O 1
ATOM 3143 N N . GLY A 1 387 ? 2.182 48.430 -45.902 1.00 28.86 387 GLY A N 1
ATOM 3144 C CA . GLY A 1 387 ? 2.217 49.829 -45.457 1.00 28.86 387 GLY A CA 1
ATOM 3145 C C . GLY A 1 387 ? 2.713 50.103 -44.037 1.00 28.86 387 GLY A C 1
ATOM 3146 O O . GLY A 1 387 ? 1.965 49.961 -43.076 1.00 28.86 387 GLY A O 1
ATOM 3147 N N . ASP A 1 388 ? 3.951 50.592 -43.935 1.00 32.56 388 ASP A N 1
ATOM 3148 C CA . ASP A 1 388 ? 4.588 51.200 -42.759 1.00 32.56 388 ASP A CA 1
ATOM 3149 C C . ASP A 1 388 ? 3.727 52.241 -42.019 1.00 32.56 388 ASP A C 1
ATOM 3151 O O . ASP A 1 388 ? 3.121 53.108 -42.651 1.00 32.56 388 ASP A O 1
ATOM 3155 N N . TYR A 1 389 ? 3.828 52.283 -40.680 1.00 28.88 389 TYR A N 1
ATOM 3156 C CA . TYR A 1 389 ? 3.827 53.558 -39.945 1.00 28.88 389 TYR A CA 1
ATOM 3157 C C . TYR A 1 389 ? 4.420 53.437 -38.526 1.00 28.88 389 TYR A C 1
ATOM 3159 O O . TYR A 1 389 ? 3.843 52.813 -37.637 1.00 28.88 389 TYR A O 1
ATOM 3167 N N . ILE A 1 390 ? 5.557 54.104 -38.304 1.00 35.75 390 ILE A N 1
ATOM 3168 C CA . ILE A 1 390 ? 6.052 54.545 -36.987 1.00 35.75 390 ILE A CA 1
ATOM 3169 C C . ILE A 1 390 ? 5.628 56.012 -36.814 1.00 35.75 390 ILE A C 1
ATOM 3171 O O . ILE A 1 390 ? 5.676 56.772 -37.784 1.00 35.75 390 ILE A O 1
ATOM 3175 N N . PRO A 1 391 ? 5.318 56.465 -35.585 1.00 39.41 391 PRO A N 1
ATOM 3176 C CA . PRO A 1 391 ? 5.980 57.690 -35.145 1.00 39.41 391 PRO A CA 1
ATOM 3177 C C . PRO A 1 391 ? 6.515 57.658 -33.703 1.00 39.41 391 PRO A C 1
ATOM 3179 O O . PRO A 1 391 ? 5.887 57.179 -32.763 1.00 39.41 391 PRO A O 1
ATOM 3182 N N . ASN A 1 392 ? 7.704 58.253 -33.623 1.00 30.47 392 ASN A N 1
ATOM 3183 C CA . ASN A 1 392 ? 8.549 58.687 -32.511 1.00 30.47 392 ASN A CA 1
ATOM 3184 C C . ASN A 1 392 ? 7.899 59.437 -31.332 1.00 30.47 392 ASN A C 1
ATOM 3186 O O . ASN A 1 392 ? 6.921 60.162 -31.499 1.00 30.47 392 ASN A O 1
ATOM 3190 N N . GLY A 1 393 ? 8.668 59.451 -30.229 1.00 28.06 393 GLY A N 1
ATOM 3191 C CA . GLY A 1 393 ? 8.852 60.588 -29.305 1.00 28.06 393 GLY A CA 1
ATOM 3192 C C . GLY A 1 393 ? 8.247 60.331 -27.922 1.00 28.06 393 GLY A C 1
ATOM 3193 O O . GLY A 1 393 ? 7.053 60.096 -27.829 1.00 28.06 393 GLY A O 1
ATOM 3194 N N . TYR A 1 394 ? 8.968 60.348 -26.798 1.00 30.83 394 TYR A N 1
ATOM 3195 C CA . TYR A 1 394 ? 10.003 61.297 -26.393 1.00 30.83 394 TYR A CA 1
ATOM 3196 C C . TYR A 1 394 ? 11.042 60.687 -25.434 1.00 30.83 394 TYR A C 1
ATOM 3198 O O . TYR A 1 394 ? 10.756 59.796 -24.638 1.00 30.83 394 TYR A O 1
ATOM 3206 N N . THR A 1 395 ? 12.235 61.253 -25.570 1.00 32.44 395 THR A N 1
ATOM 3207 C CA . THR A 1 395 ? 13.478 61.219 -24.790 1.00 32.44 395 THR A CA 1
ATOM 3208 C C . THR A 1 395 ? 13.332 61.629 -23.323 1.00 32.44 395 THR A C 1
ATOM 3210 O O . THR A 1 395 ? 12.559 62.538 -23.036 1.00 32.44 395 THR A O 1
ATOM 3213 N N . GLU A 1 396 ? 14.173 61.084 -22.439 1.00 32.66 396 GLU A N 1
ATOM 3214 C CA . GLU A 1 396 ? 15.213 61.888 -21.771 1.00 32.66 396 GLU A CA 1
ATOM 3215 C C . GLU A 1 396 ? 16.281 61.012 -21.095 1.00 32.66 396 GLU A C 1
ATOM 3217 O O . GLU A 1 396 ? 15.994 59.988 -20.475 1.00 32.66 396 GLU A O 1
ATOM 3222 N N . ASP A 1 397 ? 17.518 61.449 -21.318 1.00 31.67 397 ASP A N 1
ATOM 3223 C CA . ASP A 1 397 ? 18.807 60.847 -21.010 1.00 31.67 397 ASP A CA 1
ATOM 3224 C C . ASP A 1 397 ? 19.274 61.068 -19.559 1.00 31.67 397 ASP A C 1
ATOM 3226 O O . ASP A 1 397 ? 18.686 61.844 -18.804 1.00 31.67 397 ASP A O 1
ATOM 3230 N N . ILE A 1 398 ? 20.413 60.427 -19.255 1.00 34.34 398 ILE A N 1
ATOM 3231 C CA . ILE A 1 398 ? 21.597 60.863 -18.469 1.00 34.34 398 ILE A CA 1
ATOM 3232 C C . ILE A 1 398 ? 22.072 59.650 -17.644 1.00 34.34 398 ILE A C 1
ATOM 3234 O O . ILE A 1 398 ? 21.443 59.264 -16.663 1.00 34.34 398 ILE A O 1
ATOM 3238 N N . GLU A 1 399 ? 22.985 58.830 -18.177 1.00 32.03 399 GLU A N 1
ATOM 3239 C CA . GLU A 1 399 ? 24.463 58.957 -18.148 1.00 32.03 399 GLU A CA 1
ATOM 3240 C C . GLU A 1 399 ? 25.090 58.879 -16.745 1.00 32.03 399 GLU A C 1
ATOM 3242 O O . GLU A 1 399 ? 24.762 59.663 -15.857 1.00 32.03 399 GLU A O 1
ATOM 3247 N N . GLY A 1 400 ? 26.074 57.980 -16.587 1.00 30.30 400 GLY A N 1
ATOM 3248 C CA . GLY A 1 400 ? 27.040 58.068 -15.488 1.00 30.30 400 GLY A CA 1
ATOM 3249 C C . GLY A 1 400 ? 27.751 56.778 -15.066 1.00 30.30 400 GLY A C 1
ATOM 3250 O O . GLY A 1 400 ? 27.476 56.287 -13.982 1.00 30.30 400 GLY A O 1
ATOM 3251 N N . ASN A 1 401 ? 28.689 56.320 -15.904 1.00 30.50 401 ASN A N 1
ATOM 3252 C CA . ASN A 1 401 ? 29.964 55.635 -15.607 1.00 30.50 401 ASN A CA 1
ATOM 3253 C C . ASN A 1 401 ? 30.051 54.349 -14.753 1.00 30.50 401 ASN A C 1
ATOM 3255 O O . ASN A 1 401 ? 29.834 54.335 -13.545 1.00 30.50 401 ASN A O 1
ATOM 3259 N N . GLU A 1 402 ? 30.500 53.298 -15.452 1.00 34.38 402 GLU A N 1
ATOM 3260 C CA . GLU A 1 402 ? 31.709 52.481 -15.212 1.00 34.38 402 GLU A CA 1
ATOM 3261 C C . GLU A 1 402 ? 32.477 52.690 -13.893 1.00 34.38 402 GLU A C 1
ATOM 3263 O O . GLU A 1 402 ? 32.920 53.796 -13.604 1.00 34.38 402 GLU A O 1
ATOM 3268 N N . GLU A 1 403 ? 32.761 51.594 -13.181 1.00 31.02 403 GLU A N 1
ATOM 3269 C CA . GLU A 1 403 ? 34.140 51.097 -13.031 1.00 31.02 403 GLU A CA 1
ATOM 3270 C C . GLU A 1 403 ? 34.175 49.670 -12.451 1.00 31.02 403 GLU A C 1
ATOM 3272 O O . GLU A 1 403 ? 33.300 49.233 -11.701 1.00 31.02 403 GLU A O 1
ATOM 3277 N N . GLU A 1 404 ? 35.184 48.941 -12.915 1.00 35.34 404 GLU A N 1
ATOM 3278 C CA . GLU A 1 404 ? 35.571 47.564 -12.625 1.00 35.34 404 GLU A CA 1
ATOM 3279 C C . GLU A 1 404 ? 35.987 47.366 -11.159 1.00 35.34 404 GLU A C 1
ATOM 3281 O O . GLU A 1 404 ? 36.566 48.267 -10.569 1.00 35.34 404 GLU A O 1
ATOM 3286 N N . GLU A 1 405 ? 35.810 46.159 -10.609 1.00 32.72 405 GLU A N 1
ATOM 3287 C CA . GLU A 1 405 ? 36.782 45.578 -9.668 1.00 32.72 405 GLU A CA 1
ATOM 3288 C C . GLU A 1 405 ? 36.577 44.052 -9.537 1.00 32.72 405 GLU A C 1
ATOM 3290 O O . GLU A 1 405 ? 35.500 43.560 -9.188 1.00 32.72 405 GLU A O 1
ATOM 3295 N N . GLU A 1 406 ? 37.630 43.293 -9.862 1.00 40.69 406 GLU A N 1
ATOM 3296 C CA . GLU A 1 406 ? 37.791 41.862 -9.563 1.00 40.69 406 GLU A CA 1
ATOM 3297 C C . GLU A 1 406 ? 37.778 41.596 -8.043 1.00 40.69 406 GLU A C 1
ATOM 3299 O O . GLU A 1 406 ? 37.995 42.503 -7.238 1.00 40.69 406 GLU A O 1
ATOM 3304 N N . PRO A 1 407 ? 37.692 40.321 -7.615 1.00 39.69 407 PRO A N 1
ATOM 3305 C CA . PRO A 1 407 ? 38.815 39.878 -6.789 1.00 39.69 407 PRO A CA 1
ATOM 3306 C C . PRO A 1 407 ? 39.299 38.449 -7.053 1.00 39.69 407 PRO A C 1
ATOM 3308 O O . PRO A 1 407 ? 38.538 37.490 -7.206 1.00 39.69 407 PRO A O 1
ATOM 3311 N N . ALA A 1 408 ? 40.623 38.327 -6.987 1.00 33.47 408 ALA A N 1
ATOM 3312 C CA . ALA A 1 408 ? 41.380 37.094 -6.901 1.00 33.47 408 ALA A CA 1
ATOM 3313 C C . ALA A 1 408 ? 41.435 36.533 -5.459 1.00 33.47 408 ALA A C 1
ATOM 3315 O O . ALA A 1 408 ? 41.714 37.253 -4.508 1.00 33.47 408 ALA A O 1
ATOM 3316 N N . TRP A 1 409 ? 41.205 35.218 -5.361 1.00 33.28 409 TRP A N 1
ATOM 3317 C CA . TRP A 1 409 ? 41.842 34.193 -4.510 1.00 33.28 409 TRP A CA 1
ATOM 3318 C C . TRP A 1 409 ? 42.255 34.498 -3.053 1.00 33.28 409 TRP A C 1
ATOM 3320 O O . TRP A 1 409 ? 43.218 35.217 -2.804 1.00 33.28 409 TRP A O 1
ATOM 3330 N N . SER A 1 410 ? 41.735 33.688 -2.118 1.00 31.20 410 SER A N 1
ATOM 3331 C CA . SER A 1 410 ? 42.574 33.040 -1.093 1.00 31.20 410 SER A CA 1
ATOM 3332 C C . SER A 1 410 ? 41.990 31.695 -0.621 1.00 31.20 410 SER A C 1
ATOM 3334 O O . SER A 1 410 ? 40.850 31.585 -0.176 1.00 31.20 410 SER A O 1
ATOM 3336 N N . PHE A 1 411 ? 42.808 30.653 -0.768 1.00 37.88 411 PHE A N 1
ATOM 3337 C CA . PHE A 1 411 ? 42.773 29.420 0.015 1.00 37.88 411 PHE A CA 1
ATOM 3338 C C . PHE A 1 411 ? 43.703 29.634 1.209 1.00 37.88 411 PHE A C 1
ATOM 3340 O O . PHE A 1 411 ? 44.792 30.157 0.997 1.00 37.88 411 PHE A O 1
ATOM 3347 N N . ASP A 1 412 ? 43.333 29.159 2.398 1.00 45.09 412 ASP A N 1
ATOM 3348 C CA . ASP A 1 412 ? 44.308 28.754 3.413 1.00 45.09 412 ASP A CA 1
ATOM 3349 C C . ASP A 1 412 ? 43.720 27.689 4.362 1.00 45.09 412 ASP A C 1
ATOM 3351 O O . ASP A 1 412 ? 42.658 27.890 4.951 1.00 45.09 412 ASP A O 1
ATOM 3355 N N . TYR A 1 413 ? 44.468 26.576 4.413 1.00 48.59 413 TYR A N 1
ATOM 3356 C CA . TYR A 1 413 ? 44.650 25.491 5.399 1.00 48.59 413 TYR A CA 1
ATOM 3357 C C . TYR A 1 413 ? 43.481 24.805 6.121 1.00 48.59 413 TYR A C 1
ATOM 3359 O O . TYR A 1 413 ? 42.846 25.408 7.014 1.00 48.59 413 TYR A O 1
#

Foldseek 3Di:
DDPPPQPDLQEADPQADFADQFFALLQNLCLRCLSVVHHSVVSLCSLPVPDPQDQQCLQAPDLVSLVSVCSRRVHDSVSSCSNHPCVCDLQAAPDPRSNPDPRQFFQDCADDPPPQQQHQWADLVCCVVPVGGGPCSRTLLAFADLVPQFGIDRAQPPPNHGAGSRPQDDDPSVPDDSSQNRQQGSVPSDGSSPDDTHHHDPVLSVVSVVLVCCSVPNDPPDPARNNLVSLQLQLQLCLLQDQDPVLVLSLQLNVVLCVVVVHDRDRDDDHDDRLSRDDSNSSSSSSVSSVVCVVPPPVSVLVSSVVSPHAPCSRCVVPPPRDPSNNVCRVPSRDDDDPPPVPDPDPPDPDPPPDDDPDDDDDDDDDDDDDDDDPDDDDDDDDDDDDDDDDDDDDDDDDDDDDDDDDDDDDDD

Sequence (413 aa):
MSFAVLGNENKLLPAFCKPYADELLSCWLTRMAFNHGLTTKELCQYIWPNYSGNPDIDRTISKAHIGILAARTNCKIAEVESATLSSYQLIVFNSLNIVYGQERWLIPSKKARAGHCSGLMFCPACLKTQPYFRKNWRLAISFACTSCGCYLCESCPHCGQGNSFIDVAECNFAEQTLRAYLLNCHHCGKDVTECTPEIAPPAFVKLQQQLYDVIDHGLHDQMVYTESYFRVLHHLASLMITAKHSALKIRRFADQVYRQNSLPIERFKGERLEIRNLPLKQRTHAIKAAHWLLQEWPHRFIEIALNNHLKRKDVFDEFPNAPFWFWEPLYYGMGASLPVQTERLSFDNFDLCTARLKEEPIQPPDYDFNIDEAFYNDEMYKDNDEGDYIPNGYTEDIEGNEEEEEPAWSFDY

pLDDT: mean 75.75, std 23.46, range [28.06, 98.38]

Organism: NCBI:txid423350

Nearest PDB structures (foldseek):
  8bd5-assembly1_Q  TM=6.962E-01  e=3.971E-04  Scytonema hofmannii
  9gs9-assembly1_J  TM=4.686E-01  e=1.679E-03  Pseudoalteromonas agarivorans S816
  6uvn-assembly1_I  TM=4.461E-01  e=3.634E-03  Vibrio cholerae

Radius of gyration: 30.41 Å; Cα contacts (8 Å, |Δi|>4): 491; chains: 1; bounding box: 90×80×80 Å

Mean predicted aligned error: 14.02 Å

InterPro domains:
  IPR009492 TniQ [PF06527] (14-152)